Protein AF-A0A4P5YI33-F1 (afdb_monomer)

pLDDT: mean 90.99, std 12.39, range [32.12, 98.88]

Structure (mmCIF, N/CA/C/O backbone):
data_AF-A0A4P5YI33-F1
#
_entry.id   AF-A0A4P5YI33-F1
#
loop_
_atom_site.group_PDB
_atom_site.id
_atom_site.type_symbol
_atom_site.label_atom_id
_atom_site.label_alt_id
_atom_site.label_comp_id
_atom_site.label_asym_id
_atom_site.label_entity_id
_atom_site.label_seq_id
_atom_site.pdbx_PDB_ins_code
_atom_site.Cartn_x
_atom_site.Cartn_y
_atom_site.Cartn_z
_atom_site.occupancy
_atom_site.B_iso_or_equiv
_atom_site.auth_seq_id
_atom_site.auth_comp_id
_atom_site.auth_asym_id
_atom_site.auth_atom_id
_atom_site.pdbx_PDB_model_num
ATOM 1 N N . MET A 1 1 ? -6.991 -8.491 2.869 1.00 92.62 1 MET A N 1
ATOM 2 C CA . MET A 1 1 ? -7.625 -7.217 2.470 1.00 92.62 1 MET A CA 1
ATOM 3 C C . MET A 1 1 ? -8.832 -7.397 1.551 1.00 92.62 1 MET A C 1
ATOM 5 O O . MET A 1 1 ? -9.932 -7.175 2.029 1.00 92.62 1 MET A O 1
ATOM 9 N N . MET A 1 2 ? -8.688 -7.824 0.285 1.00 92.88 2 MET A N 1
ATOM 10 C CA . MET A 1 2 ? -9.818 -7.821 -0.671 1.00 92.88 2 MET A CA 1
ATOM 11 C C . MET A 1 2 ? -11.093 -8.555 -0.223 1.00 92.88 2 MET A C 1
ATOM 13 O O . MET A 1 2 ? -12.165 -7.988 -0.418 1.00 92.88 2 MET A O 1
ATOM 17 N N . PRO A 1 3 ? -11.028 -9.736 0.425 1.00 94.62 3 PRO A N 1
ATOM 18 C CA . PRO A 1 3 ? -12.228 -10.368 0.977 1.00 94.62 3 PRO A CA 1
ATOM 19 C C . PRO A 1 3 ? -12.963 -9.499 2.006 1.00 94.62 3 PRO A C 1
ATOM 21 O O . PRO A 1 3 ? -14.184 -9.412 1.958 1.00 94.62 3 PRO A O 1
ATOM 24 N N . VAL A 1 4 ? -12.231 -8.797 2.882 1.00 95.19 4 VAL A N 1
ATOM 25 C CA . VAL A 1 4 ? -12.812 -7.892 3.891 1.00 95.19 4 VAL A CA 1
ATOM 26 C C . VAL A 1 4 ? -13.527 -6.723 3.226 1.00 95.19 4 VAL A C 1
ATOM 28 O O . VAL A 1 4 ? -14.679 -6.452 3.559 1.00 95.19 4 VAL A O 1
ATOM 31 N N . LEU A 1 5 ? -12.868 -6.055 2.273 1.00 93.25 5 LEU A N 1
ATOM 32 C CA . LEU A 1 5 ? -13.466 -4.929 1.552 1.00 93.25 5 LEU A CA 1
ATOM 33 C C . LEU A 1 5 ? -14.713 -5.382 0.783 1.00 93.25 5 LEU A C 1
ATOM 35 O O . LEU A 1 5 ? -15.779 -4.799 0.942 1.00 93.25 5 LEU A O 1
ATOM 39 N N . ALA A 1 6 ? -14.616 -6.479 0.029 1.00 92.50 6 ALA A N 1
ATOM 40 C CA . ALA A 1 6 ? -15.727 -6.993 -0.762 1.00 92.50 6 ALA A CA 1
ATOM 41 C C . ALA A 1 6 ? -16.920 -7.459 0.088 1.00 92.50 6 ALA A C 1
ATOM 43 O O . ALA A 1 6 ? -18.059 -7.243 -0.319 1.00 92.50 6 ALA A O 1
ATOM 44 N N . ALA A 1 7 ? -16.689 -8.070 1.256 1.00 93.81 7 ALA A N 1
ATOM 45 C CA . ALA A 1 7 ? -17.765 -8.491 2.155 1.00 93.81 7 ALA A CA 1
ATOM 46 C C . ALA A 1 7 ? -18.615 -7.305 2.641 1.00 93.81 7 ALA A C 1
ATOM 48 O O . ALA A 1 7 ? -19.839 -7.416 2.725 1.00 93.81 7 ALA A O 1
ATOM 49 N N . HIS A 1 8 ? -17.990 -6.158 2.915 1.00 91.75 8 HIS A N 1
ATOM 50 C CA . HIS A 1 8 ? -18.690 -4.957 3.374 1.00 91.75 8 HIS A CA 1
ATOM 51 C C . HIS A 1 8 ? -19.254 -4.133 2.217 1.00 91.75 8 HIS A C 1
ATOM 53 O O . HIS A 1 8 ? -20.437 -3.802 2.239 1.00 91.75 8 HIS A O 1
ATOM 59 N N . ASP A 1 9 ? -18.460 -3.883 1.172 1.00 88.69 9 ASP A N 1
ATOM 60 C CA . ASP A 1 9 ? -18.882 -3.097 0.005 1.00 88.69 9 ASP A CA 1
ATOM 61 C C . ASP A 1 9 ? -20.081 -3.752 -0.716 1.00 88.69 9 ASP A C 1
ATOM 63 O O . ASP A 1 9 ? -20.906 -3.061 -1.308 1.00 88.69 9 ASP A O 1
ATOM 67 N N . ARG A 1 10 ? -20.215 -5.087 -0.634 1.00 88.81 10 ARG A N 1
ATOM 68 C CA . ARG A 1 10 ? -21.337 -5.857 -1.207 1.00 88.81 10 ARG A CA 1
ATOM 69 C C . ARG A 1 10 ? -22.386 -6.295 -0.181 1.00 88.81 10 ARG A C 1
ATOM 71 O O . ARG A 1 10 ? -23.269 -7.068 -0.538 1.00 88.81 10 ARG A O 1
ATOM 78 N N . GLN A 1 11 ? -22.267 -5.866 1.077 1.00 91.06 11 GLN A N 1
ATOM 79 C CA . GLN A 1 11 ? -23.202 -6.203 2.159 1.00 91.06 11 GLN A CA 1
ATOM 80 C C . GLN A 1 11 ? -23.473 -7.719 2.304 1.00 91.06 11 GLN A C 1
ATOM 82 O O . GLN A 1 11 ? -24.598 -8.155 2.539 1.00 91.06 11 GLN A O 1
ATOM 87 N N . ARG A 1 12 ? -22.432 -8.548 2.149 1.00 93.12 12 ARG A N 1
ATOM 88 C CA . ARG A 1 12 ? -22.510 -10.014 2.247 1.00 93.12 12 ARG A CA 1
ATOM 89 C C . ARG A 1 12 ? -22.400 -10.467 3.698 1.00 93.12 12 ARG A C 1
ATOM 91 O O . ARG A 1 12 ? -21.296 -10.641 4.211 1.00 93.12 12 ARG A O 1
ATOM 98 N N . SER A 1 13 ? -23.545 -10.630 4.358 1.00 92.25 13 SER A N 1
ATOM 99 C CA . SER A 1 13 ? -23.627 -10.990 5.781 1.00 92.25 13 SER A CA 1
ATOM 100 C C . SER A 1 13 ? -22.989 -12.344 6.105 1.00 92.25 13 SER A C 1
ATOM 102 O O . SER A 1 13 ? -22.348 -12.474 7.144 1.00 92.25 13 SER A O 1
ATOM 104 N N . ASP A 1 14 ? -23.097 -13.318 5.201 1.00 94.88 14 ASP A N 1
ATOM 105 C CA . ASP A 1 14 ? -22.432 -14.620 5.286 1.00 94.88 14 ASP A CA 1
ATOM 106 C C . ASP A 1 14 ? -20.904 -14.469 5.353 1.00 94.88 14 ASP A C 1
ATOM 108 O O . ASP A 1 14 ? -20.257 -14.975 6.265 1.00 94.88 14 ASP A O 1
ATOM 112 N N . TRP A 1 15 ? -20.325 -13.671 4.455 1.00 95.19 15 TRP A N 1
ATOM 113 C CA . TRP A 1 15 ? -18.875 -13.443 4.430 1.00 95.19 15 TRP A CA 1
ATOM 114 C C . TRP A 1 15 ? -18.398 -12.611 5.621 1.00 95.19 15 TRP A C 1
ATOM 116 O O . TRP A 1 15 ? -17.319 -12.850 6.161 1.00 95.19 15 TRP A O 1
ATOM 126 N N . GLN A 1 16 ? -19.193 -11.625 6.042 1.00 94.12 16 GLN A N 1
ATOM 127 C CA . GLN A 1 16 ? -18.911 -10.841 7.246 1.00 94.12 16 GLN A CA 1
ATOM 128 C C . GLN A 1 16 ? -18.913 -11.729 8.497 1.00 94.12 16 GLN A C 1
ATOM 130 O O . GLN A 1 16 ? -18.072 -11.537 9.376 1.00 94.12 16 GLN A O 1
ATOM 135 N N . HIS A 1 17 ? -19.813 -12.716 8.565 1.00 93.69 17 HIS A N 1
ATOM 136 C CA . HIS A 1 17 ? -19.846 -13.703 9.638 1.00 93.69 17 HIS A CA 1
ATOM 137 C C . HIS A 1 17 ? -18.589 -14.585 9.639 1.00 93.69 17 HIS A C 1
ATOM 139 O O . HIS A 1 17 ? -17.923 -14.667 10.668 1.00 93.69 17 HIS A O 1
ATOM 145 N N . ASP A 1 18 ? -18.191 -15.149 8.496 1.00 96.06 18 ASP A N 1
ATOM 146 C CA . ASP A 1 18 ? -16.979 -15.980 8.399 1.00 96.06 18 ASP A CA 1
ATOM 147 C C . ASP A 1 18 ? -15.707 -15.220 8.811 1.00 96.06 18 ASP A C 1
ATOM 149 O O . ASP A 1 18 ? -14.840 -15.749 9.515 1.00 96.06 18 ASP A O 1
ATOM 153 N N . LEU A 1 19 ? -15.600 -13.951 8.401 1.00 95.94 19 LEU A N 1
ATOM 154 C CA . LEU A 1 19 ? -14.509 -13.063 8.805 1.00 95.94 19 LEU A CA 1
ATOM 155 C C . LEU A 1 19 ? -14.532 -12.794 10.312 1.00 95.94 19 LEU A C 1
ATOM 157 O O . LEU A 1 19 ? -13.486 -12.842 10.959 1.00 95.94 19 LEU A O 1
ATOM 161 N N . ARG A 1 20 ? -15.714 -12.560 10.887 1.00 94.88 20 ARG A N 1
ATOM 162 C CA . ARG A 1 20 ? -15.874 -12.386 12.332 1.00 94.88 20 ARG A CA 1
ATOM 163 C C . ARG A 1 20 ? -15.426 -13.625 13.097 1.00 94.88 20 ARG A C 1
ATOM 165 O O . ARG A 1 20 ? -14.661 -13.500 14.046 1.00 94.88 20 ARG A O 1
ATOM 172 N N . GLU A 1 21 ? -15.840 -14.810 12.661 1.00 95.12 21 GLU A N 1
ATOM 173 C CA . GLU A 1 21 ? -15.419 -16.080 13.257 1.00 95.12 21 GLU A CA 1
ATOM 174 C C . GLU A 1 21 ? -13.904 -16.292 13.156 1.00 95.12 21 GLU A C 1
ATOM 176 O O . GLU A 1 21 ? -13.269 -16.757 14.104 1.00 95.12 21 GLU A O 1
ATOM 181 N N . HIS A 1 22 ? -13.290 -15.915 12.032 1.00 95.38 22 HIS A N 1
ATOM 182 C CA . HIS A 1 22 ? -11.836 -15.937 11.892 1.00 95.38 22 HIS A CA 1
ATOM 183 C C . HIS A 1 22 ? -11.145 -15.054 12.940 1.00 95.38 22 HIS A C 1
ATOM 185 O O . HIS A 1 22 ? -10.231 -15.519 13.625 1.00 95.38 22 HIS A O 1
ATOM 191 N N . TYR A 1 23 ? -11.605 -13.813 13.114 1.00 95.19 23 TYR A N 1
ATOM 192 C CA . TYR A 1 23 ? -11.025 -12.902 14.096 1.00 95.19 23 TYR A CA 1
ATOM 193 C C . TYR A 1 23 ? -11.325 -13.300 15.543 1.00 95.19 23 TYR A C 1
ATOM 195 O O . TYR A 1 23 ? -10.440 -13.170 16.383 1.00 95.19 23 TYR A O 1
ATOM 203 N N . ARG A 1 24 ? -12.497 -13.879 15.837 1.00 93.94 24 ARG A N 1
ATOM 204 C CA . ARG A 1 24 ? -12.803 -14.488 17.145 1.00 93.94 24 ARG A CA 1
ATOM 205 C C . ARG A 1 24 ? -11.791 -15.567 17.510 1.00 93.94 24 ARG A C 1
ATOM 207 O O . ARG A 1 24 ? -11.211 -15.512 18.590 1.00 93.94 24 ARG A O 1
ATOM 214 N N . ARG A 1 25 ? -11.510 -16.497 16.589 1.00 94.62 25 ARG A N 1
ATOM 215 C CA . ARG A 1 25 ? -10.494 -17.543 16.805 1.00 94.62 25 ARG A CA 1
ATOM 216 C C . ARG A 1 25 ? -9.111 -16.952 17.057 1.00 94.62 25 ARG A C 1
ATOM 218 O O . ARG A 1 25 ? -8.432 -17.376 17.985 1.00 94.62 25 ARG A O 1
ATOM 225 N N . PHE A 1 26 ? -8.718 -15.942 16.281 1.00 94.19 26 PHE A N 1
ATOM 226 C CA . PHE A 1 26 ? -7.463 -15.227 16.513 1.00 94.19 26 PHE A CA 1
ATOM 227 C C . PHE A 1 26 ? -7.418 -14.545 17.893 1.00 94.19 26 PHE A C 1
ATOM 229 O O . PHE A 1 26 ? -6.394 -14.576 18.567 1.00 94.19 26 PHE A O 1
ATOM 236 N N . MET A 1 27 ? -8.524 -13.960 18.357 1.00 94.19 27 MET A N 1
ATOM 237 C CA . MET A 1 27 ? -8.592 -13.338 19.683 1.00 94.19 27 MET A CA 1
ATOM 238 C C . MET A 1 27 ? -8.461 -14.343 20.831 1.00 94.19 27 MET A C 1
ATOM 240 O O . MET A 1 27 ? -7.960 -13.964 21.895 1.00 94.19 27 MET A O 1
ATOM 244 N N . SER A 1 28 ? -8.894 -15.590 20.618 1.00 92.75 28 SER A N 1
ATOM 245 C CA . SER A 1 28 ? -8.723 -16.705 21.556 1.00 92.75 28 SER A CA 1
ATOM 246 C C . SER A 1 28 ? -7.305 -17.286 21.546 1.00 92.75 28 SER A C 1
ATOM 248 O O . SER A 1 28 ? -6.841 -17.738 22.587 1.00 92.75 28 SER A O 1
ATOM 250 N N . ASP A 1 29 ? -6.608 -17.236 20.408 1.00 90.56 29 ASP A N 1
ATOM 251 C CA . ASP A 1 29 ? -5.218 -17.682 20.256 1.00 90.56 29 ASP A CA 1
ATOM 252 C C . ASP A 1 29 ? -4.348 -16.598 19.601 1.00 90.56 29 ASP A C 1
ATOM 254 O O . ASP A 1 29 ? -4.001 -16.623 18.417 1.00 90.56 29 ASP A O 1
ATOM 258 N N . ARG A 1 30 ? -3.982 -15.607 20.414 1.00 84.81 30 ARG A N 1
ATOM 259 C CA . ARG A 1 30 ? -3.219 -14.427 19.974 1.00 84.81 30 ARG A CA 1
ATOM 260 C C . ARG A 1 30 ? -1.759 -14.755 19.639 1.00 84.81 30 ARG A C 1
ATOM 262 O O . ARG A 1 30 ? -1.086 -13.942 18.999 1.00 84.81 30 ARG A O 1
ATOM 269 N N . ALA A 1 31 ? -1.271 -15.917 20.082 1.00 78.12 31 ALA A N 1
ATOM 270 C CA . ALA A 1 31 ? 0.088 -16.398 19.849 1.00 78.12 31 ALA A CA 1
ATOM 271 C C . ALA A 1 31 ? 0.270 -16.990 18.442 1.00 78.12 31 ALA A C 1
ATOM 273 O O . ALA A 1 31 ? 1.397 -17.077 17.965 1.00 78.12 31 ALA A O 1
ATOM 274 N N . ALA A 1 32 ? -0.823 -17.301 17.735 1.00 73.25 32 ALA A N 1
ATOM 275 C CA . ALA A 1 32 ? -0.792 -17.827 16.369 1.00 73.25 32 ALA A CA 1
ATOM 276 C C . ALA A 1 32 ? -0.101 -16.902 15.338 1.00 73.25 32 ALA A C 1
ATOM 278 O O . ALA A 1 32 ? 0.217 -17.336 14.232 1.00 73.25 32 ALA A O 1
ATOM 279 N N . LEU A 1 33 ? 0.151 -15.633 15.684 1.00 74.69 33 LEU A N 1
ATOM 280 C CA . LEU A 1 33 ? 0.927 -14.681 14.883 1.00 74.69 33 LEU A CA 1
ATOM 281 C C . LEU A 1 33 ? 2.338 -14.473 15.449 1.00 74.69 33 LEU A C 1
ATOM 283 O O . LEU A 1 33 ? 2.712 -13.343 15.782 1.00 74.69 33 LEU A O 1
ATOM 287 N N . ASP A 1 34 ? 3.130 -15.541 15.529 1.00 67.62 34 ASP A N 1
ATOM 288 C CA . ASP A 1 34 ? 4.576 -15.427 15.733 1.00 67.62 34 ASP A CA 1
ATOM 289 C C . ASP A 1 34 ? 5.257 -15.104 14.395 1.00 67.62 34 ASP A C 1
ATOM 291 O O . ASP A 1 34 ? 5.612 -15.967 13.592 1.00 67.62 34 ASP A O 1
ATOM 295 N N . SER A 1 35 ? 5.321 -13.813 14.081 1.00 73.44 35 SER A N 1
ATOM 296 C CA . SER A 1 35 ? 5.938 -13.323 12.853 1.00 73.44 35 SER A CA 1
ATOM 297 C C . SER A 1 35 ? 6.585 -11.965 13.099 1.00 73.44 35 SER A C 1
ATOM 299 O O . SER A 1 35 ? 6.146 -11.210 13.967 1.00 73.44 35 SER A O 1
ATOM 301 N N . GLY A 1 36 ? 7.636 -11.649 12.335 1.00 88.00 36 GLY A N 1
ATOM 302 C CA . GLY A 1 36 ? 8.317 -10.355 12.429 1.00 88.00 36 GLY A CA 1
ATOM 303 C C . GLY A 1 36 ? 7.350 -9.168 12.313 1.00 88.00 36 GLY A C 1
ATOM 304 O O . GLY A 1 36 ? 6.287 -9.284 11.699 1.00 88.00 36 GLY A O 1
ATOM 305 N N . LEU A 1 37 ? 7.740 -8.022 12.884 1.00 92.38 37 LEU A N 1
ATOM 306 C CA . LEU A 1 37 ? 6.891 -6.835 13.064 1.00 92.38 37 LEU A CA 1
ATOM 307 C C . LEU A 1 37 ? 6.057 -6.475 11.825 1.00 92.38 37 LEU A C 1
ATOM 309 O O . LEU A 1 37 ? 4.847 -6.296 11.934 1.00 92.38 37 LEU A O 1
ATOM 313 N N . LEU A 1 38 ? 6.675 -6.436 10.643 1.00 93.19 38 LEU A N 1
ATOM 314 C CA . LEU A 1 38 ? 5.987 -6.104 9.396 1.00 93.19 38 LEU A CA 1
ATOM 315 C C . LEU A 1 38 ? 4.840 -7.075 9.052 1.00 93.19 38 LEU A C 1
ATOM 317 O O . LEU A 1 38 ? 3.749 -6.639 8.689 1.00 93.19 38 LEU A O 1
ATOM 321 N N . ASN A 1 39 ? 5.051 -8.386 9.198 1.00 91.75 39 ASN A N 1
ATOM 322 C CA . ASN A 1 39 ? 4.010 -9.387 8.932 1.00 91.75 39 ASN A CA 1
ATOM 323 C C . ASN A 1 39 ? 2.851 -9.242 9.925 1.00 91.75 39 ASN A C 1
ATOM 325 O O . ASN A 1 39 ? 1.681 -9.320 9.537 1.00 91.75 39 ASN A O 1
ATOM 329 N N . ARG A 1 40 ? 3.178 -8.966 11.194 1.00 93.94 40 ARG A N 1
ATOM 330 C CA . ARG A 1 40 ? 2.188 -8.686 12.233 1.00 93.94 40 ARG A CA 1
ATOM 331 C C . ARG A 1 40 ? 1.369 -7.443 11.888 1.00 93.94 40 ARG A C 1
ATOM 333 O O . ARG A 1 40 ? 0.144 -7.518 11.884 1.00 93.94 40 ARG A O 1
ATOM 340 N N . LEU A 1 41 ? 2.016 -6.336 11.521 1.00 96.62 41 LEU A N 1
ATOM 341 C CA . LEU A 1 41 ? 1.346 -5.100 11.102 1.00 96.62 41 LEU A CA 1
ATOM 342 C C . LEU A 1 41 ? 0.446 -5.317 9.880 1.00 96.62 41 LEU A C 1
ATOM 344 O O . LEU A 1 41 ? -0.688 -4.847 9.862 1.00 96.62 41 LEU A O 1
ATOM 348 N N . GLN A 1 42 ? 0.886 -6.091 8.888 1.00 95.31 42 GLN A N 1
ATOM 349 C CA . GLN A 1 42 ? 0.063 -6.400 7.718 1.00 95.31 42 GLN A CA 1
ATOM 350 C C . GLN A 1 42 ? -1.227 -7.158 8.088 1.00 95.31 42 GLN A C 1
ATOM 352 O O . GLN A 1 42 ? -2.303 -6.859 7.549 1.00 95.31 42 GLN A O 1
ATOM 357 N N . TYR A 1 43 ? -1.143 -8.129 9.005 1.00 95.69 43 TYR A N 1
ATOM 358 C CA . TYR A 1 43 ? -2.322 -8.838 9.505 1.00 95.69 43 TYR A CA 1
ATOM 359 C C . TYR A 1 43 ? -3.231 -7.907 10.316 1.00 95.69 43 TYR A C 1
ATOM 361 O O . TYR A 1 43 ? -4.425 -7.806 10.019 1.00 95.69 43 TYR A O 1
ATOM 369 N N . LEU A 1 44 ? -2.659 -7.180 11.283 1.00 96.75 44 LEU A N 1
ATOM 370 C CA . LEU A 1 44 ? -3.390 -6.239 12.134 1.00 96.75 44 LEU A CA 1
ATOM 371 C C . LEU A 1 44 ? -4.078 -5.148 11.312 1.00 96.75 44 LEU A C 1
ATOM 373 O O . LEU A 1 44 ? -5.200 -4.781 11.632 1.00 96.75 44 LEU A O 1
ATOM 377 N N . ASN A 1 45 ? -3.483 -4.697 10.207 1.00 98.12 45 ASN A N 1
ATOM 378 C CA . ASN A 1 45 ? -4.130 -3.767 9.287 1.00 98.12 45 ASN A CA 1
ATOM 379 C C . ASN A 1 45 ? -5.398 -4.354 8.659 1.00 98.12 45 ASN A C 1
ATOM 381 O O . ASN A 1 45 ? -6.422 -3.682 8.587 1.00 98.12 45 ASN A O 1
ATOM 385 N N . THR A 1 46 ? -5.372 -5.622 8.241 1.00 97.44 46 THR A N 1
ATOM 386 C CA . THR A 1 46 ? -6.578 -6.268 7.698 1.00 97.44 46 THR A CA 1
ATOM 387 C C . THR A 1 46 ? -7.662 -6.409 8.774 1.00 97.44 46 THR A C 1
ATOM 389 O O . THR A 1 46 ? -8.835 -6.182 8.481 1.00 97.44 46 THR A O 1
ATOM 392 N N . PHE A 1 47 ? -7.275 -6.718 10.015 1.00 97.69 47 PHE A N 1
ATOM 393 C CA . PHE A 1 47 ? -8.206 -6.794 11.142 1.00 97.69 47 PHE A CA 1
ATOM 394 C C . PHE A 1 47 ? -8.777 -5.411 11.513 1.00 97.69 47 PHE A C 1
ATOM 396 O O . PHE A 1 47 ? -9.987 -5.259 11.648 1.00 97.69 47 PHE A O 1
ATOM 403 N N . ALA A 1 48 ? -7.948 -4.367 11.561 1.00 98.31 48 ALA A N 1
ATOM 404 C CA . ALA A 1 48 ? -8.390 -3.001 11.831 1.00 98.31 48 ALA A CA 1
ATOM 405 C C . ALA A 1 48 ? -9.391 -2.500 10.773 1.00 98.31 48 ALA A C 1
ATOM 407 O O . ALA A 1 48 ? -10.390 -1.869 11.121 1.00 98.31 48 ALA A O 1
ATOM 408 N N . VAL A 1 49 ? -9.173 -2.827 9.491 1.00 97.44 49 VAL A N 1
ATOM 409 C CA . VAL A 1 49 ? -10.141 -2.545 8.415 1.00 97.44 49 VAL A CA 1
ATOM 410 C C . VAL A 1 49 ? -11.451 -3.302 8.627 1.00 97.44 49 VAL A C 1
ATOM 412 O O . VAL A 1 49 ? -12.518 -2.725 8.451 1.00 97.44 49 VAL A O 1
ATOM 415 N N . PHE A 1 50 ? -11.402 -4.576 9.021 1.00 97.25 50 PHE A N 1
ATOM 416 C CA . PHE A 1 50 ? -12.618 -5.327 9.336 1.00 97.25 50 PHE A CA 1
ATOM 417 C C . PHE A 1 50 ? -13.420 -4.656 10.461 1.00 97.25 50 PHE A C 1
ATOM 419 O O . PHE A 1 50 ? -14.623 -4.445 10.300 1.00 97.25 50 PHE A O 1
ATOM 426 N N . LEU A 1 51 ? -12.762 -4.263 11.557 1.00 96.56 51 LEU A N 1
ATOM 427 C CA . LEU A 1 51 ? -13.419 -3.597 12.686 1.00 96.56 51 LEU A CA 1
ATOM 428 C C . LEU A 1 51 ? -14.040 -2.262 12.269 1.00 96.56 51 LEU A C 1
ATOM 430 O O . LEU A 1 51 ? -15.211 -2.026 12.553 1.00 96.56 51 LEU A O 1
ATOM 434 N N . SER A 1 52 ? -13.307 -1.420 11.535 1.00 95.62 52 SER A N 1
ATOM 435 C CA . SER A 1 52 ? -13.797 -0.100 11.109 1.00 95.62 52 SER A CA 1
ATOM 436 C C . SER A 1 52 ? -15.029 -0.162 10.196 1.00 95.62 52 SER A C 1
ATOM 438 O O . SER A 1 52 ? -15.821 0.790 10.139 1.00 95.62 52 SER A O 1
ATOM 440 N N . LEU A 1 53 ? -15.213 -1.285 9.497 1.00 93.94 53 LEU A N 1
ATOM 441 C CA . LEU A 1 53 ? -16.363 -1.554 8.637 1.00 93.94 53 LEU A CA 1
ATOM 442 C C . LEU A 1 53 ? -17.504 -2.305 9.354 1.00 93.94 53 LEU A C 1
ATOM 444 O O . LEU A 1 53 ? -18.643 -2.193 8.908 1.00 93.94 53 LEU A O 1
ATOM 448 N N . SER A 1 54 ? -17.233 -3.008 10.462 1.00 89.38 54 SER A N 1
ATOM 449 C CA . SER A 1 54 ? -18.200 -3.879 11.168 1.00 89.38 54 SER A CA 1
ATOM 450 C C . SER A 1 54 ? -18.981 -3.214 12.312 1.00 89.38 54 SER A C 1
ATOM 452 O O . SER A 1 54 ? -19.958 -3.779 12.809 1.00 89.38 54 SER A O 1
ATOM 454 N N . THR A 1 55 ? -18.547 -2.044 12.779 1.00 73.00 55 THR A N 1
ATOM 455 C CA . THR A 1 55 ? -19.189 -1.288 13.876 1.00 73.00 55 THR A CA 1
ATOM 456 C C . THR A 1 55 ? -20.570 -0.750 13.484 1.00 73.00 55 THR A C 1
ATOM 458 O O . THR A 1 55 ? -20.716 -0.228 12.375 1.00 73.00 55 THR A O 1
ATOM 461 N N . GLY A 1 56 ? -21.545 -0.820 14.401 1.00 65.69 56 GLY A N 1
ATOM 462 C CA . GLY A 1 56 ? -22.958 -0.488 14.152 1.00 65.69 56 GLY A CA 1
ATOM 463 C C . GLY A 1 56 ? -23.871 -1.717 14.014 1.00 65.69 56 GLY A C 1
ATOM 464 O O . GLY A 1 56 ? -24.911 -1.639 13.363 1.00 65.69 56 GLY A O 1
ATOM 465 N N . THR A 1 57 ? -23.473 -2.862 14.583 1.00 61.91 57 THR A N 1
ATOM 466 C CA . THR A 1 57 ? -24.242 -4.123 14.590 1.00 61.91 57 THR A CA 1
ATOM 467 C C . THR A 1 57 ? -24.488 -4.583 16.036 1.00 61.91 57 THR A C 1
ATOM 469 O O . THR A 1 57 ? -23.844 -4.087 16.948 1.00 61.91 57 THR A O 1
ATOM 472 N N . ASN A 1 58 ? -25.390 -5.545 16.283 1.00 55.94 58 ASN A N 1
ATOM 473 C CA . ASN A 1 58 ? -25.793 -6.024 17.630 1.00 55.94 58 ASN A CA 1
ATOM 474 C C . ASN A 1 58 ? -24.674 -6.680 18.495 1.00 55.94 58 ASN A C 1
ATOM 476 O O . ASN A 1 58 ? -24.966 -7.431 19.421 1.00 55.94 58 ASN A O 1
ATOM 480 N N . SER A 1 59 ? -23.393 -6.452 18.201 1.00 66.88 59 SER A N 1
ATOM 481 C CA . SER A 1 59 ? -22.226 -7.095 18.826 1.00 66.88 59 SER A CA 1
ATOM 482 C C . SER A 1 59 ? -21.176 -6.100 19.331 1.00 66.88 59 SER A C 1
ATOM 484 O O . SER A 1 59 ? -19.985 -6.410 19.339 1.00 66.88 59 SER A O 1
ATOM 486 N N . ASP A 1 60 ? -21.586 -4.890 19.702 1.00 77.69 60 ASP A N 1
ATOM 487 C CA . ASP A 1 60 ? -20.655 -3.790 19.977 1.00 77.69 60 ASP A CA 1
ATOM 488 C C . ASP A 1 60 ? -19.689 -4.057 21.145 1.00 77.69 60 ASP A C 1
ATOM 490 O O . ASP A 1 60 ? -18.575 -3.545 21.118 1.00 77.69 60 ASP A O 1
ATOM 494 N N . ASN A 1 61 ? -20.048 -4.893 22.128 1.00 86.12 61 ASN A N 1
ATOM 495 C CA . ASN A 1 61 ? -19.142 -5.229 23.239 1.00 86.12 61 ASN A CA 1
ATOM 496 C C . ASN A 1 61 ? -17.937 -6.058 22.780 1.00 86.12 61 ASN A C 1
ATOM 498 O O . ASN A 1 61 ? -16.802 -5.725 23.090 1.00 86.12 61 ASN A O 1
ATOM 502 N N . GLU A 1 62 ? -18.163 -7.098 21.981 1.00 89.56 62 GLU A N 1
ATOM 503 C CA . GLU A 1 62 ? -17.065 -7.919 21.467 1.00 89.56 62 GLU A CA 1
ATOM 504 C C . GLU A 1 62 ? -16.160 -7.120 20.518 1.00 89.56 62 GLU A C 1
ATOM 506 O O . GLU A 1 62 ? -14.936 -7.233 20.563 1.00 89.56 62 GLU A O 1
ATOM 511 N N . ILE A 1 63 ? -16.759 -6.287 19.660 1.00 91.62 63 ILE A N 1
ATOM 512 C CA . ILE A 1 63 ? -15.999 -5.414 18.761 1.00 91.62 63 ILE A CA 1
ATOM 513 C C . ILE A 1 63 ? -15.182 -4.405 19.584 1.00 91.62 63 ILE A C 1
ATOM 515 O O . ILE A 1 63 ? -14.035 -4.137 19.235 1.00 91.62 63 ILE A O 1
ATOM 519 N N . ARG A 1 64 ? -15.723 -3.881 20.692 1.00 94.56 64 ARG A N 1
ATOM 520 C CA . ARG A 1 64 ? -15.003 -2.985 21.609 1.00 94.56 64 ARG A CA 1
ATOM 521 C C . ARG A 1 64 ? -13.764 -3.656 22.201 1.00 94.56 64 ARG A C 1
ATOM 523 O O . ARG A 1 64 ? -12.687 -3.077 22.090 1.00 94.56 64 ARG A O 1
ATOM 530 N N . ASP A 1 65 ? -13.879 -4.884 22.705 1.00 94.38 65 ASP A N 1
ATOM 531 C CA . ASP A 1 65 ? -12.735 -5.644 23.238 1.00 94.38 65 ASP A CA 1
ATOM 532 C C . ASP A 1 65 ? -11.647 -5.863 22.169 1.00 94.38 65 ASP A C 1
ATOM 534 O O . ASP A 1 65 ? -10.445 -5.766 22.433 1.00 94.38 65 ASP A O 1
ATOM 538 N N . GLN A 1 66 ? -12.060 -6.133 20.927 1.00 96.19 66 GLN A N 1
ATOM 539 C CA . GLN A 1 66 ? -11.150 -6.278 19.787 1.00 96.19 66 GLN A CA 1
ATOM 540 C C . GLN A 1 66 ? -10.458 -4.957 19.430 1.00 96.19 66 GLN A C 1
ATOM 542 O O . GLN A 1 66 ? -9.254 -4.949 19.168 1.00 96.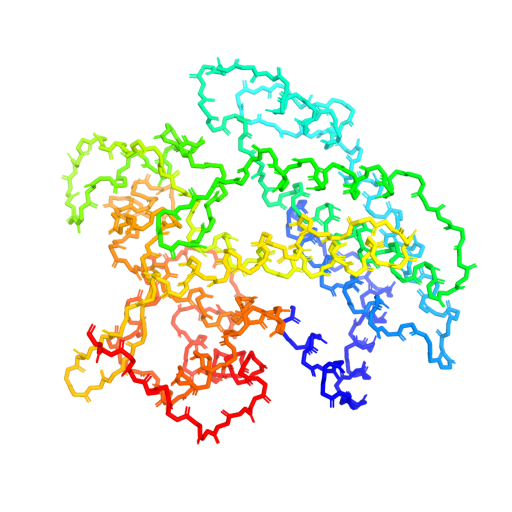19 66 GLN A O 1
ATOM 547 N N . VAL A 1 67 ? -11.188 -3.838 19.449 1.00 97.44 67 VAL A N 1
ATOM 548 C CA . VAL A 1 67 ? -10.628 -2.500 19.218 1.00 97.44 67 VAL A CA 1
ATOM 549 C C . VAL A 1 67 ? -9.618 -2.140 20.304 1.00 97.44 67 VAL A C 1
ATOM 551 O O . VAL A 1 67 ? -8.533 -1.676 19.969 1.00 97.44 67 VAL A O 1
ATOM 554 N N . GLU A 1 68 ? -9.914 -2.393 21.580 1.00 97.50 68 GLU A N 1
ATOM 555 C CA . GLU A 1 68 ? -8.980 -2.137 22.684 1.00 97.50 68 GLU A CA 1
ATOM 556 C C . GLU A 1 68 ? -7.701 -2.967 22.560 1.00 97.50 68 GLU A C 1
ATOM 558 O O . GLU A 1 68 ? -6.595 -2.433 22.696 1.00 97.50 68 GLU A O 1
ATOM 563 N N . TYR A 1 69 ? -7.832 -4.252 22.220 1.00 97.06 69 TYR A N 1
ATOM 564 C CA . TYR A 1 69 ? -6.677 -5.102 21.954 1.00 97.06 69 TYR A CA 1
ATOM 565 C C . TYR A 1 69 ? -5.815 -4.551 20.809 1.00 97.06 69 TYR A C 1
ATOM 567 O O . TYR A 1 69 ? -4.599 -4.424 20.960 1.00 97.06 69 TYR A O 1
ATOM 575 N N . LEU A 1 70 ? -6.426 -4.175 19.681 1.00 97.75 70 LEU A N 1
ATOM 576 C CA . LEU A 1 70 ? -5.687 -3.634 18.538 1.00 97.75 70 LEU A CA 1
ATOM 577 C C . LEU A 1 70 ? -5.072 -2.268 18.840 1.00 97.75 70 LEU A C 1
ATOM 579 O O . LEU A 1 70 ? -3.971 -1.998 18.369 1.00 97.75 70 LEU A O 1
ATOM 583 N N . THR A 1 71 ? -5.735 -1.432 19.641 1.00 98.62 71 THR A N 1
ATOM 584 C CA . THR A 1 71 ? -5.168 -0.179 20.150 1.00 98.62 71 THR A CA 1
ATOM 585 C C . THR A 1 71 ? -3.883 -0.458 20.933 1.00 98.62 71 THR A C 1
ATOM 587 O O . THR A 1 71 ? -2.860 0.163 20.652 1.00 98.62 71 THR A O 1
ATOM 590 N N . ALA A 1 72 ? -3.884 -1.431 21.848 1.00 98.06 72 ALA A N 1
ATOM 591 C CA . ALA A 1 72 ? -2.692 -1.784 22.622 1.00 98.06 72 ALA A CA 1
ATOM 592 C C . ALA A 1 72 ? -1.561 -2.375 21.754 1.00 98.06 72 ALA A C 1
ATOM 594 O O . ALA A 1 72 ? -0.386 -2.063 21.959 1.00 98.06 72 ALA A O 1
ATOM 595 N N . GLU A 1 73 ? -1.893 -3.218 20.773 1.00 97.12 73 GLU A N 1
ATOM 596 C CA . GLU A 1 73 ? -0.921 -3.751 19.807 1.00 97.12 73 GLU A CA 1
ATOM 597 C C . GLU A 1 73 ? -0.312 -2.652 18.934 1.00 97.12 73 GLU A C 1
ATOM 599 O O . GLU A 1 73 ? 0.898 -2.651 18.699 1.00 97.12 73 GLU A O 1
ATOM 604 N N . TRP A 1 74 ? -1.141 -1.711 18.479 1.00 98.44 74 TRP A N 1
ATOM 605 C CA . TRP A 1 74 ? -0.699 -0.571 17.693 1.00 98.44 74 TRP A CA 1
ATOM 606 C C . TRP A 1 74 ? 0.255 0.309 18.497 1.00 98.44 74 TRP A C 1
ATOM 608 O O . TR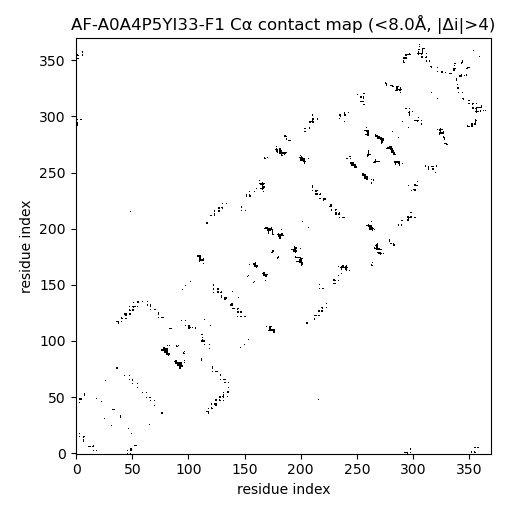P A 1 74 ? 1.359 0.547 18.025 1.00 98.44 74 TRP A O 1
ATOM 618 N N . HIS A 1 75 ? -0.104 0.697 19.726 1.00 98.69 75 HIS A N 1
ATOM 619 C CA . HIS A 1 75 ? 0.768 1.477 20.616 1.00 98.69 75 HIS A CA 1
ATOM 620 C C . HIS A 1 75 ? 2.125 0.810 20.818 1.00 98.69 75 HIS A C 1
ATOM 622 O O . HIS A 1 75 ? 3.169 1.444 20.666 1.00 98.69 75 HIS A O 1
ATOM 628 N N . ARG A 1 76 ? 2.121 -0.501 21.088 1.00 97.12 76 ARG A N 1
ATOM 629 C CA . ARG A 1 76 ? 3.360 -1.267 21.246 1.00 97.12 76 ARG A CA 1
ATOM 630 C C . ARG A 1 76 ? 4.228 -1.188 19.996 1.00 97.12 76 ARG A C 1
ATOM 632 O O . ARG A 1 76 ? 5.421 -0.960 20.121 1.00 97.12 76 ARG A O 1
ATOM 639 N N . ALA A 1 77 ? 3.653 -1.392 18.813 1.00 97.00 77 ALA A N 1
ATOM 640 C CA . ALA A 1 77 ? 4.397 -1.345 17.557 1.00 97.00 77 ALA A CA 1
ATOM 641 C C . ALA A 1 77 ? 4.863 0.074 17.194 1.00 97.00 77 ALA A C 1
ATOM 643 O O . ALA A 1 77 ? 5.970 0.245 16.690 1.00 97.00 77 ALA A O 1
ATOM 644 N N . TRP A 1 78 ? 4.026 1.077 17.454 1.00 98.38 78 TRP A N 1
ATOM 645 C CA . TRP A 1 78 ? 4.248 2.477 17.107 1.00 98.38 78 TRP A CA 1
ATOM 646 C C . TRP A 1 78 ? 5.393 3.096 17.912 1.00 98.38 78 TRP A C 1
ATOM 648 O O . TRP A 1 78 ? 6.202 3.838 17.355 1.00 98.38 78 TRP A O 1
ATOM 658 N N . PHE A 1 79 ? 5.509 2.728 19.191 1.00 98.38 79 PHE A N 1
ATOM 659 C CA . PHE A 1 79 ? 6.534 3.232 20.110 1.00 98.38 79 PHE A CA 1
ATOM 660 C C . PHE A 1 79 ? 7.684 2.249 20.383 1.00 98.38 79 PHE A C 1
ATOM 662 O O . PHE A 1 79 ? 8.599 2.572 21.138 1.00 98.38 79 PHE A O 1
ATOM 669 N N . LEU A 1 80 ? 7.683 1.057 19.772 1.00 97.12 80 LEU A N 1
ATOM 670 C CA . LEU A 1 80 ? 8.845 0.164 19.809 1.00 97.12 80 LEU A CA 1
ATOM 671 C C . LEU A 1 80 ? 10.044 0.858 19.144 1.00 97.12 80 LEU A C 1
ATOM 673 O O . LEU A 1 80 ? 9.845 1.452 18.082 1.00 97.12 80 LEU A O 1
ATOM 677 N N . PRO A 1 81 ? 11.280 0.741 19.681 1.00 97.94 81 PRO A N 1
ATOM 678 C CA . PRO A 1 81 ? 12.451 1.335 19.054 1.00 97.94 81 PRO A CA 1
ATOM 679 C C . PRO A 1 81 ? 12.552 0.991 17.566 1.00 97.94 81 PRO A C 1
ATOM 681 O O . PRO A 1 81 ? 12.703 -0.173 17.185 1.00 97.94 81 PRO A O 1
ATOM 684 N N . ALA A 1 82 ? 12.439 2.010 16.718 1.00 97.31 82 ALA A N 1
ATOM 685 C CA . ALA A 1 82 ? 12.222 1.809 15.295 1.00 97.31 82 ALA A CA 1
ATOM 686 C C . ALA A 1 82 ? 13.561 1.679 14.570 1.00 97.31 82 ALA A C 1
ATOM 688 O O . ALA A 1 82 ? 14.360 2.613 14.522 1.00 97.31 82 ALA A O 1
ATOM 689 N N . TRP A 1 83 ? 13.821 0.508 13.995 1.00 95.75 83 TRP A N 1
ATOM 690 C CA . TRP A 1 83 ? 15.040 0.247 13.232 1.00 95.75 83 TRP A CA 1
ATOM 691 C C . TRP A 1 83 ? 15.124 1.114 11.960 1.00 95.75 83 TRP A C 1
ATOM 693 O O . TRP A 1 83 ? 14.109 1.470 11.368 1.00 95.75 83 TRP A O 1
ATOM 703 N N . GLN A 1 84 ? 16.336 1.442 11.512 1.00 94.06 84 GLN A N 1
ATOM 704 C CA . GLN A 1 84 ? 16.583 2.153 10.256 1.00 94.06 84 GLN A CA 1
ATOM 705 C C . GLN A 1 84 ? 17.925 1.712 9.669 1.00 94.06 84 GLN A C 1
ATOM 707 O O . GLN A 1 84 ? 18.886 1.482 10.405 1.00 94.06 84 GLN A O 1
ATOM 712 N N . TRP A 1 85 ? 18.015 1.613 8.339 1.00 92.94 85 TRP A N 1
ATOM 713 C CA . TRP A 1 85 ? 19.255 1.213 7.670 1.00 92.94 85 TRP A CA 1
ATOM 714 C C . TRP A 1 85 ? 20.451 2.070 8.094 1.00 92.94 85 TRP A C 1
ATOM 716 O O . TRP A 1 85 ? 20.382 3.296 8.054 1.00 92.94 85 TRP A O 1
ATOM 726 N N . GLY A 1 86 ? 21.554 1.404 8.451 1.00 88.75 86 GLY A N 1
ATOM 727 C CA . GLY A 1 86 ? 22.835 2.046 8.753 1.00 88.75 86 GLY A CA 1
ATOM 728 C C . GLY A 1 86 ? 22.842 2.918 10.011 1.00 88.75 86 GLY A C 1
ATOM 729 O O . GLY A 1 86 ? 23.711 3.778 10.132 1.00 88.75 86 GLY A O 1
ATOM 730 N N . ARG A 1 87 ? 21.873 2.748 10.922 1.00 92.38 87 ARG A N 1
ATOM 731 C CA . ARG A 1 87 ? 21.722 3.576 12.128 1.00 92.38 87 ARG A CA 1
ATOM 732 C C . ARG A 1 87 ? 21.295 2.741 13.334 1.00 92.38 87 ARG A C 1
ATOM 734 O O . ARG A 1 87 ? 20.772 1.637 13.191 1.00 92.38 87 ARG A O 1
ATOM 741 N N . THR A 1 88 ? 21.488 3.298 14.526 1.00 95.31 88 THR A N 1
ATOM 742 C CA . THR A 1 88 ? 20.842 2.798 15.745 1.00 95.31 88 THR A CA 1
ATOM 743 C C . THR A 1 88 ? 19.325 3.004 15.662 1.00 95.31 88 THR A C 1
ATOM 745 O O . THR A 1 88 ? 18.896 3.997 15.067 1.00 95.31 88 THR A O 1
ATOM 748 N N . PRO A 1 89 ? 18.510 2.110 16.251 1.00 97.38 89 PRO A N 1
ATOM 749 C CA . PRO A 1 89 ? 17.064 2.304 16.313 1.00 97.38 89 PRO A CA 1
ATOM 750 C C . PRO A 1 89 ? 16.674 3.627 16.987 1.00 97.38 89 PRO A C 1
ATOM 752 O O . PRO A 1 89 ? 17.347 4.067 17.918 1.00 97.38 89 PRO A O 1
ATOM 755 N N . PHE A 1 90 ? 15.575 4.227 16.533 1.00 98.06 90 PHE A N 1
ATOM 756 C CA . PHE A 1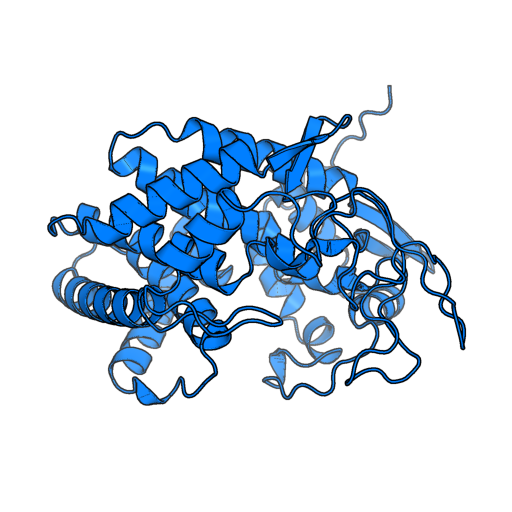 90 ? 14.983 5.429 17.123 1.00 98.06 90 PHE A CA 1
ATOM 757 C C . PHE A 1 90 ? 14.227 5.060 18.408 1.00 98.06 90 PHE A C 1
ATOM 759 O O . PHE A 1 90 ? 13.227 4.344 18.308 1.00 98.06 90 PHE A O 1
ATOM 766 N N . PRO A 1 91 ? 14.676 5.482 19.605 1.00 97.94 91 PRO A N 1
ATOM 767 C CA . PRO A 1 91 ? 14.071 5.069 20.875 1.00 97.94 91 PRO A CA 1
ATOM 768 C C . PRO A 1 91 ? 12.626 5.553 21.058 1.00 97.94 91 PRO A C 1
ATOM 770 O O . PRO A 1 91 ? 11.853 4.875 21.726 1.00 97.94 91 PRO A O 1
ATOM 773 N N . GLY A 1 92 ? 12.243 6.674 20.443 1.00 97.88 92 GLY A N 1
ATOM 774 C CA . GLY A 1 92 ? 10.876 7.198 20.390 1.00 97.88 92 GLY A CA 1
ATOM 775 C C . GLY A 1 92 ? 9.988 6.540 19.327 1.00 97.88 92 GLY A C 1
ATOM 776 O O . GLY A 1 92 ? 8.891 7.025 19.055 1.00 97.88 92 GLY A O 1
ATOM 777 N N . GLY A 1 93 ? 10.457 5.455 18.707 1.00 98.31 93 GLY A N 1
ATOM 778 C CA . GLY A 1 93 ? 9.694 4.633 17.776 1.00 98.31 93 GLY A CA 1
ATOM 779 C C . GLY A 1 93 ? 9.439 5.272 16.412 1.00 98.31 93 GLY A C 1
ATOM 780 O O . GLY A 1 93 ? 10.239 6.061 15.900 1.00 98.31 93 GLY A O 1
ATOM 781 N N . MET A 1 94 ? 8.332 4.878 15.780 1.00 98.50 94 MET A N 1
ATOM 782 C CA . MET A 1 94 ? 7.963 5.337 14.440 1.00 98.50 94 MET A CA 1
ATOM 783 C C . MET A 1 94 ? 7.771 6.859 14.349 1.00 98.50 94 MET A C 1
ATOM 785 O O . MET A 1 94 ? 8.233 7.416 13.354 1.00 98.50 94 MET A O 1
ATOM 789 N N . PRO A 1 95 ? 7.178 7.567 15.338 1.00 98.56 95 PRO A N 1
ATOM 790 C CA . PRO A 1 95 ? 7.074 9.029 15.298 1.00 98.56 95 PRO A CA 1
ATOM 791 C C . PRO A 1 95 ? 8.420 9.733 15.152 1.00 98.56 95 PRO A C 1
ATOM 793 O O . PRO A 1 95 ? 8.571 10.600 14.293 1.00 98.56 95 PRO A O 1
ATOM 796 N N . GLU A 1 96 ? 9.412 9.338 15.954 1.00 98.56 96 GLU A N 1
ATOM 797 C CA . GLU A 1 96 ? 10.758 9.913 15.890 1.00 98.56 96 GLU A CA 1
ATOM 798 C C . GLU A 1 96 ? 11.422 9.591 14.543 1.00 98.56 96 GLU A C 1
ATOM 800 O O . GLU A 1 96 ? 11.994 10.478 13.904 1.00 98.56 96 GLU A O 1
ATOM 805 N N . ARG A 1 97 ? 11.278 8.347 14.061 1.00 98.12 97 ARG A N 1
ATOM 806 C CA . ARG A 1 97 ? 11.790 7.921 12.749 1.00 98.12 97 ARG A CA 1
ATOM 807 C C . ARG A 1 97 ? 11.179 8.742 11.610 1.00 98.12 97 ARG A C 1
ATOM 809 O O . ARG A 1 97 ? 11.919 9.222 10.755 1.00 98.12 97 ARG A O 1
ATOM 816 N N . ILE A 1 98 ? 9.859 8.939 11.600 1.00 98.50 98 ILE A N 1
ATOM 817 C CA . ILE A 1 98 ? 9.153 9.753 10.594 1.00 98.50 98 ILE A CA 1
ATOM 818 C C . ILE A 1 98 ? 9.630 11.204 10.658 1.00 98.50 98 ILE A C 1
ATOM 820 O O . ILE A 1 98 ? 10.012 11.763 9.630 1.00 98.50 98 ILE A O 1
ATOM 824 N N . ALA A 1 99 ? 9.666 11.799 11.853 1.00 98.19 99 ALA A N 1
ATOM 825 C CA . ALA A 1 99 ? 10.123 13.172 12.036 1.00 98.19 99 ALA A CA 1
ATOM 826 C C . ALA A 1 99 ? 11.547 13.359 11.494 1.00 98.19 99 ALA A C 1
ATOM 828 O O . ALA A 1 99 ? 11.807 14.298 10.740 1.00 98.19 99 ALA A O 1
ATOM 829 N N . TRP A 1 100 ? 12.457 12.429 11.797 1.00 97.56 100 TRP A N 1
ATOM 830 C CA . TRP A 1 100 ? 13.818 12.441 11.268 1.00 97.56 100 TRP A CA 1
ATOM 831 C C . TRP A 1 100 ? 13.850 12.347 9.734 1.00 97.56 100 TRP A C 1
ATOM 833 O O . TRP A 1 100 ? 14.558 13.129 9.094 1.00 97.56 100 TRP A O 1
ATOM 843 N N . LYS A 1 101 ? 13.062 11.443 9.130 1.00 97.12 101 LYS A N 1
ATOM 844 C CA . LYS A 1 101 ? 12.990 11.271 7.665 1.00 97.12 101 LYS A CA 1
ATOM 845 C C . LYS A 1 101 ? 12.489 12.529 6.958 1.00 97.12 101 LYS A C 1
ATOM 847 O O . LYS A 1 101 ? 12.986 12.851 5.882 1.00 97.12 101 LYS A O 1
ATOM 852 N N . LEU A 1 102 ? 11.546 13.252 7.554 1.00 96.06 102 LEU A N 1
ATOM 853 C CA . LEU A 1 102 ? 10.976 14.465 6.965 1.00 96.06 102 LEU A CA 1
ATOM 854 C C . LEU A 1 102 ? 11.851 15.710 7.183 1.00 96.06 102 LEU A C 1
ATOM 856 O O . LEU A 1 102 ? 11.828 16.620 6.361 1.00 96.06 102 LEU A O 1
ATOM 860 N N . THR A 1 103 ? 12.649 15.751 8.253 1.00 95.38 103 THR A N 1
ATOM 861 C CA . THR A 1 103 ? 13.433 16.945 8.632 1.00 95.38 103 THR A CA 1
ATOM 862 C C . THR A 1 103 ? 14.917 16.869 8.292 1.00 95.38 103 THR A C 1
ATOM 864 O O . THR A 1 103 ? 15.596 17.890 8.348 1.00 95.38 103 THR A O 1
ATOM 867 N N . THR A 1 104 ? 15.442 15.696 7.928 1.00 92.12 104 THR A N 1
ATOM 868 C CA . THR A 1 104 ? 16.864 15.538 7.591 1.00 92.12 104 THR A CA 1
ATOM 869 C C . THR A 1 104 ? 17.091 15.741 6.095 1.00 92.12 104 THR A C 1
ATOM 871 O O . THR A 1 104 ? 16.791 14.836 5.316 1.00 92.12 104 THR A O 1
A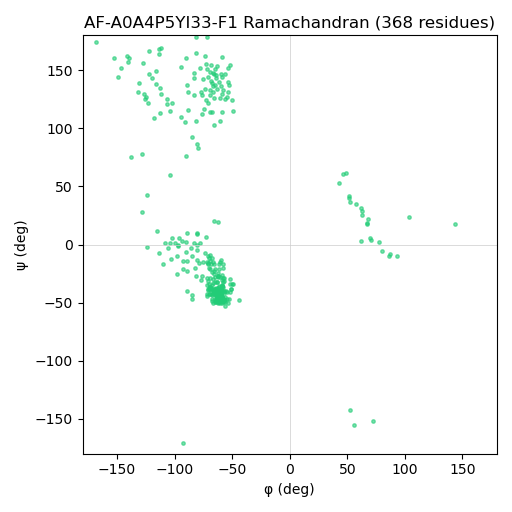TOM 874 N N . PRO A 1 105 ? 17.652 16.878 5.649 1.00 82.31 105 PRO A N 1
ATOM 875 C CA . PRO A 1 105 ? 18.029 17.040 4.253 1.00 82.31 105 PRO A CA 1
ATOM 876 C C . PRO A 1 105 ? 19.245 16.163 3.924 1.00 82.31 105 PRO A C 1
ATOM 878 O O . PRO A 1 105 ? 20.155 16.022 4.736 1.00 82.31 105 PRO A O 1
ATOM 881 N N . ASN A 1 106 ? 19.277 15.614 2.708 1.00 85.62 106 ASN A N 1
ATOM 882 C CA . ASN A 1 106 ? 20.468 15.016 2.086 1.00 85.62 106 ASN A CA 1
ATOM 883 C C . ASN A 1 106 ? 21.252 14.020 2.974 1.00 85.62 106 ASN A C 1
ATOM 885 O O . ASN A 1 106 ? 22.426 14.257 3.274 1.00 85.62 106 ASN A O 1
ATOM 889 N N . PRO A 1 107 ? 20.645 12.897 3.404 1.00 90.75 107 PRO A N 1
ATOM 890 C CA . PRO A 1 107 ? 21.394 11.818 4.047 1.00 90.75 107 PRO A CA 1
ATOM 891 C C . PRO A 1 107 ? 22.492 11.285 3.114 1.00 90.75 107 PRO A C 1
ATOM 893 O O . PRO A 1 107 ? 22.414 11.435 1.896 1.00 90.75 107 PRO A O 1
ATOM 896 N N . SER A 1 108 ? 23.482 10.589 3.680 1.00 92.19 108 SER A N 1
ATOM 897 C CA . SER A 1 108 ? 24.544 9.945 2.893 1.00 92.19 108 SER A CA 1
ATOM 898 C C . SER A 1 108 ? 24.016 8.939 1.871 1.00 92.19 108 SER A C 1
ATOM 900 O O . SER A 1 108 ? 24.625 8.783 0.817 1.00 92.19 108 SER A O 1
ATOM 902 N N . LEU A 1 109 ? 22.899 8.273 2.189 1.00 95.06 109 LEU A N 1
ATOM 903 C CA . LEU A 1 109 ? 22.135 7.459 1.255 1.00 95.06 109 LEU A CA 1
ATOM 904 C C . LEU A 1 109 ? 20.676 7.922 1.231 1.00 95.06 109 LEU A C 1
ATOM 906 O O . LEU A 1 109 ? 20.032 8.001 2.281 1.00 95.06 109 LEU A O 1
ATOM 910 N N . THR A 1 110 ? 20.146 8.218 0.045 1.00 95.00 110 THR A N 1
ATOM 911 C CA . THR A 1 110 ? 18.812 8.795 -0.165 1.00 95.00 110 THR A CA 1
ATOM 912 C C . THR A 1 110 ? 17.708 7.911 0.408 1.00 95.00 110 THR A C 1
ATOM 914 O O . THR A 1 110 ? 16.799 8.424 1.067 1.00 95.00 110 THR A O 1
ATOM 917 N N . TYR A 1 111 ? 17.855 6.584 0.314 1.00 95.69 111 TYR A N 1
ATOM 918 C CA . TYR A 1 111 ? 16.851 5.637 0.817 1.00 95.69 111 TYR A CA 1
ATOM 919 C C . TYR A 1 111 ? 16.734 5.601 2.336 1.00 95.69 111 TYR A C 1
ATOM 921 O O . TYR A 1 111 ? 15.791 5.012 2.865 1.00 95.69 111 TYR A O 1
ATOM 929 N N . TYR A 1 112 ? 17.631 6.260 3.075 1.00 96.25 112 TYR A N 1
ATOM 930 C CA . TYR A 1 112 ? 17.430 6.417 4.509 1.00 96.25 112 TYR A CA 1
ATOM 931 C C . TYR A 1 112 ? 16.162 7.218 4.825 1.00 96.25 112 TYR A C 1
ATOM 933 O O . TYR A 1 112 ? 15.535 6.969 5.851 1.00 96.25 112 TYR A O 1
ATOM 941 N N . ARG A 1 113 ? 15.733 8.114 3.931 1.00 95.56 113 ARG A N 1
ATOM 942 C CA . ARG A 1 113 ? 14.496 8.891 4.092 1.00 95.56 113 ARG A CA 1
ATOM 943 C C . ARG A 1 113 ? 13.235 8.192 3.587 1.00 95.56 113 ARG A C 1
ATOM 945 O O . ARG A 1 113 ? 12.149 8.744 3.739 1.00 95.56 113 ARG A O 1
ATOM 952 N N . ALA A 1 114 ? 13.356 7.000 3.007 1.00 96.94 114 ALA A N 1
ATOM 953 C CA . ALA A 1 114 ? 12.201 6.282 2.488 1.00 96.94 114 ALA A CA 1
ATOM 954 C C . ALA A 1 114 ? 11.199 5.989 3.613 1.00 96.94 114 ALA A C 1
ATOM 956 O O . ALA A 1 114 ? 11.567 5.403 4.634 1.00 96.94 114 ALA A O 1
ATOM 957 N N . ILE A 1 115 ? 9.942 6.382 3.434 1.00 97.88 115 ILE A N 1
ATOM 958 C CA . ILE A 1 115 ? 8.819 5.894 4.234 1.00 97.88 115 ILE A CA 1
ATOM 959 C C . ILE A 1 115 ? 8.560 4.456 3.776 1.00 97.88 115 ILE A C 1
ATOM 961 O O . ILE A 1 115 ? 8.421 4.207 2.580 1.00 97.88 115 ILE A O 1
ATOM 965 N N . ILE A 1 116 ? 8.581 3.499 4.703 1.00 96.75 116 ILE A N 1
ATOM 966 C CA . ILE A 1 116 ? 8.518 2.068 4.382 1.00 96.75 116 ILE A CA 1
ATOM 967 C C . ILE A 1 116 ? 7.198 1.463 4.859 1.00 96.75 116 ILE A C 1
ATOM 969 O O . ILE A 1 116 ? 6.455 2.076 5.626 1.00 96.75 116 ILE A O 1
ATOM 973 N N . ASP A 1 117 ? 6.929 0.224 4.431 1.00 96.69 117 ASP A N 1
ATOM 974 C CA . ASP A 1 117 ? 5.690 -0.492 4.757 1.00 96.69 117 ASP A CA 1
ATOM 975 C C . ASP A 1 117 ? 5.365 -0.475 6.267 1.00 96.69 117 ASP A C 1
ATOM 977 O O . ASP A 1 117 ? 4.197 -0.427 6.637 1.00 96.69 117 ASP A O 1
ATOM 981 N N . GLU A 1 118 ? 6.369 -0.503 7.154 1.00 97.12 118 GLU A N 1
ATOM 982 C CA . GLU A 1 118 ? 6.144 -0.443 8.605 1.00 97.12 118 GLU A CA 1
ATOM 983 C C . GLU A 1 118 ? 5.416 0.836 9.042 1.00 97.12 118 GLU A C 1
ATOM 985 O O . GLU A 1 118 ? 4.438 0.740 9.786 1.00 97.12 118 GLU A O 1
ATOM 990 N N . GLU A 1 119 ? 5.854 2.018 8.586 1.00 98.31 119 GLU A N 1
ATOM 991 C CA . GLU A 1 119 ? 5.142 3.257 8.910 1.00 98.31 119 GLU A CA 1
ATOM 992 C C . GLU A 1 119 ? 3.800 3.327 8.200 1.00 98.31 119 GLU A C 1
ATOM 994 O O . GLU A 1 119 ? 2.812 3.696 8.830 1.00 98.31 119 GLU A O 1
ATOM 999 N N . GLU A 1 120 ? 3.732 2.949 6.920 1.00 98.38 120 GLU A N 1
ATOM 1000 C CA . GLU A 1 120 ? 2.473 3.008 6.176 1.00 98.38 120 GLU A CA 1
ATOM 1001 C C . GLU A 1 120 ? 1.389 2.134 6.829 1.00 98.38 120 GLU A C 1
ATOM 1003 O O . GLU A 1 120 ? 0.261 2.594 7.029 1.00 98.38 120 GLU A O 1
ATOM 1008 N N . PHE A 1 121 ? 1.726 0.910 7.256 1.00 98.56 121 PHE A N 1
ATOM 1009 C CA . PHE A 1 121 ? 0.795 0.068 8.007 1.00 98.56 121 PHE A CA 1
ATOM 1010 C C . PHE A 1 121 ? 0.451 0.663 9.374 1.00 98.56 121 PHE A C 1
ATOM 1012 O O . PHE A 1 121 ? -0.722 0.647 9.749 1.00 98.56 121 PHE A O 1
ATOM 1019 N N . GLY A 1 122 ? 1.427 1.198 10.116 1.00 98.56 122 GLY A N 1
ATOM 1020 C CA . GLY A 1 122 ? 1.178 1.848 11.406 1.00 98.56 122 GLY A CA 1
ATOM 1021 C C . GLY A 1 122 ? 0.179 3.006 11.288 1.00 98.56 122 GLY A C 1
ATOM 1022 O O . GLY A 1 122 ? -0.807 3.059 12.025 1.00 98.56 122 GLY A O 1
ATOM 1023 N N . LEU A 1 123 ? 0.373 3.882 10.303 1.00 98.88 123 LEU A N 1
ATOM 1024 C CA . LEU A 1 123 ? -0.509 5.015 10.009 1.00 98.88 123 LEU A CA 1
ATOM 1025 C C . LEU A 1 123 ? -1.918 4.549 9.584 1.00 98.88 123 LEU A C 1
ATOM 1027 O O . LEU A 1 123 ? -2.935 5.115 10.004 1.00 98.88 123 LEU A O 1
ATOM 1031 N N . ALA A 1 124 ? -2.000 3.516 8.742 1.00 98.69 124 ALA A N 1
ATOM 1032 C CA . ALA A 1 124 ? -3.261 2.980 8.228 1.00 98.69 124 ALA A CA 1
ATOM 1033 C C . ALA A 1 124 ? -4.095 2.263 9.310 1.00 98.69 124 ALA A C 1
ATOM 1035 O O . ALA A 1 124 ? -5.321 2.438 9.376 1.00 98.69 124 ALA A O 1
ATOM 1036 N N . ILE A 1 125 ? -3.435 1.511 10.202 1.00 98.88 125 ILE A N 1
ATOM 1037 C CA . ILE A 1 125 ? -4.063 0.890 11.377 1.00 98.88 125 ILE A CA 1
ATOM 1038 C C . ILE A 1 125 ? -4.653 1.971 12.281 1.00 98.88 125 ILE A C 1
ATOM 1040 O O . ILE A 1 125 ? -5.841 1.889 12.595 1.00 98.88 125 ILE A O 1
ATOM 1044 N N . ALA A 1 126 ? -3.874 3.005 12.631 1.00 98.88 126 ALA A N 1
ATOM 1045 C CA . ALA A 1 126 ? -4.345 4.123 13.453 1.00 98.88 126 ALA A CA 1
ATOM 1046 C C . ALA A 1 126 ? -5.626 4.740 12.875 1.00 98.88 126 ALA A C 1
ATOM 1048 O O . ALA A 1 126 ? -6.627 4.891 13.569 1.00 98.88 126 ALA A O 1
ATOM 1049 N N . SER A 1 127 ? -5.634 4.994 11.564 1.00 98.81 127 SER A N 1
ATOM 1050 C CA . SER A 1 127 ? -6.787 5.569 10.862 1.00 98.81 127 SER A CA 1
ATOM 1051 C C . SER A 1 127 ? -8.029 4.676 10.942 1.00 98.81 127 SER A C 1
ATOM 1053 O O . SER A 1 127 ? -9.137 5.148 11.187 1.00 98.81 127 SER A O 1
ATOM 1055 N N . SER A 1 128 ? -7.858 3.363 10.803 1.00 98.62 128 SER A N 1
ATOM 1056 C CA . SER A 1 128 ? -8.981 2.422 10.914 1.00 98.62 128 SER A CA 1
ATOM 1057 C C . SER A 1 128 ? -9.509 2.316 12.343 1.00 98.62 128 SER A C 1
ATOM 1059 O O . SER A 1 128 ? -10.720 2.224 12.544 1.00 98.62 128 SER A O 1
ATOM 1061 N N . LEU A 1 129 ? -8.620 2.371 13.338 1.00 98.62 129 LEU A N 1
ATOM 1062 C CA . LEU A 1 129 ? -9.001 2.355 14.747 1.00 98.62 129 LEU A CA 1
ATOM 1063 C C . LEU A 1 129 ? -9.708 3.646 15.162 1.00 98.62 129 LEU A C 1
ATOM 1065 O O . LEU A 1 129 ? -10.690 3.551 15.890 1.00 98.62 129 LEU A O 1
ATOM 1069 N N . ILE A 1 130 ? -9.320 4.818 14.642 1.00 98.56 130 ILE A N 1
ATOM 1070 C CA . ILE A 1 130 ? -10.093 6.064 14.813 1.00 98.56 130 ILE A CA 1
ATOM 1071 C C . ILE A 1 130 ? -11.540 5.846 14.362 1.00 98.56 130 ILE A C 1
ATOM 1073 O O . ILE A 1 130 ? -12.475 6.130 15.112 1.00 98.56 130 ILE A O 1
ATOM 1077 N N . VAL A 1 131 ? -11.731 5.288 13.159 1.00 97.69 131 VAL A N 1
ATOM 1078 C CA . VAL A 1 131 ? -13.073 5.022 12.624 1.00 97.69 131 VAL A CA 1
ATOM 1079 C C . VAL A 1 131 ? -13.858 4.069 13.522 1.00 97.69 131 VAL A C 1
ATOM 1081 O O . VAL A 1 131 ? -15.003 4.364 13.869 1.00 97.69 131 VAL A O 1
ATOM 1084 N N . ALA A 1 132 ? -13.255 2.947 13.920 1.00 96.94 132 ALA A N 1
ATOM 1085 C CA . ALA A 1 132 ? -13.916 1.959 14.767 1.00 96.94 132 ALA A CA 1
ATOM 1086 C C . ALA A 1 132 ? -14.295 2.543 16.141 1.00 96.94 132 ALA A C 1
ATOM 1088 O O . ALA A 1 132 ? -15.443 2.428 16.568 1.00 96.94 132 ALA A O 1
ATOM 1089 N N . ARG A 1 133 ? -13.360 3.237 16.803 1.00 96.56 133 ARG A N 1
ATOM 1090 C CA . ARG A 1 133 ? -13.563 3.868 18.117 1.00 96.56 133 ARG A CA 1
ATOM 1091 C C . ARG A 1 133 ? -14.708 4.873 18.087 1.00 96.56 133 ARG A C 1
ATOM 1093 O O . ARG A 1 133 ? -15.618 4.787 18.908 1.00 96.56 133 ARG A O 1
ATOM 1100 N N . ARG A 1 134 ? -14.712 5.776 17.104 1.00 95.12 134 ARG A N 1
ATOM 1101 C CA . ARG A 1 134 ? -15.763 6.792 16.945 1.00 95.12 134 ARG A CA 1
ATOM 1102 C C . ARG A 1 134 ? -17.139 6.176 16.723 1.00 95.12 134 ARG A C 1
ATOM 1104 O O . ARG A 1 134 ? -18.094 6.594 17.371 1.00 95.12 134 ARG A O 1
ATOM 1111 N N . LYS A 1 135 ? -17.247 5.155 15.866 1.00 94.00 135 LYS A N 1
ATOM 1112 C CA . LYS A 1 135 ? -18.519 4.455 15.624 1.00 94.00 135 LYS A CA 1
ATOM 1113 C C . LYS A 1 135 ? -19.034 3.698 16.857 1.00 94.00 135 LYS A C 1
ATOM 1115 O O . LYS A 1 135 ? -20.238 3.518 16.981 1.00 94.00 135 LYS A O 1
ATOM 1120 N N . LEU A 1 136 ? -18.151 3.304 17.777 1.00 94.06 136 LEU A N 1
ATOM 1121 C CA . LEU A 1 136 ? -18.493 2.679 19.064 1.00 94.06 136 LEU A CA 1
ATOM 1122 C C . LEU A 1 136 ? -18.703 3.687 20.210 1.00 94.06 136 LEU A C 1
ATOM 1124 O O . LEU A 1 136 ? -18.886 3.271 21.359 1.00 94.06 136 LEU A O 1
ATOM 1128 N N . GLY A 1 137 ? -18.609 4.995 19.948 1.00 93.69 137 GLY A N 1
ATOM 1129 C CA . GLY A 1 137 ? -18.665 6.023 20.991 1.00 93.69 137 GLY A CA 1
ATOM 1130 C C . GLY A 1 137 ? -17.514 5.940 22.003 1.00 93.69 137 GLY A C 1
ATOM 1131 O O . GLY A 1 137 ? -17.675 6.335 23.153 1.00 93.69 137 GLY A O 1
ATOM 1132 N N . MET A 1 138 ? -16.367 5.378 21.613 1.00 94.81 138 MET A N 1
ATOM 1133 C CA . MET A 1 138 ? -15.150 5.373 22.429 1.00 94.81 138 MET A CA 1
ATOM 1134 C C . MET A 1 138 ? -14.453 6.733 22.351 1.00 94.81 138 MET A C 1
ATOM 1136 O O . MET A 1 138 ? -14.535 7.423 21.335 1.00 94.81 138 MET A O 1
ATOM 1140 N N . ALA A 1 139 ? -13.721 7.087 23.408 1.00 96.31 139 ALA A N 1
ATOM 1141 C CA . ALA A 1 139 ? -12.874 8.273 23.406 1.00 96.31 139 ALA A CA 1
ATOM 1142 C C . ALA A 1 139 ? -11.812 8.191 22.301 1.00 96.31 139 ALA A C 1
ATOM 1144 O O . ALA A 1 139 ? -11.290 7.110 22.000 1.00 96.31 139 ALA A O 1
ATOM 1145 N N . ASP A 1 140 ? -11.462 9.337 21.728 1.00 95.00 140 ASP A N 1
ATOM 1146 C CA . ASP A 1 140 ? -10.342 9.409 20.799 1.00 95.00 140 ASP A CA 1
ATOM 1147 C C . ASP A 1 140 ? -9.022 9.059 21.469 1.00 95.00 140 ASP A C 1
ATOM 1149 O O . ASP A 1 140 ? -8.830 9.259 22.668 1.00 95.00 140 ASP A O 1
ATOM 1153 N N . ASP A 1 141 ? -8.106 8.567 20.647 1.00 98.12 141 ASP A N 1
ATOM 1154 C CA . ASP A 1 141 ? -6.723 8.346 21.023 1.00 98.12 141 ASP A CA 1
ATOM 1155 C C . ASP A 1 141 ? -5.858 9.460 20.397 1.00 98.12 141 ASP A C 1
ATOM 1157 O O . ASP A 1 141 ? -5.804 9.564 19.163 1.00 98.12 141 ASP A O 1
ATOM 1161 N N . PRO A 1 142 ? -5.222 10.329 21.205 1.00 98.38 142 PRO A N 1
ATOM 1162 C CA . PRO A 1 142 ? -4.465 11.469 20.694 1.00 98.38 142 PRO A CA 1
ATOM 1163 C C . PRO A 1 142 ? -3.264 11.050 19.838 1.00 98.38 142 PRO A C 1
ATOM 1165 O O . PRO A 1 142 ? -2.954 11.738 18.864 1.00 98.38 142 PRO A O 1
ATOM 1168 N N . ASP A 1 143 ? -2.632 9.909 20.127 1.00 98.69 143 ASP A N 1
ATOM 1169 C CA . ASP A 1 143 ? -1.488 9.426 19.352 1.00 98.69 143 ASP A CA 1
ATOM 1170 C C . ASP A 1 143 ? -1.926 8.931 17.973 1.00 98.69 143 ASP A C 1
ATOM 1172 O O . ASP A 1 143 ? -1.230 9.147 16.979 1.00 98.69 143 ASP A O 1
ATOM 1176 N N . MET A 1 144 ? -3.116 8.330 17.871 1.00 98.75 144 MET A N 1
ATOM 1177 C CA . MET A 1 144 ? -3.684 7.947 16.575 1.00 98.75 144 MET A CA 1
ATOM 1178 C C . MET A 1 144 ? -4.059 9.170 15.736 1.00 98.75 144 MET A C 1
ATOM 1180 O O . MET A 1 144 ? -3.839 9.174 14.523 1.00 98.75 144 MET A O 1
ATOM 1184 N N . ILE A 1 145 ? -4.590 10.227 16.362 1.00 98.69 145 ILE A N 1
ATOM 1185 C CA . ILE A 1 145 ? -4.856 11.500 15.675 1.00 98.69 145 ILE A CA 1
ATOM 1186 C C . ILE A 1 145 ? -3.541 12.120 15.185 1.00 98.69 145 ILE A C 1
ATOM 1188 O O . ILE A 1 145 ? -3.463 12.565 14.038 1.00 98.69 145 ILE A O 1
ATOM 1192 N N . ALA A 1 146 ? -2.489 12.099 16.007 1.00 98.69 146 ALA A N 1
ATOM 1193 C CA . ALA A 1 146 ? -1.160 12.549 15.602 1.00 98.69 146 ALA A CA 1
ATOM 1194 C C . ALA A 1 146 ? -0.597 11.703 14.445 1.00 98.69 146 ALA A C 1
ATOM 1196 O O . ALA A 1 146 ? -0.024 12.249 13.503 1.00 98.69 146 ALA A O 1
ATOM 1197 N N . ALA A 1 147 ? -0.814 10.386 14.453 1.00 98.81 147 ALA A N 1
ATOM 1198 C CA . ALA A 1 147 ? -0.454 9.505 13.346 1.00 98.81 147 ALA A CA 1
ATOM 1199 C C . ALA A 1 147 ? -1.210 9.869 12.053 1.00 98.81 147 ALA A C 1
ATOM 1201 O O . ALA A 1 147 ? -0.598 9.968 10.992 1.00 98.81 147 ALA A O 1
ATOM 1202 N N . LEU A 1 148 ? -2.514 10.160 12.112 1.00 98.81 148 LEU A N 1
ATOM 1203 C CA . LEU A 1 148 ? -3.255 10.643 10.940 1.00 98.81 148 LEU A CA 1
ATOM 1204 C C . LEU A 1 148 ? -2.693 11.977 10.412 1.00 98.81 148 LEU A C 1
ATOM 1206 O O . LEU A 1 148 ? -2.576 12.157 9.198 1.00 98.81 148 LEU A O 1
ATOM 1210 N N . ALA A 1 149 ? -2.288 12.887 11.302 1.00 98.56 149 ALA A N 1
ATOM 1211 C CA . ALA A 1 149 ? -1.630 14.134 10.912 1.00 98.56 149 ALA A CA 1
ATOM 1212 C C . ALA A 1 149 ? -0.272 13.884 10.228 1.00 98.56 149 ALA A C 1
ATOM 1214 O O . ALA A 1 149 ? 0.029 14.518 9.213 1.00 98.56 149 ALA A O 1
ATOM 1215 N N . TRP A 1 150 ? 0.518 12.916 10.712 1.00 98.62 150 TRP A N 1
ATOM 1216 C CA . TRP A 1 150 ? 1.741 12.473 10.035 1.00 98.62 150 TRP A CA 1
ATOM 1217 C C . TRP A 1 150 ? 1.462 11.936 8.634 1.00 98.62 150 TRP A C 1
ATOM 1219 O O . TRP A 1 150 ? 2.153 12.332 7.698 1.00 98.62 150 TRP A O 1
ATOM 1229 N N . ALA A 1 151 ? 0.427 11.106 8.462 1.00 98.69 151 ALA A N 1
ATOM 1230 C CA . ALA A 1 151 ? 0.019 10.637 7.138 1.00 98.69 151 ALA A CA 1
ATOM 1231 C C . ALA A 1 151 ? -0.318 11.820 6.218 1.00 98.69 151 ALA A C 1
ATOM 1233 O O . ALA A 1 151 ? 0.160 11.879 5.087 1.00 98.69 151 ALA A O 1
ATOM 1234 N N . GLY A 1 152 ? -1.089 12.796 6.709 1.00 98.50 152 GLY A N 1
ATOM 1235 C CA . GLY A 1 152 ? -1.420 14.010 5.959 1.00 98.50 152 GLY A CA 1
ATOM 1236 C C . GLY A 1 152 ? -0.182 14.791 5.513 1.00 98.50 152 GLY A C 1
ATOM 1237 O O . GLY A 1 152 ? -0.132 15.258 4.378 1.00 98.50 152 GLY A O 1
ATOM 1238 N N . THR A 1 153 ? 0.831 14.888 6.375 1.00 98.38 153 THR A N 1
ATOM 1239 C CA . THR A 1 153 ? 2.116 15.525 6.053 1.00 98.38 153 THR A CA 1
ATOM 1240 C C . THR A 1 153 ? 2.906 14.741 5.015 1.00 98.38 153 THR A C 1
ATOM 1242 O O . THR A 1 153 ? 3.282 15.311 3.996 1.00 98.38 153 THR A O 1
ATOM 1245 N N . ILE A 1 154 ? 3.062 13.429 5.196 1.00 98.25 154 ILE A N 1
ATOM 1246 C CA . ILE A 1 154 ? 3.758 12.562 4.237 1.00 98.25 154 ILE A CA 1
ATOM 1247 C C . ILE A 1 154 ? 3.110 12.672 2.850 1.00 98.25 154 ILE A C 1
ATOM 1249 O O . ILE A 1 154 ? 3.778 12.997 1.876 1.00 98.25 154 ILE A O 1
ATOM 1253 N N . TYR A 1 155 ? 1.795 12.479 2.734 1.00 97.50 155 TYR A N 1
ATOM 1254 C CA . TYR A 1 155 ? 1.127 12.507 1.427 1.00 97.50 155 TYR A CA 1
ATOM 1255 C C . TYR A 1 155 ? 1.016 13.896 0.798 1.00 97.50 155 TYR A C 1
ATOM 1257 O O . TYR A 1 155 ? 0.698 13.989 -0.387 1.00 97.50 155 TYR A O 1
ATOM 1265 N N . ARG A 1 156 ? 1.227 14.969 1.561 1.00 97.00 156 ARG A N 1
ATOM 1266 C CA . ARG A 1 156 ? 1.285 16.331 1.026 1.00 97.00 156 ARG A CA 1
ATOM 1267 C C . ARG A 1 156 ? 2.681 16.667 0.515 1.00 97.00 156 ARG A C 1
ATOM 1269 O O . ARG A 1 156 ? 2.787 17.256 -0.556 1.00 97.00 156 ARG A O 1
ATOM 1276 N N . ASP A 1 157 ? 3.706 16.293 1.274 1.00 96.12 157 ASP A N 1
ATOM 1277 C CA . ASP A 1 157 ? 5.063 16.807 1.088 1.00 96.12 157 ASP A CA 1
ATOM 1278 C C . ASP A 1 157 ? 5.941 15.835 0.274 1.00 96.12 157 ASP A C 1
ATOM 1280 O O . ASP A 1 157 ? 6.864 16.258 -0.415 1.00 96.12 157 ASP A O 1
ATOM 1284 N N . GLU A 1 158 ? 5.620 14.537 0.285 1.00 96.12 158 GLU A N 1
ATOM 1285 C CA . GLU A 1 158 ? 6.418 13.475 -0.348 1.00 96.12 158 GLU A CA 1
ATOM 1286 C C . GLU A 1 158 ? 5.767 12.894 -1.623 1.00 96.12 158 GLU A C 1
ATOM 1288 O O . GLU A 1 158 ? 6.306 11.984 -2.255 1.00 96.12 158 GLU A O 1
ATOM 1293 N N . MET A 1 159 ? 4.600 13.401 -2.026 1.00 95.12 159 MET A N 1
ATOM 1294 C CA . MET A 1 159 ? 3.897 13.009 -3.253 1.00 95.12 159 MET A CA 1
ATOM 1295 C C . MET A 1 159 ? 4.098 14.061 -4.344 1.00 95.12 159 MET A C 1
ATOM 1297 O O . MET A 1 159 ? 3.719 15.219 -4.182 1.00 95.12 159 MET A O 1
ATOM 1301 N N . VAL A 1 160 ? 4.649 13.652 -5.486 1.00 97.19 160 VAL A N 1
ATOM 1302 C CA . VAL A 1 160 ? 5.025 14.562 -6.575 1.00 97.19 160 VAL A CA 1
ATOM 1303 C C . VAL A 1 160 ? 4.131 14.333 -7.787 1.00 97.19 160 VAL A C 1
ATOM 1305 O O . VAL A 1 160 ? 3.960 13.201 -8.239 1.00 97.19 160 VAL A O 1
ATOM 1308 N N . ALA A 1 161 ? 3.555 15.413 -8.317 1.00 96.94 161 ALA A N 1
ATOM 1309 C CA . ALA A 1 161 ? 2.754 15.363 -9.535 1.00 96.94 161 ALA A CA 1
ATOM 1310 C C . ALA A 1 161 ? 3.607 14.943 -10.742 1.00 96.94 161 ALA A C 1
ATOM 1312 O O . ALA A 1 161 ? 4.763 15.345 -10.873 1.00 96.94 161 ALA A O 1
ATOM 1313 N N . HIS A 1 162 ? 3.020 14.161 -11.639 1.00 95.94 162 HIS A N 1
ATOM 1314 C CA . HIS A 1 162 ? 3.655 13.678 -12.857 1.00 95.94 162 HIS A CA 1
ATOM 1315 C C . HIS A 1 162 ? 2.929 14.248 -14.098 1.00 95.94 162 HIS A C 1
ATOM 1317 O O . HIS A 1 162 ? 1.719 14.487 -14.032 1.00 95.94 162 HIS A O 1
ATOM 1323 N N . PRO A 1 163 ? 3.620 14.480 -15.236 1.00 92.9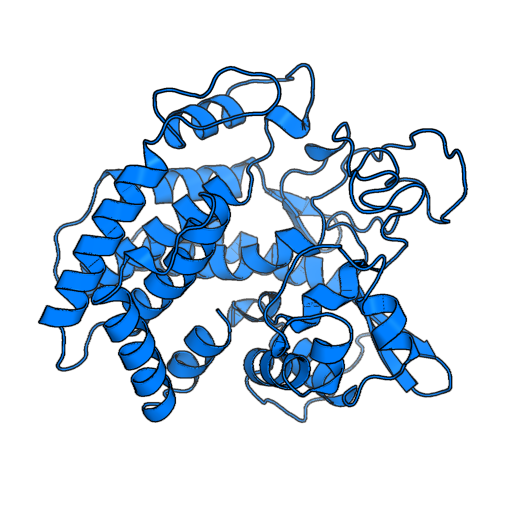4 163 PRO A N 1
ATOM 1324 C CA . PRO A 1 163 ? 3.019 15.105 -16.424 1.00 92.94 163 PRO A CA 1
ATOM 1325 C C . PRO A 1 163 ? 1.791 14.397 -17.021 1.00 92.94 163 PRO A C 1
ATOM 1327 O O . PRO A 1 163 ? 1.010 15.026 -17.724 1.00 92.94 163 PRO A O 1
ATOM 1330 N N . ASP A 1 164 ? 1.588 13.111 -16.729 1.00 90.94 164 ASP A N 1
ATOM 1331 C CA . ASP A 1 164 ? 0.411 12.329 -17.152 1.00 90.94 164 ASP A CA 1
ATOM 1332 C C . ASP A 1 164 ? -0.836 12.549 -16.266 1.00 90.94 164 ASP A C 1
ATOM 1334 O O . ASP A 1 164 ? -1.817 11.806 -16.363 1.00 90.94 164 ASP A O 1
ATOM 1338 N N . GLY A 1 165 ? -0.783 13.529 -15.357 1.00 91.44 165 GLY A N 1
ATOM 1339 C CA . GLY A 1 165 ? -1.816 13.790 -14.352 1.00 91.44 165 GLY A CA 1
ATOM 1340 C C . GLY A 1 165 ? -1.778 12.830 -13.158 1.00 91.44 165 GLY A C 1
ATOM 1341 O O . GLY A 1 165 ? -2.629 12.919 -12.271 1.00 91.44 165 GLY A O 1
ATOM 1342 N N . GLY A 1 166 ? -0.814 11.907 -13.128 1.00 95.38 166 GLY A N 1
ATOM 1343 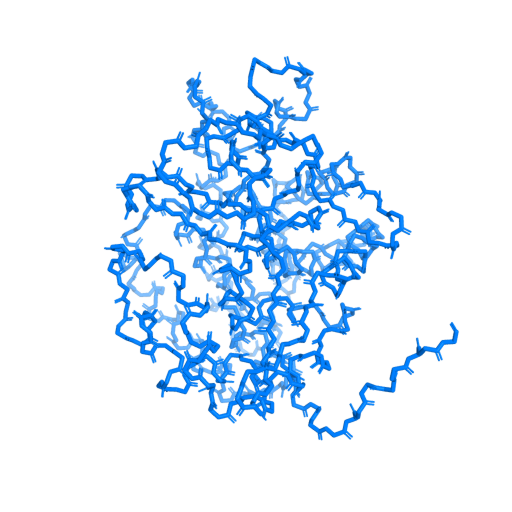C CA . GLY A 1 166 ? -0.572 10.996 -12.023 1.00 95.38 166 GLY A CA 1
ATOM 1344 C C . GLY A 1 166 ? 0.240 11.621 -10.888 1.00 95.38 166 GLY A C 1
ATOM 1345 O O . GLY A 1 166 ? 0.666 12.774 -10.944 1.00 95.38 166 GLY A O 1
ATOM 1346 N N . ILE A 1 167 ? 0.469 10.837 -9.836 1.00 96.50 167 ILE A N 1
ATOM 1347 C CA . ILE A 1 167 ? 1.325 11.195 -8.699 1.00 96.50 167 ILE A CA 1
ATOM 1348 C C . ILE A 1 167 ? 2.294 10.042 -8.418 1.00 96.50 167 ILE A C 1
ATOM 1350 O O . ILE A 1 167 ? 1.896 8.877 -8.460 1.00 96.50 167 ILE A O 1
ATOM 1354 N N . ILE A 1 168 ? 3.551 10.370 -8.115 1.00 97.12 168 ILE A N 1
ATOM 1355 C CA . ILE A 1 168 ? 4.595 9.426 -7.702 1.00 97.12 168 ILE A CA 1
ATOM 1356 C C . ILE A 1 168 ? 4.958 9.697 -6.242 1.00 97.12 168 ILE A C 1
ATOM 1358 O O . ILE A 1 168 ? 5.160 10.845 -5.849 1.00 97.12 168 ILE A O 1
ATOM 1362 N N . PHE A 1 169 ? 5.065 8.635 -5.447 1.00 97.50 169 PHE A N 1
ATOM 1363 C CA . PHE A 1 169 ? 5.510 8.722 -4.060 1.00 97.50 169 PHE A CA 1
ATOM 1364 C C . PHE A 1 169 ? 7.036 8.745 -3.985 1.00 97.50 169 PHE A C 1
ATOM 1366 O O . PHE A 1 169 ? 7.672 7.883 -4.580 1.00 97.50 169 PHE A O 1
ATOM 1373 N N . GLN A 1 170 ? 7.618 9.710 -3.274 1.00 96.81 170 GLN A N 1
ATOM 1374 C CA . GLN A 1 170 ? 9.057 9.820 -3.005 1.00 96.81 170 GLN A CA 1
ATOM 1375 C C . GLN A 1 170 ? 9.975 9.533 -4.218 1.00 96.81 170 GLN A C 1
ATOM 1377 O O . GLN A 1 170 ? 10.876 8.691 -4.124 1.00 96.81 170 GLN A O 1
ATOM 1382 N N . PRO A 1 171 ? 9.780 10.188 -5.383 1.00 97.38 171 PRO A N 1
ATOM 1383 C CA . PRO A 1 171 ? 10.613 9.928 -6.553 1.00 97.38 171 PRO A CA 1
ATOM 1384 C C . PRO A 1 171 ? 12.091 10.193 -6.246 1.00 97.38 171 PRO A C 1
ATOM 1386 O O . PRO A 1 171 ? 12.467 11.247 -5.739 1.00 97.38 171 PRO A O 1
ATOM 1389 N N . GLY A 1 172 ? 12.942 9.223 -6.570 1.00 96.75 172 GLY A N 1
ATOM 1390 C CA . GLY A 1 172 ? 14.387 9.287 -6.369 1.00 96.75 172 GLY A CA 1
ATOM 1391 C C . GLY A 1 172 ? 14.859 8.847 -4.985 1.00 96.75 172 GLY A C 1
ATOM 1392 O O . GLY A 1 172 ? 16.057 8.626 -4.831 1.00 96.75 172 GLY A O 1
ATOM 1393 N N . VAL A 1 173 ? 13.965 8.635 -4.008 1.00 96.88 173 VAL A N 1
ATOM 1394 C CA . VAL A 1 173 ? 14.374 8.224 -2.650 1.00 96.88 173 VAL A CA 1
ATOM 1395 C C . VAL A 1 173 ? 15.079 6.873 -2.644 1.00 96.88 173 VAL A C 1
ATOM 1397 O O . VAL A 1 173 ? 15.905 6.621 -1.787 1.00 96.88 173 VAL A O 1
ATOM 1400 N N . TYR A 1 174 ? 14.785 5.999 -3.606 1.00 97.06 174 TYR A N 1
ATOM 1401 C CA . TYR A 1 174 ? 15.397 4.676 -3.696 1.00 97.06 174 TYR A CA 1
ATOM 1402 C C . TYR A 1 174 ? 16.590 4.610 -4.653 1.00 97.06 174 TYR A C 1
ATOM 1404 O O . TYR A 1 174 ? 17.116 3.520 -4.862 1.00 97.06 174 TYR A O 1
ATOM 1412 N N . ARG A 1 175 ? 17.041 5.732 -5.231 1.00 95.38 175 ARG A N 1
ATOM 1413 C CA . ARG A 1 175 ? 18.051 5.749 -6.307 1.00 95.38 175 ARG A CA 1
ATOM 1414 C C . ARG A 1 175 ? 19.312 4.951 -5.972 1.00 95.38 175 ARG A C 1
ATOM 1416 O O . ARG A 1 175 ? 19.866 4.274 -6.834 1.00 95.38 175 ARG A O 1
ATOM 1423 N N . ASP A 1 176 ? 19.778 5.049 -4.735 1.00 94.69 176 ASP A N 1
ATOM 1424 C CA . ASP A 1 176 ? 20.989 4.391 -4.248 1.00 94.69 176 ASP A CA 1
ATOM 1425 C C . ASP A 1 176 ? 20.729 3.102 -3.456 1.00 94.69 176 ASP A C 1
ATOM 1427 O O . ASP A 1 176 ? 21.675 2.433 -3.028 1.00 94.69 176 ASP A O 1
ATOM 1431 N N . HIS A 1 177 ? 19.465 2.696 -3.304 1.00 95.62 177 HIS A N 1
ATOM 1432 C CA . HIS A 1 177 ? 19.121 1.436 -2.660 1.00 95.62 177 HIS A CA 1
ATOM 1433 C C . HIS A 1 177 ? 19.550 0.261 -3.541 1.00 95.62 177 HIS A C 1
ATOM 1435 O O . HIS A 1 177 ? 19.235 0.217 -4.728 1.00 95.62 177 HIS A O 1
ATOM 1441 N N . ARG A 1 178 ? 20.209 -0.748 -2.955 1.00 93.69 178 ARG A N 1
ATOM 1442 C CA . ARG A 1 178 ? 20.751 -1.911 -3.692 1.00 93.69 178 ARG A CA 1
ATOM 1443 C C . ARG A 1 178 ? 19.736 -2.593 -4.621 1.00 93.69 178 ARG A C 1
ATOM 1445 O O . ARG A 1 178 ? 20.080 -2.977 -5.729 1.00 93.69 178 ARG A O 1
ATOM 1452 N N . ASP A 1 179 ? 18.475 -2.686 -4.193 1.00 94.12 179 ASP A N 1
ATOM 1453 C CA . ASP A 1 179 ? 17.396 -3.318 -4.968 1.00 94.12 179 ASP A CA 1
ATOM 1454 C C . ASP A 1 179 ? 17.021 -2.521 -6.243 1.00 94.12 179 ASP A C 1
ATOM 1456 O O . ASP A 1 179 ? 16.371 -3.068 -7.131 1.00 94.12 179 ASP A O 1
ATOM 1460 N N . TYR A 1 180 ? 17.427 -1.250 -6.335 1.00 96.75 180 TYR A N 1
ATOM 1461 C CA . TYR A 1 180 ? 17.110 -0.294 -7.407 1.00 96.75 180 TYR A CA 1
ATOM 1462 C C . TYR A 1 180 ? 18.348 0.112 -8.226 1.00 96.75 180 TYR A C 1
ATOM 1464 O O . TYR A 1 180 ? 18.215 0.764 -9.259 1.00 96.75 180 TYR A O 1
ATOM 1472 N N . GLN A 1 181 ? 19.554 -0.299 -7.812 1.00 94.94 181 GLN A N 1
ATOM 1473 C CA . GLN A 1 181 ? 20.824 0.087 -8.446 1.00 94.94 181 GLN A CA 1
ATOM 1474 C C . GLN A 1 181 ? 20.951 -0.326 -9.920 1.00 94.94 181 GLN A C 1
ATOM 1476 O O . GLN A 1 181 ? 21.835 0.174 -10.609 1.00 94.94 181 GLN A O 1
ATOM 1481 N N . TYR A 1 182 ? 20.091 -1.222 -10.405 1.00 95.88 182 TYR A N 1
ATOM 1482 C CA . TYR A 1 182 ? 20.102 -1.744 -11.775 1.00 95.88 182 TYR A CA 1
ATOM 1483 C C . TYR A 1 182 ? 18.849 -1.359 -12.578 1.00 95.88 182 TYR A C 1
ATOM 1485 O O . TYR A 1 182 ? 18.650 -1.879 -13.675 1.00 95.88 182 TYR A O 1
ATOM 1493 N N . ALA A 1 183 ? 18.032 -0.428 -12.069 1.00 97.19 183 ALA A N 1
ATOM 1494 C CA . ALA A 1 183 ? 16.762 -0.022 -12.674 1.00 97.19 183 ALA A CA 1
ATOM 1495 C C . ALA A 1 183 ? 16.892 0.579 -14.090 1.00 97.19 183 ALA A C 1
ATOM 1497 O O . ALA A 1 183 ? 15.893 0.673 -14.798 1.00 97.19 183 ALA A O 1
ATOM 1498 N N . GLY A 1 184 ? 18.090 0.997 -14.511 1.00 97.38 184 GLY A N 1
ATOM 1499 C CA . GLY A 1 184 ? 18.364 1.494 -15.863 1.00 97.38 184 GLY A CA 1
ATOM 1500 C C . GLY A 1 184 ? 18.562 0.395 -16.912 1.00 97.38 184 GLY A C 1
ATOM 1501 O O . GLY A 1 184 ? 18.519 0.675 -18.108 1.00 97.38 184 GLY A O 1
ATOM 1502 N N . HIS A 1 185 ? 18.745 -0.863 -16.498 1.00 96.75 185 HIS A N 1
ATOM 1503 C CA . HIS A 1 185 ? 18.914 -1.986 -17.421 1.00 96.75 185 HIS A CA 1
ATOM 1504 C C . HIS A 1 185 ? 17.568 -2.596 -17.797 1.00 96.75 185 HIS A C 1
ATOM 1506 O O . HIS A 1 185 ? 16.774 -2.930 -16.926 1.00 96.75 185 HIS A O 1
ATOM 1512 N N . GLN A 1 186 ? 17.331 -2.801 -19.092 1.00 95.19 186 GLN A N 1
ATOM 1513 C CA . GLN A 1 186 ? 16.116 -3.456 -19.606 1.00 95.19 186 GLN A CA 1
ATOM 1514 C C . GLN A 1 186 ? 16.315 -4.944 -19.920 1.00 95.19 186 GLN A C 1
ATOM 1516 O O . GLN A 1 186 ? 15.357 -5.659 -20.196 1.00 95.19 186 GLN A O 1
ATOM 1521 N N . VAL A 1 187 ? 17.555 -5.429 -19.903 1.00 93.31 187 VAL A N 1
ATOM 1522 C CA . VAL A 1 187 ? 17.889 -6.811 -20.252 1.00 93.31 187 VAL A CA 1
ATOM 1523 C C . VAL A 1 187 ? 18.695 -7.415 -19.119 1.00 93.31 187 VAL A C 1
ATOM 1525 O O . VAL A 1 187 ? 19.681 -6.833 -18.671 1.00 93.31 187 VAL A O 1
ATOM 1528 N N . LEU A 1 188 ? 18.274 -8.591 -18.658 1.00 89.31 188 LEU A N 1
ATOM 1529 C CA . LEU A 1 188 ? 19.027 -9.357 -17.677 1.00 89.31 188 LEU A CA 1
ATOM 1530 C C . LEU A 1 188 ? 20.284 -9.925 -18.346 1.00 89.31 188 LEU A C 1
ATOM 1532 O O . LEU A 1 188 ? 20.192 -10.670 -19.320 1.00 89.31 188 LEU A O 1
ATOM 1536 N N . ALA A 1 189 ? 21.453 -9.587 -17.813 1.00 89.62 189 ALA A N 1
ATOM 1537 C CA . ALA A 1 189 ? 22.730 -10.135 -18.251 1.00 89.62 189 ALA A CA 1
ATOM 1538 C C . ALA A 1 189 ? 23.641 -10.390 -17.040 1.00 89.62 189 ALA A C 1
ATOM 1540 O O . ALA A 1 189 ? 23.447 -9.769 -15.993 1.00 89.62 189 ALA A O 1
ATOM 1541 N N . PRO A 1 190 ? 24.630 -11.291 -17.142 1.00 87.06 190 PRO A N 1
ATOM 1542 C CA . PRO A 1 190 ? 25.652 -11.450 -16.112 1.00 87.06 190 PRO A CA 1
ATOM 1543 C C . PRO A 1 190 ? 26.511 -10.186 -15.977 1.00 87.06 190 PRO A C 1
ATOM 1545 O O . PRO A 1 190 ? 26.827 -9.543 -16.977 1.00 87.06 190 PRO A O 1
ATOM 1548 N N . SER A 1 191 ? 26.953 -9.871 -14.757 1.00 87.06 191 SER A N 1
ATOM 1549 C CA . SER A 1 191 ? 27.965 -8.827 -14.506 1.00 87.06 191 SER A CA 1
ATOM 1550 C C . SER A 1 191 ? 27.613 -7.434 -15.022 1.00 87.06 191 SER A C 1
ATOM 1552 O O . SER A 1 191 ? 28.498 -6.670 -15.408 1.00 87.06 191 SER A O 1
ATOM 1554 N N . LEU A 1 192 ? 26.329 -7.076 -14.973 1.00 90.94 192 LEU A N 1
ATOM 1555 C CA . LEU A 1 192 ? 25.904 -5.708 -15.248 1.00 90.94 192 LEU A CA 1
ATOM 1556 C C . LEU A 1 192 ? 26.561 -4.737 -14.250 1.00 90.94 192 LEU A C 1
ATOM 1558 O O . LEU A 1 192 ? 26.599 -5.035 -13.052 1.00 90.94 192 LEU A O 1
ATOM 1562 N N . PRO A 1 193 ? 27.070 -3.576 -14.699 1.00 94.00 193 PRO A N 1
ATOM 1563 C CA . PRO A 1 193 ? 27.429 -2.492 -13.793 1.00 94.00 193 PRO A CA 1
ATOM 1564 C C . PRO A 1 193 ? 26.155 -1.822 -13.248 1.00 94.00 193 PRO A C 1
ATOM 1566 O O . PRO A 1 193 ? 25.122 -1.857 -13.922 1.00 94.00 193 PRO A O 1
ATOM 1569 N N . PRO A 1 194 ? 26.187 -1.176 -12.068 1.00 94.88 194 PRO A N 1
ATOM 1570 C CA . PRO A 1 194 ? 25.070 -0.356 -11.607 1.00 94.88 194 PRO A CA 1
ATOM 1571 C C . PRO A 1 194 ? 24.660 0.689 -12.654 1.00 94.88 194 PRO A C 1
ATOM 1573 O O . PRO A 1 194 ? 25.503 1.338 -13.272 1.00 94.88 194 PRO A O 1
ATOM 1576 N N . SER A 1 195 ? 23.354 0.853 -12.836 1.00 96.75 195 SER A N 1
ATOM 1577 C CA . SER A 1 195 ? 22.728 1.874 -13.676 1.00 96.75 195 SER A CA 1
ATOM 1578 C C . SER A 1 195 ? 21.520 2.433 -12.912 1.00 96.75 195 SER A C 1
ATOM 1580 O O . SER A 1 195 ? 20.381 2.025 -13.158 1.00 96.75 195 SER A O 1
ATOM 1582 N N . PRO A 1 196 ? 21.758 3.275 -11.886 1.00 96.75 196 PRO A N 1
ATOM 1583 C CA . PRO A 1 196 ? 20.683 3.873 -11.110 1.00 96.75 196 PRO A CA 1
ATOM 1584 C C . PRO A 1 196 ? 19.916 4.886 -11.963 1.00 96.75 196 PRO A C 1
ATOM 1586 O O . PRO A 1 196 ? 20.484 5.554 -12.824 1.00 96.75 196 PRO A O 1
ATOM 1589 N N . VAL A 1 197 ? 18.622 5.020 -11.687 1.00 97.75 197 VAL A N 1
ATOM 1590 C CA . VAL A 1 197 ? 17.732 5.948 -12.389 1.00 97.75 197 VAL A CA 1
ATOM 1591 C C . VAL A 1 197 ? 17.399 7.123 -11.474 1.00 97.75 197 VAL A C 1
ATOM 1593 O O . VAL A 1 197 ? 16.907 6.937 -10.357 1.00 97.75 197 VAL A O 1
ATOM 1596 N N . ASP A 1 198 ? 17.646 8.340 -11.953 1.00 96.69 198 ASP A N 1
ATOM 1597 C CA . ASP A 1 198 ? 17.231 9.560 -11.262 1.00 96.69 198 ASP A CA 1
ATOM 1598 C C . ASP A 1 198 ? 15.703 9.653 -11.196 1.00 96.69 198 ASP A C 1
ATOM 1600 O O . ASP A 1 198 ? 14.998 9.352 -12.157 1.00 96.69 198 ASP A O 1
ATOM 1604 N N . GLY A 1 199 ? 15.169 10.049 -10.038 1.00 96.38 199 GLY A N 1
ATOM 1605 C CA . GLY A 1 199 ? 13.719 10.145 -9.851 1.00 96.38 199 GLY A CA 1
ATOM 1606 C C . GLY A 1 199 ? 12.983 8.796 -9.882 1.00 96.38 199 GLY A C 1
ATOM 1607 O O . GLY A 1 199 ? 11.764 8.778 -10.055 1.00 96.38 199 GLY A O 1
ATOM 1608 N N . ILE A 1 200 ? 13.683 7.663 -9.719 1.00 97.88 200 ILE A N 1
ATOM 1609 C CA . ILE A 1 200 ? 13.054 6.336 -9.661 1.00 97.88 200 ILE A CA 1
ATOM 1610 C C . ILE A 1 200 ? 11.990 6.285 -8.556 1.00 97.88 200 ILE A C 1
ATOM 1612 O O . ILE A 1 200 ? 12.253 6.625 -7.403 1.00 97.88 200 ILE A O 1
ATOM 1616 N N . GLY A 1 201 ? 10.767 5.907 -8.920 1.00 97.25 201 GLY A N 1
ATOM 1617 C CA . GLY A 1 201 ? 9.676 5.737 -7.965 1.00 97.25 201 GLY A CA 1
ATOM 1618 C C . GLY A 1 201 ? 9.759 4.370 -7.278 1.00 97.25 201 GLY A C 1
ATOM 1619 O O . GLY A 1 201 ? 10.443 3.481 -7.791 1.00 97.25 201 GLY A O 1
ATOM 1620 N N . PRO A 1 202 ? 9.039 4.166 -6.164 1.00 96.88 202 PRO A N 1
ATOM 1621 C CA . PRO A 1 202 ? 8.897 2.865 -5.530 1.00 96.88 202 PRO A CA 1
ATOM 1622 C C . PRO A 1 202 ? 8.397 1.811 -6.517 1.00 96.88 202 PRO A C 1
ATOM 1624 O O . PRO A 1 202 ? 7.687 2.121 -7.483 1.00 96.88 202 PRO A O 1
ATOM 1627 N N . ASP A 1 203 ? 8.758 0.560 -6.270 1.00 96.75 203 ASP A N 1
ATOM 1628 C CA . ASP A 1 203 ? 8.312 -0.556 -7.083 1.00 96.75 203 ASP A CA 1
ATOM 1629 C C . ASP A 1 203 ? 6.798 -0.798 -6.952 1.00 96.75 203 ASP A C 1
ATOM 1631 O O . ASP A 1 203 ? 6.181 -0.598 -5.900 1.00 96.75 203 ASP A O 1
ATOM 1635 N N . THR A 1 204 ? 6.184 -1.268 -8.036 1.00 95.56 204 THR A N 1
ATOM 1636 C CA . THR A 1 204 ? 4.732 -1.485 -8.107 1.00 95.56 204 THR A CA 1
ATOM 1637 C C . THR A 1 204 ? 4.247 -2.570 -7.141 1.00 95.56 204 THR A C 1
ATOM 1639 O O . THR A 1 204 ? 3.081 -2.562 -6.737 1.00 95.56 204 THR A O 1
ATOM 1642 N N . SER A 1 205 ? 5.143 -3.458 -6.694 1.00 92.38 205 SER A N 1
ATOM 1643 C CA . SER A 1 205 ? 4.821 -4.537 -5.761 1.00 92.38 205 SER A CA 1
ATOM 1644 C C . SER A 1 205 ? 4.649 -4.073 -4.317 1.00 92.38 205 SER A C 1
ATOM 1646 O O . SER A 1 205 ? 3.881 -4.699 -3.598 1.00 92.38 205 SER A O 1
ATOM 1648 N N . HIS A 1 206 ? 5.276 -2.984 -3.871 1.00 92.50 206 HIS A N 1
ATOM 1649 C CA . HIS A 1 206 ? 4.997 -2.400 -2.548 1.00 92.50 206 HIS A CA 1
ATOM 1650 C C . HIS A 1 206 ? 3.865 -1.370 -2.644 1.00 92.50 206 HIS A C 1
ATOM 1652 O O . HIS A 1 206 ? 2.927 -1.395 -1.844 1.00 92.50 206 HIS A O 1
ATOM 1658 N N . SER A 1 207 ? 3.866 -0.579 -3.719 1.00 95.50 207 SER A N 1
ATOM 1659 C CA . SER A 1 207 ? 2.886 0.477 -3.995 1.00 95.50 207 SER A CA 1
ATOM 1660 C C . SER A 1 207 ? 1.431 0.020 -4.139 1.00 95.50 207 SER A C 1
ATOM 1662 O O . SER A 1 207 ? 0.521 0.822 -3.938 1.00 95.50 207 SER A O 1
ATOM 1664 N N . HIS A 1 208 ? 1.163 -1.257 -4.440 1.00 93.00 208 HIS A N 1
ATOM 1665 C CA . HIS A 1 208 ? -0.214 -1.749 -4.615 1.00 93.00 208 HIS A CA 1
ATOM 1666 C C . HIS A 1 208 ? -1.133 -1.550 -3.402 1.00 93.00 208 HIS A C 1
ATOM 1668 O O . HIS A 1 208 ? -2.355 -1.637 -3.535 1.00 93.00 208 HIS A O 1
ATOM 1674 N N . ARG A 1 209 ? -0.566 -1.294 -2.219 1.00 93.38 209 ARG A N 1
ATOM 1675 C CA . ARG A 1 209 ? -1.317 -1.123 -0.971 1.00 93.38 209 ARG A CA 1
ATOM 1676 C C . ARG A 1 209 ? -1.746 0.316 -0.712 1.00 93.38 209 ARG A C 1
ATOM 1678 O O . ARG A 1 209 ? -2.735 0.524 -0.013 1.00 93.38 209 ARG A O 1
ATOM 1685 N N . THR A 1 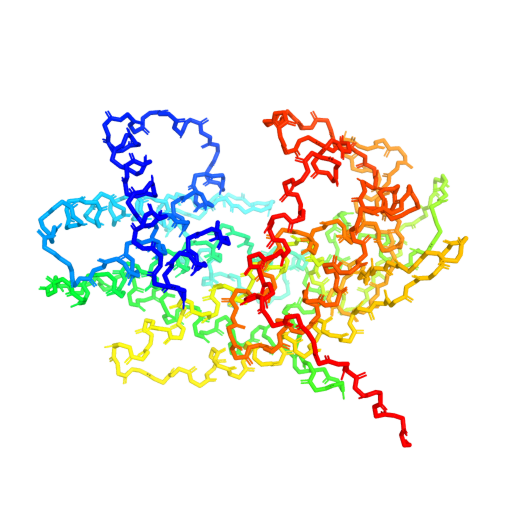210 ? -1.065 1.291 -1.309 1.00 95.00 210 THR A N 1
ATOM 1686 C CA . THR A 1 210 ? -1.227 2.719 -1.006 1.00 95.00 210 THR A CA 1
ATOM 1687 C C . THR A 1 210 ? -2.665 3.206 -1.209 1.00 95.00 210 THR A C 1
ATOM 1689 O O . THR A 1 210 ? -3.168 3.988 -0.407 1.00 95.00 210 THR A O 1
ATOM 1692 N N . LEU A 1 211 ? -3.392 2.700 -2.215 1.00 94.44 211 LEU A N 1
ATOM 1693 C CA . LEU A 1 211 ? -4.801 3.075 -2.421 1.00 94.44 211 LEU A CA 1
ATOM 1694 C C . LEU A 1 211 ? -5.719 2.628 -1.275 1.00 94.44 211 LEU A C 1
ATOM 1696 O O . LEU A 1 211 ? -6.688 3.322 -0.965 1.00 94.44 211 LEU A O 1
ATOM 1700 N N . VAL A 1 212 ? -5.411 1.503 -0.625 1.00 94.62 212 VAL A N 1
ATOM 1701 C CA . VAL A 1 212 ? -6.134 1.044 0.567 1.00 94.62 212 VAL A CA 1
ATOM 1702 C C . VAL A 1 212 ? -5.800 1.940 1.760 1.00 94.62 212 VAL A C 1
ATOM 1704 O O . VAL A 1 212 ? -6.717 2.380 2.450 1.00 94.62 212 VAL A O 1
ATOM 1707 N N . PHE A 1 213 ? -4.523 2.282 1.957 1.00 97.38 213 PHE A N 1
ATOM 1708 C CA . PHE A 1 213 ? -4.101 3.188 3.032 1.00 97.38 213 PHE A CA 1
ATOM 1709 C C . PHE A 1 213 ? -4.775 4.558 2.909 1.00 97.38 213 PHE A C 1
ATOM 1711 O O . PHE A 1 213 ? -5.384 5.040 3.862 1.00 97.38 213 PHE A O 1
ATOM 1718 N N . LEU A 1 214 ? -4.783 5.141 1.708 1.00 96.69 214 LEU A N 1
ATOM 1719 C CA . LEU A 1 214 ? -5.454 6.414 1.440 1.00 96.69 214 LEU A CA 1
ATOM 1720 C C . LEU A 1 214 ? -6.959 6.352 1.728 1.00 96.69 214 LEU A C 1
ATOM 1722 O O . LEU A 1 214 ? -7.486 7.289 2.321 1.00 96.69 214 LEU A O 1
ATOM 1726 N N . ARG A 1 215 ? -7.643 5.241 1.403 1.00 95.56 215 ARG A N 1
ATOM 1727 C CA . ARG A 1 215 ? -9.053 5.033 1.787 1.00 95.56 215 ARG A CA 1
ATOM 1728 C C . ARG A 1 215 ? -9.229 5.079 3.309 1.00 95.56 215 ARG A C 1
ATOM 1730 O O . ARG A 1 215 ? -10.142 5.746 3.789 1.00 95.56 215 ARG A O 1
ATOM 1737 N N . GLN A 1 216 ? -8.358 4.409 4.065 1.00 97.62 216 GLN A N 1
ATOM 1738 C CA . GLN A 1 216 ? -8.409 4.399 5.533 1.00 97.62 216 GLN A CA 1
ATOM 1739 C C . GLN A 1 216 ? -8.202 5.811 6.109 1.00 97.62 216 GLN A C 1
ATOM 1741 O O . GLN A 1 216 ? -8.974 6.237 6.968 1.00 97.62 216 GLN A O 1
ATOM 1746 N N . HIS A 1 217 ? -7.220 6.562 5.597 1.00 98.38 217 HIS A N 1
ATOM 1747 C CA . HIS A 1 217 ? -6.961 7.946 6.010 1.00 98.38 217 HIS A CA 1
ATOM 1748 C C . HIS A 1 217 ? -8.124 8.888 5.678 1.00 98.38 217 HIS A C 1
ATOM 1750 O O . HIS A 1 217 ? -8.536 9.672 6.530 1.00 98.38 217 HIS A O 1
ATOM 1756 N N . THR A 1 218 ? -8.698 8.784 4.472 1.00 97.56 218 THR A N 1
ATOM 1757 C CA . THR A 1 218 ? -9.874 9.568 4.065 1.00 97.56 218 THR A CA 1
ATOM 1758 C C . THR A 1 218 ? -11.044 9.342 5.016 1.00 97.56 218 THR A C 1
ATOM 1760 O O . THR A 1 218 ? -11.623 10.314 5.497 1.00 97.56 218 THR A O 1
ATOM 1763 N N . MET A 1 219 ? -11.364 8.081 5.329 1.00 96.69 219 MET A N 1
ATOM 1764 C CA . MET A 1 219 ? -12.467 7.756 6.237 1.00 96.69 219 MET A CA 1
ATOM 1765 C C . MET A 1 219 ? -12.238 8.320 7.645 1.00 96.69 219 MET A C 1
ATOM 1767 O O . MET A 1 219 ? -13.165 8.866 8.240 1.00 96.69 219 MET A O 1
ATOM 1771 N N . ALA A 1 220 ? -11.013 8.215 8.171 1.00 98.38 220 ALA A N 1
ATOM 1772 C CA . ALA A 1 220 ? -10.668 8.749 9.486 1.00 98.38 220 ALA A CA 1
ATOM 1773 C C . ALA A 1 220 ? -10.785 10.279 9.533 1.00 98.38 220 ALA A C 1
ATOM 1775 O O . ALA A 1 220 ? -11.445 10.814 10.422 1.00 98.38 220 ALA A O 1
ATOM 1776 N N . ALA A 1 221 ? -10.209 10.977 8.549 1.00 98.38 221 ALA A N 1
ATOM 1777 C CA . ALA A 1 221 ? -10.258 12.435 8.469 1.00 98.38 221 ALA A CA 1
ATOM 1778 C C . ALA A 1 221 ? -11.700 12.951 8.365 1.00 98.38 221 ALA A C 1
ATOM 1780 O O . ALA A 1 221 ? -12.092 13.829 9.129 1.00 98.38 221 ALA A O 1
ATOM 1781 N N . GLN A 1 222 ? -12.516 12.352 7.491 1.00 97.19 222 GLN A N 1
ATOM 1782 C CA . GLN A 1 222 ? -13.928 12.717 7.342 1.00 97.19 222 GLN A CA 1
ATOM 1783 C C . GLN A 1 222 ? -14.715 12.528 8.641 1.00 97.19 222 GLN A C 1
ATOM 1785 O O . GLN A 1 222 ? -15.495 13.400 9.017 1.00 97.19 222 GLN A O 1
ATOM 1790 N N . LEU A 1 223 ? -14.499 11.415 9.348 1.00 96.12 223 LEU A N 1
ATOM 1791 C CA . LEU A 1 223 ? -15.212 11.132 10.593 1.00 96.12 223 LEU A CA 1
ATOM 1792 C C . LEU A 1 223 ? -14.800 12.065 11.742 1.00 96.12 223 LEU A C 1
ATOM 1794 O O . LEU A 1 223 ? -15.615 12.355 12.615 1.00 96.12 223 LEU A O 1
ATOM 1798 N N . LEU A 1 224 ? -13.561 12.561 11.727 1.00 96.81 224 LEU A N 1
ATOM 1799 C CA . LEU A 1 224 ? -13.079 13.591 12.649 1.00 96.81 224 LEU A CA 1
ATOM 1800 C C . LEU A 1 224 ? -13.498 15.016 12.246 1.00 96.81 224 LEU A C 1
ATOM 1802 O O . LEU A 1 224 ? -13.197 15.958 12.977 1.00 96.81 224 LEU A O 1
ATOM 1806 N N . GLY A 1 225 ? -14.154 15.202 11.095 1.00 96.62 225 GLY A N 1
ATOM 1807 C CA . GLY A 1 225 ? -14.457 16.528 10.549 1.00 96.62 225 GLY A CA 1
ATOM 1808 C C . GLY A 1 225 ? -13.216 17.303 10.084 1.00 96.62 225 GLY A C 1
ATOM 1809 O O . GLY A 1 225 ? -13.247 18.529 10.017 1.00 96.62 225 GLY A O 1
ATOM 1810 N N . GLN A 1 226 ? -12.117 16.604 9.792 1.00 96.62 226 GLN A N 1
ATOM 1811 C CA . GLN A 1 226 ? -10.873 17.174 9.273 1.00 96.62 226 GLN A CA 1
ATOM 1812 C C . GLN A 1 226 ? -10.869 17.201 7.737 1.00 96.62 226 GLN A C 1
ATOM 1814 O O . GLN A 1 226 ? -11.597 16.452 7.079 1.00 96.62 226 GLN A O 1
ATOM 1819 N N . ASP A 1 227 ? -10.014 18.042 7.148 1.00 95.94 227 ASP A N 1
ATOM 1820 C CA . ASP A 1 227 ? -9.854 18.104 5.694 1.00 95.94 227 ASP A CA 1
ATOM 1821 C C . ASP A 1 227 ? -9.223 16.811 5.141 1.00 95.94 227 ASP A C 1
ATOM 1823 O O . ASP A 1 227 ? -8.058 16.499 5.385 1.00 95.94 227 ASP A O 1
ATOM 1827 N N . ALA A 1 228 ? -10.001 16.066 4.353 1.00 97.31 228 ALA A N 1
ATOM 1828 C CA . ALA A 1 228 ? -9.571 14.835 3.692 1.00 97.31 228 ALA A CA 1
ATOM 1829 C C . ALA A 1 228 ? -9.053 15.055 2.255 1.00 97.31 228 ALA A C 1
ATOM 1831 O O . ALA A 1 228 ? -8.723 14.084 1.563 1.00 97.31 228 ALA A O 1
ATOM 1832 N N . THR A 1 229 ? -8.988 16.304 1.780 1.00 96.62 229 THR A N 1
ATOM 1833 C CA . THR A 1 229 ? -8.685 16.653 0.381 1.00 96.62 229 THR A CA 1
ATOM 1834 C C . THR A 1 229 ? -7.332 16.119 -0.069 1.00 96.62 229 THR A C 1
ATOM 1836 O O . THR A 1 229 ? -7.225 15.613 -1.188 1.00 96.62 229 THR A O 1
ATOM 1839 N N . VAL A 1 230 ? -6.311 16.172 0.795 1.00 96.94 230 VAL A N 1
ATOM 1840 C CA . VAL A 1 230 ? -4.981 15.630 0.476 1.00 96.94 230 VAL A CA 1
ATOM 1841 C C . VAL A 1 230 ? -5.062 14.141 0.134 1.00 96.94 230 VAL A C 1
ATOM 1843 O O . VAL A 1 230 ? -4.596 13.741 -0.928 1.00 96.94 230 VAL A O 1
ATOM 1846 N N . PHE A 1 231 ? -5.740 13.333 0.953 1.00 97.19 231 PHE A N 1
ATOM 1847 C CA . PHE A 1 231 ? -5.846 11.890 0.737 1.00 97.19 231 PHE A CA 1
ATOM 1848 C C . PHE A 1 231 ? -6.667 11.559 -0.514 1.00 97.19 231 PHE A C 1
ATOM 1850 O O . PHE A 1 231 ? -6.260 10.717 -1.314 1.00 97.19 231 PHE A O 1
ATOM 1857 N N . ILE A 1 232 ? -7.785 12.262 -0.730 1.00 95.44 232 ILE A N 1
ATOM 1858 C CA . ILE A 1 232 ? -8.661 12.056 -1.895 1.00 95.44 232 ILE A CA 1
ATOM 1859 C C . ILE A 1 232 ? -7.925 12.405 -3.195 1.00 95.44 232 ILE A C 1
ATOM 1861 O O . ILE A 1 232 ? -7.947 11.629 -4.154 1.00 95.44 232 ILE A O 1
ATOM 1865 N N . ARG A 1 233 ? -7.250 13.562 -3.239 1.00 94.56 233 ARG A N 1
ATOM 1866 C CA . ARG A 1 233 ? -6.473 13.997 -4.408 1.00 94.56 233 ARG A CA 1
ATOM 1867 C C . ARG A 1 233 ? -5.323 13.035 -4.687 1.00 94.56 233 ARG A C 1
ATOM 1869 O O . ARG A 1 233 ? -5.158 12.620 -5.833 1.00 94.56 233 ARG A O 1
ATOM 1876 N N . THR A 1 234 ? -4.577 12.649 -3.652 1.00 95.06 234 THR A N 1
ATOM 1877 C CA . THR A 1 234 ? -3.470 11.698 -3.781 1.00 95.06 234 THR A CA 1
ATOM 1878 C C . THR A 1 234 ? -3.963 10.351 -4.291 1.00 95.06 234 THR A C 1
ATOM 1880 O O . THR A 1 234 ? -3.362 9.800 -5.206 1.00 95.06 234 THR A O 1
ATOM 1883 N N . ALA A 1 235 ? -5.100 9.847 -3.808 1.00 95.12 235 ALA A N 1
ATOM 1884 C CA . ALA A 1 235 ? -5.634 8.575 -4.282 1.00 95.12 235 ALA A CA 1
ATOM 1885 C C . ALA A 1 235 ? -6.048 8.612 -5.756 1.00 95.12 235 ALA A C 1
ATOM 1887 O O . ALA A 1 235 ? -5.769 7.667 -6.493 1.00 95.12 235 ALA A O 1
ATOM 1888 N N . ARG A 1 236 ? -6.661 9.712 -6.211 1.00 94.25 236 ARG A N 1
ATOM 1889 C CA . ARG A 1 236 ? -7.007 9.900 -7.628 1.00 94.25 236 ARG A CA 1
ATOM 1890 C C . ARG A 1 236 ? -5.761 9.966 -8.508 1.00 94.25 236 ARG A C 1
ATOM 1892 O O . ARG A 1 236 ? -5.698 9.253 -9.506 1.00 94.25 236 ARG A O 1
ATOM 1899 N N . GLY A 1 237 ? -4.765 10.765 -8.121 1.00 95.12 237 GLY A N 1
ATOM 1900 C CA . GLY A 1 237 ? -3.509 10.884 -8.866 1.00 95.12 237 GLY A CA 1
ATOM 1901 C C . GLY A 1 237 ? -2.702 9.584 -8.873 1.00 95.12 237 GLY A C 1
ATOM 1902 O O . GLY A 1 237 ? -2.161 9.193 -9.901 1.00 95.12 237 GLY A O 1
ATOM 1903 N N . PHE A 1 238 ? -2.674 8.848 -7.765 1.00 95.19 238 PHE A N 1
ATOM 1904 C CA . PHE A 1 238 ? -1.970 7.570 -7.688 1.00 95.19 238 PHE A CA 1
ATOM 1905 C C . PHE A 1 238 ? -2.671 6.468 -8.496 1.00 95.19 238 PHE A C 1
ATOM 1907 O O . PHE A 1 238 ? -2.019 5.692 -9.193 1.00 95.19 238 PHE A O 1
ATOM 1914 N N . ALA A 1 239 ? -4.009 6.432 -8.483 1.00 94.94 239 ALA A N 1
ATOM 1915 C CA . ALA A 1 239 ? -4.777 5.530 -9.338 1.00 94.94 239 ALA A CA 1
ATOM 1916 C C . ALA A 1 239 ? -4.610 5.871 -10.826 1.00 94.94 239 ALA A C 1
ATOM 1918 O O . ALA A 1 239 ? -4.437 4.966 -11.642 1.00 94.94 239 ALA A O 1
ATOM 1919 N N . GLN A 1 240 ? -4.610 7.163 -11.180 1.00 94.62 240 GLN A N 1
ATOM 1920 C CA . GLN A 1 240 ? -4.284 7.615 -12.533 1.00 94.62 240 GLN A CA 1
ATOM 1921 C C . GLN A 1 240 ? -2.886 7.162 -12.933 1.00 94.62 240 GLN A C 1
ATOM 1923 O O . GLN A 1 240 ? -2.716 6.609 -14.017 1.00 94.62 240 GLN A O 1
ATOM 1928 N N . ARG A 1 241 ? -1.910 7.314 -12.032 1.00 94.88 241 ARG A N 1
ATOM 1929 C CA . ARG A 1 241 ? -0.551 6.879 -12.306 1.00 94.88 241 ARG A CA 1
ATOM 1930 C C . ARG A 1 241 ? -0.503 5.393 -12.621 1.00 94.88 241 ARG A C 1
ATOM 1932 O O . ARG A 1 241 ? 0.034 5.033 -13.657 1.00 94.88 241 ARG A O 1
ATOM 1939 N N . PHE A 1 242 ? -1.116 4.553 -11.786 1.00 95.44 242 PHE A N 1
ATOM 1940 C CA . PHE A 1 242 ? -1.165 3.110 -12.019 1.00 95.44 242 PHE A CA 1
ATOM 1941 C C . PHE A 1 242 ? -1.765 2.752 -13.384 1.00 95.44 242 PHE A C 1
ATOM 1943 O O . PHE A 1 242 ? -1.209 1.895 -14.061 1.00 95.44 242 PHE A O 1
ATOM 1950 N N . ARG A 1 243 ? -2.823 3.437 -13.848 1.00 94.75 243 ARG A N 1
ATOM 1951 C CA . ARG A 1 243 ? -3.378 3.198 -15.196 1.00 94.75 243 ARG A CA 1
ATOM 1952 C C . ARG A 1 243 ? -2.346 3.396 -16.302 1.00 94.75 243 ARG A C 1
ATOM 1954 O O . ARG A 1 243 ? -2.293 2.584 -17.217 1.00 94.75 243 ARG A O 1
ATOM 1961 N N . CYS A 1 244 ? -1.518 4.432 -16.199 1.00 95.25 244 CYS A N 1
ATOM 1962 C CA . CYS A 1 244 ? -0.459 4.715 -17.169 1.00 95.25 244 CYS A CA 1
ATOM 1963 C C . CYS A 1 244 ? 0.689 3.692 -17.135 1.00 95.25 244 CYS A C 1
ATOM 1965 O O . CYS A 1 244 ? 1.515 3.674 -18.041 1.00 95.25 244 CYS A O 1
ATOM 1967 N N . LEU A 1 245 ? 0.768 2.862 -16.090 1.00 95.88 245 LEU A N 1
ATOM 1968 C CA . LEU A 1 245 ? 1.765 1.796 -15.959 1.00 95.88 245 LEU A CA 1
ATOM 1969 C C . LEU A 1 245 ? 1.295 0.467 -16.562 1.00 95.88 245 LEU A C 1
ATOM 1971 O O . LEU A 1 245 ? 2.107 -0.448 -16.719 1.00 95.88 245 LEU A O 1
ATOM 1975 N N . LEU A 1 246 ? -0.003 0.342 -16.859 1.00 95.44 246 LEU A N 1
ATOM 1976 C CA . LEU A 1 246 ? -0.607 -0.875 -17.383 1.00 95.44 246 LEU A CA 1
ATOM 1977 C C . LEU A 1 246 ? -0.302 -1.040 -18.870 1.00 95.44 246 LEU A C 1
ATOM 1979 O O . LEU A 1 246 ? -0.544 -0.149 -19.678 1.00 95.44 246 LEU A O 1
ATOM 1983 N N . ASN A 1 247 ? 0.152 -2.234 -19.232 1.00 95.00 247 ASN A N 1
ATOM 1984 C CA . ASN A 1 247 ? 0.410 -2.634 -20.605 1.00 95.00 247 ASN A CA 1
ATOM 1985 C C . ASN A 1 247 ? -0.403 -3.884 -20.938 1.00 95.00 247 ASN A C 1
ATOM 1987 O O . ASN A 1 247 ? -0.239 -4.934 -20.302 1.00 95.00 247 ASN A O 1
ATOM 1991 N N . GLU A 1 248 ? -1.244 -3.785 -21.963 1.00 94.00 248 GLU A N 1
ATOM 1992 C CA . GLU A 1 248 ? -1.891 -4.944 -22.569 1.00 94.00 248 GLU A CA 1
ATOM 1993 C C . GLU A 1 248 ? -0.870 -5.686 -23.444 1.00 94.00 248 GLU A C 1
ATOM 1995 O O . GLU A 1 248 ? -0.195 -5.090 -24.283 1.00 94.00 248 GLU A O 1
ATOM 2000 N N . ARG A 1 249 ? -0.733 -6.998 -23.244 1.00 93.12 249 ARG A N 1
ATOM 2001 C CA . ARG A 1 249 ? 0.162 -7.860 -24.021 1.00 93.12 249 ARG A CA 1
ATOM 2002 C C . ARG A 1 249 ? -0.633 -8.978 -24.674 1.00 93.12 249 ARG A C 1
ATOM 2004 O O . ARG A 1 249 ? -1.581 -9.503 -24.098 1.00 93.12 249 ARG A O 1
ATOM 2011 N N . THR A 1 250 ? -0.204 -9.390 -25.861 1.00 90.75 250 THR A N 1
ATOM 2012 C CA . THR A 1 250 ? -0.744 -10.566 -26.550 1.00 90.75 250 THR A CA 1
ATOM 2013 C C . THR A 1 250 ? 0.400 -11.500 -26.907 1.00 90.75 250 THR A C 1
ATOM 2015 O O . THR A 1 250 ? 1.349 -11.088 -27.569 1.00 90.75 250 THR A O 1
ATOM 2018 N N . LEU A 1 251 ? 0.309 -12.765 -26.489 1.00 86.06 251 LEU A N 1
ATOM 2019 C CA . LEU A 1 251 ? 1.231 -13.817 -26.922 1.00 86.06 251 LEU A CA 1
ATOM 2020 C C . LEU A 1 251 ? 0.437 -15.047 -27.357 1.00 86.06 251 LEU A C 1
ATOM 2022 O O . LEU A 1 251 ? -0.461 -15.493 -26.643 1.00 86.06 251 LEU A O 1
ATOM 2026 N N . ASN A 1 252 ? 0.759 -15.587 -28.535 1.00 85.25 252 ASN A N 1
ATOM 2027 C CA . ASN A 1 252 ? 0.061 -16.727 -29.144 1.00 85.25 252 ASN A CA 1
ATOM 2028 C C . ASN A 1 252 ? -1.468 -16.533 -29.199 1.00 85.25 252 ASN A C 1
ATOM 2030 O O . ASN A 1 252 ? -2.234 -17.431 -28.857 1.00 85.25 252 ASN A O 1
ATOM 2034 N N . GLY A 1 253 ? -1.913 -15.321 -29.554 1.00 83.94 253 GLY A N 1
ATOM 2035 C CA . GLY A 1 253 ? -3.335 -14.966 -29.641 1.00 83.94 253 GLY A CA 1
ATOM 2036 C C . GLY A 1 253 ? -4.065 -14.855 -28.297 1.00 83.94 253 GLY A C 1
ATOM 2037 O O . GLY A 1 253 ? -5.271 -14.625 -28.289 1.00 83.94 253 GLY A O 1
ATOM 2038 N N . ARG A 1 254 ? -3.372 -15.000 -27.157 1.00 89.88 254 ARG A N 1
ATOM 2039 C CA . ARG A 1 254 ? -3.961 -14.839 -25.821 1.00 89.88 254 ARG A CA 1
ATOM 2040 C C . ARG A 1 254 ? -3.497 -13.532 -25.195 1.00 89.88 254 ARG A C 1
ATOM 2042 O O . ARG A 1 254 ? -2.301 -13.308 -24.998 1.00 89.88 254 ARG A O 1
ATOM 2049 N N . ARG A 1 255 ? -4.474 -12.688 -24.882 1.00 94.50 255 ARG A N 1
ATOM 2050 C CA . ARG A 1 255 ? -4.291 -11.409 -24.203 1.00 94.50 255 ARG A CA 1
ATOM 2051 C C . ARG A 1 255 ? -4.023 -11.607 -22.708 1.00 94.50 255 ARG A C 1
ATOM 2053 O O . ARG A 1 255 ? -4.640 -12.468 -22.084 1.00 94.50 255 ARG A O 1
ATOM 2060 N N . PHE A 1 256 ? -3.143 -10.794 -22.136 1.00 94.81 256 PHE A N 1
ATOM 2061 C CA . PHE A 1 256 ? -2.917 -10.676 -20.696 1.00 94.81 256 PHE A CA 1
ATOM 2062 C C . PHE A 1 256 ? -2.402 -9.278 -20.335 1.00 94.81 256 PHE A C 1
ATOM 2064 O O . PHE A 1 256 ? -1.886 -8.553 -21.183 1.00 94.81 256 PHE A O 1
ATOM 2071 N N . TRP A 1 257 ? -2.532 -8.897 -19.066 1.00 96.06 257 TRP A N 1
ATOM 2072 C CA . TRP A 1 257 ? -2.071 -7.597 -18.575 1.00 96.06 257 TRP A CA 1
ATOM 2073 C C . TRP A 1 257 ? -0.669 -7.676 -17.985 1.00 96.06 257 TRP A C 1
ATOM 2075 O O . TRP A 1 257 ? -0.267 -8.700 -17.444 1.00 96.06 257 TRP A O 1
ATOM 2085 N N . SER A 1 258 ? 0.063 -6.576 -18.026 1.00 95.75 258 SER A N 1
ATOM 2086 C CA . SER A 1 258 ? 1.315 -6.390 -17.293 1.00 95.75 258 SER A CA 1
ATOM 2087 C C . SER A 1 258 ? 1.379 -4.972 -16.735 1.00 95.75 258 SER A C 1
ATOM 2089 O O . SER A 1 258 ? 0.663 -4.095 -17.207 1.00 95.75 258 SER A O 1
ATOM 2091 N N . THR A 1 259 ? 2.221 -4.747 -15.736 1.00 95.75 259 THR A N 1
ATOM 2092 C CA . THR A 1 259 ? 2.648 -3.410 -15.308 1.00 95.75 259 THR A CA 1
ATOM 2093 C C . THR A 1 259 ? 4.134 -3.260 -15.590 1.00 95.75 259 THR A C 1
ATOM 2095 O O . THR A 1 259 ? 4.819 -4.261 -15.786 1.00 95.75 259 THR A O 1
ATOM 2098 N N . VAL A 1 260 ? 4.641 -2.033 -15.576 1.00 96.38 260 VAL A N 1
ATOM 2099 C CA . VAL A 1 260 ? 6.077 -1.800 -15.386 1.00 96.38 260 VAL A CA 1
ATOM 2100 C C . VAL A 1 260 ? 6.493 -2.044 -13.929 1.00 96.38 260 VAL A C 1
ATOM 2102 O O . VAL A 1 260 ? 5.648 -2.049 -13.021 1.00 96.38 260 VAL A O 1
ATOM 2105 N N . ASN A 1 261 ? 7.790 -2.223 -13.688 1.00 97.00 261 ASN A N 1
ATOM 2106 C CA . ASN A 1 261 ? 8.321 -2.496 -12.351 1.00 97.00 261 ASN A CA 1
ATOM 2107 C C . ASN A 1 261 ? 8.269 -1.299 -11.389 1.00 97.00 261 ASN A C 1
ATOM 2109 O O . ASN A 1 261 ? 8.079 -1.507 -10.191 1.00 97.00 261 ASN A O 1
ATOM 2113 N N . TYR A 1 262 ? 8.394 -0.060 -11.871 1.00 98.06 262 TYR A N 1
ATOM 2114 C CA . TYR A 1 262 ? 8.492 1.121 -11.006 1.00 98.06 262 TYR A CA 1
ATOM 2115 C C . TYR A 1 262 ? 7.369 2.124 -11.242 1.00 98.06 262 TYR A C 1
ATOM 2117 O O . TYR A 1 262 ? 6.980 2.406 -12.374 1.00 98.06 262 TYR A O 1
ATOM 2125 N N . THR A 1 263 ? 6.895 2.757 -10.170 1.00 97.50 263 THR A N 1
ATOM 2126 C CA . THR A 1 263 ? 5.832 3.771 -10.261 1.00 97.50 263 THR A CA 1
ATOM 2127 C C . THR A 1 263 ? 6.250 5.030 -11.021 1.00 97.50 263 THR A C 1
ATOM 2129 O O . THR A 1 263 ? 5.387 5.749 -11.520 1.00 97.50 263 THR A O 1
ATOM 2132 N N . SER A 1 264 ? 7.550 5.274 -11.225 1.00 96.88 264 SER A N 1
ATOM 2133 C CA . SER A 1 264 ? 8.033 6.333 -12.126 1.00 96.88 264 SER A CA 1
ATOM 2134 C C . SER A 1 264 ? 7.976 5.973 -13.611 1.00 96.88 264 SER A C 1
ATOM 2136 O O . SER A 1 264 ? 8.287 6.816 -14.442 1.00 96.88 264 SER A O 1
ATOM 2138 N N . GLY A 1 265 ? 7.490 4.784 -13.982 1.00 96.69 265 GLY A N 1
ATOM 2139 C CA . GLY A 1 265 ? 7.278 4.398 -15.386 1.00 96.69 265 GLY A CA 1
ATOM 2140 C C . GLY A 1 265 ? 8.458 3.662 -16.005 1.00 96.69 265 GLY A C 1
ATOM 2141 O O . GLY A 1 265 ? 8.332 3.102 -17.088 1.00 96.69 265 GLY A O 1
ATOM 2142 N N . HIS A 1 266 ? 9.588 3.631 -15.302 1.00 96.88 266 HIS A N 1
ATOM 2143 C CA . HIS A 1 266 ? 10.728 2.819 -15.685 1.00 96.88 266 HIS A CA 1
ATOM 2144 C C . HIS A 1 266 ? 10.380 1.338 -15.525 1.00 96.88 266 HIS A C 1
ATOM 2146 O O . HIS A 1 266 ? 9.733 0.938 -14.554 1.00 96.88 266 HIS A O 1
ATOM 2152 N N . ASP A 1 267 ? 10.838 0.526 -16.473 1.00 96.88 267 ASP A N 1
ATOM 2153 C CA . ASP A 1 267 ? 10.595 -0.916 -16.499 1.00 96.88 267 ASP A CA 1
ATOM 2154 C C . ASP A 1 267 ? 11.901 -1.710 -16.565 1.00 96.88 267 ASP A C 1
ATOM 2156 O O . ASP A 1 267 ? 12.053 -2.625 -17.366 1.00 96.88 267 ASP A O 1
ATOM 2160 N N . GLY A 1 268 ? 12.899 -1.293 -15.787 1.00 96.62 268 GLY A N 1
ATOM 2161 C CA . GLY A 1 268 ? 14.180 -1.989 -15.733 1.00 96.62 268 GLY A CA 1
ATOM 2162 C C . GLY A 1 268 ? 14.267 -3.043 -14.634 1.00 96.62 268 GLY A C 1
ATOM 2163 O O . GLY A 1 268 ? 13.277 -3.377 -13.975 1.00 96.62 268 GLY A O 1
ATOM 2164 N N . LEU A 1 269 ? 15.478 -3.566 -14.439 1.00 95.75 269 LEU A N 1
ATOM 2165 C CA . LEU A 1 269 ? 15.747 -4.653 -13.502 1.00 95.75 269 LEU A CA 1
ATOM 2166 C C . LEU A 1 269 ? 15.531 -4.235 -12.044 1.00 95.75 269 LEU A C 1
ATOM 2168 O O . LEU A 1 269 ? 16.120 -3.261 -11.579 1.00 95.75 269 LEU A O 1
ATOM 2172 N N . TYR A 1 270 ? 14.793 -5.053 -11.295 1.00 94.69 270 TYR A N 1
ATOM 2173 C CA . TYR A 1 270 ? 14.579 -4.898 -9.856 1.00 94.69 270 TYR A CA 1
ATOM 2174 C C . TYR A 1 270 ? 15.165 -6.076 -9.075 1.00 94.69 270 TYR A C 1
ATOM 2176 O O . TYR A 1 270 ? 15.022 -7.233 -9.471 1.00 94.69 270 TYR A O 1
ATOM 2184 N N . ARG A 1 271 ? 15.817 -5.804 -7.935 1.00 91.69 271 ARG A N 1
ATOM 2185 C CA . ARG A 1 271 ? 16.436 -6.836 -7.073 1.00 91.69 271 ARG A CA 1
ATOM 2186 C C . ARG A 1 271 ? 17.391 -7.777 -7.822 1.00 91.69 271 ARG A C 1
ATOM 2188 O O . ARG A 1 271 ? 17.472 -8.966 -7.520 1.00 91.69 271 ARG A O 1
ATOM 2195 N N . TYR A 1 272 ? 18.132 -7.243 -8.787 1.00 89.00 272 TYR A N 1
ATOM 2196 C CA . TYR A 1 272 ? 19.232 -7.967 -9.416 1.00 89.00 272 TYR A CA 1
ATOM 2197 C C . TYR A 1 272 ? 20.321 -8.270 -8.377 1.00 89.00 272 TYR A C 1
ATOM 2199 O O . TYR A 1 272 ? 20.680 -7.392 -7.590 1.00 89.00 272 TYR A O 1
ATOM 2207 N N . ARG A 1 273 ? 20.826 -9.511 -8.345 1.00 82.06 273 ARG A N 1
ATOM 2208 C CA . ARG A 1 273 ? 21.815 -9.976 -7.350 1.00 82.06 273 ARG A CA 1
ATOM 2209 C C . ARG A 1 273 ? 21.330 -9.947 -5.902 1.00 82.06 273 ARG A C 1
ATOM 2211 O O . ARG A 1 273 ? 22.119 -9.809 -4.966 1.00 82.06 273 ARG A O 1
ATOM 2218 N N . TYR A 1 274 ? 20.024 -10.096 -5.694 1.00 71.38 274 TYR A N 1
ATOM 2219 C CA . TYR A 1 274 ? 19.467 -10.193 -4.352 1.00 71.38 274 TYR A CA 1
ATOM 2220 C C . TYR A 1 274 ? 19.812 -11.543 -3.703 1.00 71.38 274 TYR A C 1
ATOM 2222 O O . TYR A 1 274 ? 19.953 -12.565 -4.371 1.00 71.38 274 TYR A O 1
ATOM 2230 N N . VAL A 1 275 ? 19.912 -11.556 -2.368 1.00 63.34 275 VAL A N 1
ATOM 2231 C CA . VAL A 1 275 ? 20.364 -12.712 -1.561 1.00 63.34 275 VAL A CA 1
ATOM 2232 C C . VAL A 1 275 ? 19.605 -14.005 -1.893 1.00 63.34 275 VAL A C 1
ATOM 2234 O O . VAL A 1 275 ? 20.160 -15.092 -1.791 1.00 63.34 275 VAL A O 1
ATOM 2237 N N . THR A 1 276 ? 18.345 -13.898 -2.322 1.00 58.81 276 THR A N 1
ATOM 2238 C CA . THR A 1 276 ? 17.501 -15.052 -2.665 1.00 58.81 276 THR A CA 1
ATOM 2239 C C . THR A 1 276 ? 17.445 -15.385 -4.160 1.00 58.81 276 THR A C 1
ATOM 2241 O O . THR A 1 276 ? 16.730 -16.318 -4.511 1.00 58.81 276 THR A O 1
ATOM 2244 N N . THR A 1 277 ? 18.117 -14.632 -5.041 1.00 58.44 277 THR A N 1
ATOM 2245 C CA . THR A 1 277 ? 18.007 -14.770 -6.509 1.00 58.44 277 THR A CA 1
ATOM 2246 C C . THR A 1 277 ? 19.337 -15.013 -7.236 1.00 58.44 277 THR A C 1
ATOM 2248 O O . THR A 1 277 ? 19.309 -15.248 -8.440 1.00 58.44 277 THR A O 1
ATOM 2251 N N . SER A 1 278 ? 20.495 -15.042 -6.555 1.00 67.69 278 SER A N 1
ATOM 2252 C CA . SER A 1 278 ? 21.822 -15.194 -7.206 1.00 67.69 278 SER A CA 1
ATOM 2253 C C . SER A 1 278 ? 22.016 -14.155 -8.331 1.00 67.69 278 SER A C 1
ATOM 2255 O O . SER A 1 278 ? 21.532 -13.045 -8.180 1.00 67.69 278 SER A O 1
ATOM 2257 N N . GLU A 1 279 ? 22.657 -14.466 -9.464 1.00 66.75 279 GLU A N 1
ATOM 2258 C CA . GLU A 1 279 ? 22.824 -13.586 -10.651 1.00 66.75 279 GLU A CA 1
ATOM 2259 C C . GLU A 1 279 ? 21.504 -13.239 -11.390 1.00 66.75 279 GLU A C 1
ATOM 2261 O O . GLU A 1 279 ? 21.505 -12.862 -12.562 1.00 66.75 279 GLU A O 1
ATOM 2266 N N . SER A 1 280 ? 20.356 -13.377 -10.725 1.00 78.56 280 SER A N 1
ATOM 2267 C CA . SER A 1 280 ? 19.027 -13.074 -11.252 1.00 78.56 280 SER A CA 1
ATOM 2268 C C . SER A 1 280 ? 18.385 -11.886 -10.526 1.00 78.56 280 SER A C 1
ATOM 2270 O O . SER A 1 280 ? 18.850 -11.420 -9.481 1.00 78.56 280 SER A O 1
ATOM 2272 N N . GLY A 1 281 ? 17.294 -11.393 -11.095 1.00 87.81 281 GLY A N 1
ATOM 2273 C CA . GLY A 1 281 ? 16.452 -10.309 -10.610 1.00 87.81 281 GLY A CA 1
ATOM 2274 C C . GLY A 1 281 ? 15.161 -10.281 -11.418 1.00 87.81 281 GLY A C 1
ATOM 2275 O O . GLY A 1 281 ? 15.012 -11.043 -12.370 1.00 87.81 281 GLY A O 1
ATOM 2276 N N . TYR A 1 282 ? 14.230 -9.422 -11.025 1.00 92.81 282 TYR A N 1
ATOM 2277 C CA . TYR A 1 282 ? 12.998 -9.205 -11.773 1.00 92.81 282 TYR A CA 1
ATOM 2278 C C . TYR A 1 282 ? 13.330 -8.382 -13.017 1.00 92.81 282 TYR A C 1
ATOM 2280 O O . TYR A 1 282 ? 13.788 -7.245 -12.902 1.00 92.81 282 TYR A O 1
ATOM 2288 N N . GLY A 1 283 ? 13.127 -8.966 -14.191 1.00 94.81 283 GLY A N 1
ATOM 2289 C CA . GLY A 1 283 ? 13.182 -8.294 -15.482 1.00 94.81 283 GLY A CA 1
ATOM 2290 C C . GLY A 1 283 ? 11.984 -7.368 -15.725 1.00 94.81 283 GLY A C 1
ATOM 2291 O O . GLY A 1 283 ? 11.080 -7.290 -14.885 1.00 94.81 283 GLY A O 1
ATOM 2292 N N . PRO A 1 284 ? 11.956 -6.669 -16.874 1.00 95.44 284 PRO A N 1
ATOM 2293 C CA . PRO A 1 284 ? 10.855 -5.786 -17.249 1.00 95.44 284 PRO A CA 1
ATOM 2294 C C . PRO A 1 284 ? 9.484 -6.460 -17.122 1.00 95.44 284 PRO A C 1
ATOM 2296 O O . PRO A 1 284 ? 9.225 -7.520 -17.698 1.00 95.44 284 PRO A O 1
ATOM 2299 N N . GLY A 1 285 ? 8.607 -5.834 -16.348 1.00 95.12 285 GLY A N 1
ATOM 2300 C CA . GLY A 1 285 ? 7.246 -6.266 -16.076 1.00 95.12 285 GLY A CA 1
ATOM 2301 C C . GLY A 1 285 ? 7.086 -7.512 -15.207 1.00 95.12 285 GLY A C 1
ATOM 2302 O O . GLY A 1 285 ? 5.955 -7.957 -15.009 1.00 95.12 285 GLY A O 1
ATOM 2303 N N . GLU A 1 286 ? 8.147 -8.084 -14.643 1.00 95.00 286 GLU A N 1
ATOM 2304 C CA . GLU A 1 286 ? 8.046 -9.300 -13.820 1.00 95.00 286 GLU A CA 1
ATOM 2305 C C . GLU A 1 286 ? 7.430 -9.058 -12.427 1.00 95.00 286 GLU A C 1
ATOM 2307 O O . GLU A 1 286 ? 7.085 -10.008 -11.727 1.00 95.00 286 GLU A O 1
ATOM 2312 N N . LEU A 1 287 ? 7.179 -7.801 -12.030 1.00 94.50 287 LEU A N 1
ATOM 2313 C CA . LEU A 1 287 ? 6.342 -7.484 -10.859 1.00 94.50 287 LEU A CA 1
ATOM 2314 C C . LEU A 1 287 ? 4.827 -7.549 -11.137 1.00 94.50 287 LEU A C 1
ATOM 2316 O O . LEU A 1 287 ? 4.013 -7.376 -10.220 1.00 94.50 287 LEU A O 1
ATOM 2320 N N . SER A 1 288 ? 4.429 -7.870 -12.373 1.00 95.94 288 SER A N 1
ATOM 2321 C CA . SER A 1 288 ? 3.029 -7.915 -12.821 1.00 95.94 288 SER A CA 1
ATOM 2322 C C . SER A 1 288 ? 2.127 -8.852 -12.027 1.00 95.94 288 SER A C 1
ATOM 2324 O O . SER A 1 288 ? 0.935 -8.573 -11.882 1.00 95.94 288 SER A O 1
ATOM 2326 N N . GLY A 1 289 ? 2.675 -9.928 -11.455 1.00 94.56 289 GLY A N 1
ATOM 2327 C CA . GLY A 1 289 ? 1.895 -10.871 -10.654 1.00 94.56 289 GLY A CA 1
ATOM 2328 C C . GLY A 1 289 ? 1.196 -10.213 -9.461 1.00 94.56 289 GLY A C 1
ATOM 2329 O O . GLY A 1 289 ? 0.107 -10.637 -9.075 1.00 94.56 289 GLY A O 1
ATOM 2330 N N . THR A 1 290 ? 1.751 -9.126 -8.916 1.00 93.69 290 THR A N 1
ATOM 2331 C CA . THR A 1 290 ? 1.168 -8.414 -7.765 1.00 93.69 290 THR A CA 1
ATOM 2332 C C . THR A 1 290 ? -0.170 -7.743 -8.061 1.00 93.69 290 THR A C 1
ATOM 2334 O O . THR A 1 290 ? -0.978 -7.582 -7.145 1.00 93.69 290 THR A O 1
ATOM 2337 N N . MET A 1 291 ? -0.474 -7.440 -9.329 1.00 94.75 291 MET A N 1
ATOM 2338 C CA . MET A 1 291 ? -1.783 -6.907 -9.719 1.00 94.75 291 MET A CA 1
ATOM 2339 C C . MET A 1 291 ? -2.912 -7.869 -9.339 1.00 94.75 291 MET A C 1
ATOM 2341 O O . MET A 1 291 ? -3.967 -7.438 -8.887 1.00 94.75 291 MET A O 1
ATOM 2345 N N . THR A 1 292 ? -2.675 -9.182 -9.420 1.00 95.88 292 THR A N 1
ATOM 2346 C CA . THR A 1 292 ? -3.685 -10.202 -9.085 1.00 95.88 292 THR A CA 1
ATOM 2347 C C . THR A 1 292 ? -4.058 -10.247 -7.600 1.00 95.88 292 THR A C 1
ATOM 2349 O O . THR A 1 292 ? -5.061 -10.857 -7.242 1.00 95.88 292 THR A O 1
ATOM 2352 N N . LEU A 1 293 ? -3.303 -9.574 -6.720 1.00 94.50 293 LEU A N 1
ATOM 2353 C CA . LEU A 1 293 ? -3.663 -9.449 -5.305 1.00 94.50 293 LEU A CA 1
ATOM 2354 C C . LEU A 1 293 ? -4.897 -8.557 -5.103 1.00 94.50 293 LEU A C 1
ATOM 2356 O O . LEU A 1 293 ? -5.557 -8.653 -4.067 1.00 94.50 293 LEU A O 1
ATOM 2360 N N . GLY A 1 294 ? -5.211 -7.691 -6.071 1.00 92.31 294 GLY A N 1
ATOM 2361 C CA . GLY A 1 294 ? -6.444 -6.908 -6.101 1.00 92.31 294 GLY A CA 1
ATOM 2362 C C . GLY A 1 294 ? -6.408 -5.575 -5.349 1.00 92.31 294 GLY A C 1
ATOM 2363 O O . GLY A 1 294 ? -7.350 -4.797 -5.476 1.00 92.31 294 GLY A O 1
ATOM 2364 N N . TRP A 1 295 ? -5.352 -5.267 -4.584 1.00 92.56 295 TRP A N 1
ATOM 2365 C CA . TRP A 1 295 ? -5.356 -4.103 -3.677 1.00 92.56 295 TRP A CA 1
ATOM 2366 C C . TRP A 1 295 ? -5.377 -2.759 -4.410 1.00 92.56 295 TRP A C 1
ATOM 2368 O O . TRP A 1 295 ? -5.919 -1.799 -3.864 1.00 92.56 295 TRP A O 1
ATOM 2378 N N . TRP A 1 296 ? -4.917 -2.696 -5.667 1.00 90.88 296 TRP A N 1
ATOM 2379 C CA . TRP A 1 296 ? -5.115 -1.495 -6.484 1.00 90.88 296 TRP A CA 1
ATOM 2380 C C . TRP A 1 296 ? -6.608 -1.151 -6.651 1.00 90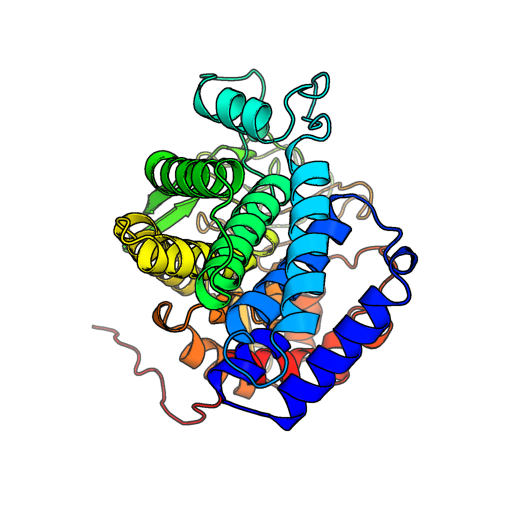.88 296 TRP A C 1
ATOM 2382 O O . TRP A 1 296 ? -6.967 0.007 -6.803 1.00 90.88 296 TRP A O 1
ATOM 2392 N N . GLY A 1 297 ? -7.506 -2.137 -6.569 1.00 86.06 297 GLY A N 1
ATOM 2393 C CA . GLY A 1 297 ? -8.957 -1.934 -6.621 1.00 86.06 297 GLY A CA 1
ATOM 2394 C C . GLY A 1 297 ? -9.576 -1.533 -5.280 1.00 86.06 297 GLY A C 1
ATOM 2395 O O . GLY A 1 297 ? -10.788 -1.374 -5.195 1.00 86.06 297 GLY A O 1
ATOM 2396 N N . GLY A 1 298 ? -8.776 -1.384 -4.219 1.00 78.88 298 GLY A N 1
ATOM 2397 C CA . GLY A 1 298 ? -9.258 -1.158 -2.855 1.00 78.88 298 GLY A CA 1
ATOM 2398 C C . GLY A 1 298 ? -9.897 0.212 -2.601 1.00 78.88 298 GLY A C 1
ATOM 2399 O O . GLY A 1 298 ? -10.549 0.391 -1.569 1.00 78.88 298 GLY A O 1
ATOM 2400 N N . ASN A 1 299 ? -9.753 1.155 -3.537 1.00 73.81 299 ASN A N 1
ATOM 2401 C CA . ASN A 1 299 ? -10.419 2.452 -3.508 1.00 73.81 299 ASN A CA 1
ATOM 2402 C C . ASN A 1 299 ? -11.443 2.565 -4.651 1.00 73.81 299 ASN A C 1
ATOM 2404 O O . ASN A 1 299 ? -11.063 2.628 -5.823 1.00 73.81 299 ASN A O 1
ATOM 2408 N N . ALA A 1 300 ? -12.733 2.627 -4.303 1.00 59.56 300 ALA A N 1
ATOM 2409 C CA . ALA A 1 300 ? -13.835 2.733 -5.261 1.00 59.56 300 ALA A CA 1
ATOM 2410 C C . ALA A 1 300 ? -13.732 3.990 -6.147 1.00 59.56 300 ALA A C 1
ATOM 2412 O O . ALA A 1 300 ? -13.988 3.915 -7.350 1.00 59.56 300 ALA A O 1
ATOM 2413 N N . ASP A 1 301 ? -13.253 5.105 -5.590 1.00 61.81 301 ASP A N 1
ATOM 2414 C CA . ASP A 1 301 ? -13.062 6.370 -6.315 1.00 61.81 301 ASP A CA 1
ATOM 2415 C C . ASP A 1 301 ? -11.841 6.343 -7.241 1.00 61.81 301 ASP A C 1
ATOM 2417 O O . ASP A 1 301 ? -11.687 7.192 -8.119 1.00 61.81 301 ASP A O 1
ATOM 2421 N N . GLY A 1 302 ? -10.965 5.352 -7.057 1.00 63.28 302 GLY A N 1
ATOM 2422 C CA . GLY A 1 302 ? -9.793 5.138 -7.892 1.00 63.28 302 GLY A CA 1
ATOM 2423 C C . GLY A 1 302 ? -10.148 4.643 -9.289 1.00 63.28 302 GLY A C 1
ATOM 2424 O O . GLY A 1 302 ? -9.304 4.739 -10.169 1.00 63.28 302 GLY A O 1
ATOM 2425 N N . GLY A 1 303 ? -11.370 4.144 -9.525 1.00 71.50 303 GLY A N 1
ATOM 2426 C CA . GLY A 1 303 ? -11.877 3.760 -10.849 1.00 71.50 303 GLY A CA 1
ATOM 2427 C C . GLY A 1 303 ? -11.092 2.634 -11.536 1.00 71.50 303 GLY A C 1
ATOM 24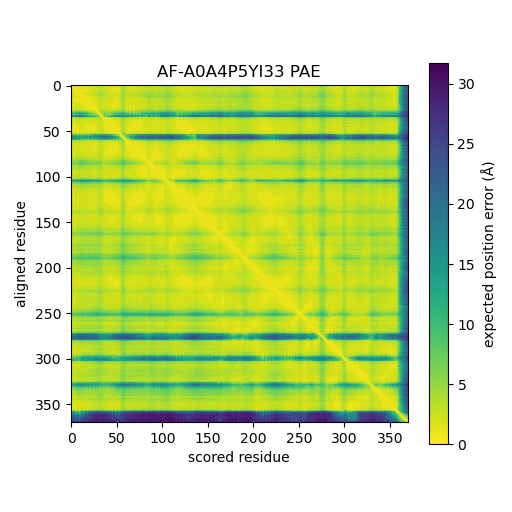28 O O . GLY A 1 303 ? -10.953 2.642 -12.757 1.00 71.50 303 GLY A O 1
ATOM 2429 N N . LEU A 1 304 ? -10.527 1.703 -10.764 1.00 88.56 304 LEU A N 1
ATOM 2430 C CA . LEU A 1 304 ? -9.770 0.553 -11.282 1.00 88.56 304 LEU A CA 1
ATOM 2431 C C . LEU A 1 304 ? -10.611 -0.730 -11.379 1.00 88.56 304 LEU A C 1
ATOM 2433 O O . LEU A 1 304 ? -10.117 -1.753 -11.843 1.00 88.56 304 LEU A O 1
ATOM 2437 N N . ALA A 1 305 ? -11.889 -0.678 -10.991 1.00 87.81 305 ALA A N 1
ATOM 2438 C CA . ALA A 1 305 ? -12.809 -1.810 -11.095 1.00 87.81 305 ALA A CA 1
ATOM 2439 C C . ALA A 1 305 ? -12.936 -2.328 -12.539 1.00 87.81 305 ALA A C 1
ATOM 2441 O O . ALA A 1 305 ? -12.935 -3.539 -12.746 1.00 87.81 305 ALA A O 1
ATOM 2442 N N . ASP A 1 306 ? -12.971 -1.427 -13.527 1.00 88.19 306 ASP A N 1
ATOM 2443 C CA . ASP A 1 306 ? -13.076 -1.794 -14.945 1.00 88.19 306 ASP A CA 1
ATOM 2444 C C . ASP A 1 306 ? -11.815 -2.520 -15.437 1.00 88.19 306 ASP A C 1
ATOM 2446 O O . ASP A 1 306 ? -11.927 -3.523 -16.139 1.00 88.19 306 ASP A O 1
ATOM 2450 N N . PHE A 1 307 ? -10.624 -2.096 -14.992 1.00 91.88 307 PHE A N 1
ATOM 2451 C CA . PHE A 1 307 ? -9.376 -2.825 -15.247 1.00 91.88 307 PHE A CA 1
ATOM 2452 C C . PHE A 1 307 ? -9.440 -4.248 -14.681 1.00 91.88 307 PHE A C 1
ATOM 2454 O O . PHE A 1 307 ? -9.139 -5.202 -15.389 1.00 91.88 307 PHE A O 1
ATOM 2461 N N . TYR A 1 308 ? -9.882 -4.420 -13.432 1.00 94.31 308 TYR A N 1
ATOM 2462 C CA . TYR A 1 308 ? -10.021 -5.757 -12.846 1.00 94.31 308 TYR A CA 1
ATOM 2463 C C . TYR A 1 308 ? -11.111 -6.595 -13.525 1.00 94.31 308 TYR A C 1
ATOM 2465 O O . TYR A 1 308 ? -10.969 -7.812 -13.631 1.00 94.31 308 TYR A O 1
ATOM 2473 N N . GLY A 1 309 ? -12.186 -5.963 -14.002 1.00 92.81 309 GLY A N 1
ATOM 2474 C CA . GLY A 1 309 ? -13.213 -6.612 -14.814 1.00 92.81 309 GLY A CA 1
ATOM 2475 C C . GLY A 1 309 ? -12.654 -7.118 -16.143 1.00 92.81 309 GLY A C 1
ATOM 2476 O O . GLY A 1 309 ? -12.927 -8.253 -16.528 1.00 92.81 309 GLY A O 1
ATOM 2477 N N . ASP A 1 310 ? -11.821 -6.320 -16.806 1.00 93.25 310 ASP A N 1
ATOM 2478 C CA . ASP A 1 310 ? -11.138 -6.727 -18.030 1.00 93.25 310 ASP A CA 1
ATOM 2479 C C . ASP A 1 310 ? -10.076 -7.807 -17.766 1.00 93.25 310 ASP A C 1
ATOM 2481 O O . ASP A 1 310 ? -10.037 -8.821 -18.463 1.00 93.25 310 ASP A O 1
ATOM 2485 N N . MET A 1 311 ? -9.288 -7.673 -16.696 1.00 94.81 311 MET A N 1
ATOM 2486 C CA . MET A 1 311 ? -8.308 -8.675 -16.271 1.00 94.81 311 MET A CA 1
ATOM 2487 C C . MET A 1 311 ? -8.965 -10.032 -15.989 1.00 94.81 311 MET A C 1
ATOM 2489 O O . MET A 1 311 ? -8.399 -11.071 -16.331 1.00 94.81 311 MET A O 1
ATOM 2493 N N . LEU A 1 312 ? -10.184 -10.048 -15.439 1.00 95.00 312 LEU A N 1
ATOM 2494 C CA . LEU A 1 312 ? -10.947 -11.277 -15.201 1.00 95.00 312 LEU A CA 1
ATOM 2495 C C . LEU A 1 312 ? -11.191 -12.072 -16.497 1.00 95.00 312 LEU A C 1
ATOM 2497 O O . LEU A 1 312 ? -11.209 -13.298 -16.460 1.00 95.00 312 LEU A O 1
ATOM 2501 N N . THR A 1 313 ? -11.302 -11.400 -17.649 1.00 93.88 313 THR A N 1
ATOM 2502 C CA . THR A 1 313 ? -11.477 -12.058 -18.961 1.00 93.88 313 THR A CA 1
ATOM 2503 C C . THR A 1 313 ? -10.226 -12.788 -19.452 1.00 93.88 313 THR A C 1
ATOM 2505 O O . THR A 1 313 ? -10.291 -13.532 -20.428 1.00 93.88 313 THR A O 1
ATOM 2508 N N . THR A 1 314 ? -9.086 -12.587 -18.786 1.00 94.88 314 THR A N 1
ATOM 2509 C CA . THR A 1 314 ? -7.820 -13.248 -19.130 1.00 94.88 314 THR A CA 1
ATOM 2510 C C . THR A 1 314 ? -7.637 -14.582 -18.399 1.00 94.88 314 THR A C 1
ATOM 2512 O O . THR A 1 314 ? -6.697 -15.313 -18.706 1.00 94.88 314 THR A O 1
ATOM 2515 N N . PHE A 1 315 ? -8.537 -14.931 -17.468 1.00 95.38 315 PHE A N 1
ATOM 2516 C CA . PHE A 1 315 ? -8.549 -16.232 -16.798 1.00 95.38 315 PHE A CA 1
ATOM 2517 C C . PHE A 1 315 ? -9.272 -17.310 -17.640 1.00 95.38 315 PHE A C 1
ATOM 2519 O O . PHE A 1 315 ? -10.283 -17.008 -18.275 1.00 95.38 315 PHE A O 1
ATOM 2526 N N . PRO A 1 316 ? -8.797 -18.575 -17.640 1.00 95.50 316 PRO A N 1
ATOM 2527 C CA . PRO A 1 316 ? -7.544 -19.026 -17.035 1.00 95.50 316 PRO A CA 1
ATOM 2528 C C . PRO A 1 316 ? -6.331 -18.430 -17.762 1.00 95.50 316 PRO A C 1
ATOM 2530 O O . PRO A 1 316 ? -6.294 -18.395 -18.997 1.00 95.50 316 PRO A O 1
ATOM 2533 N N . LEU A 1 317 ? -5.348 -17.970 -16.977 1.00 95.44 317 LEU A N 1
ATOM 2534 C CA . LEU A 1 317 ? -4.165 -17.276 -17.487 1.00 95.44 317 LEU A CA 1
ATOM 2535 C C . LEU A 1 317 ? -3.393 -18.160 -18.473 1.00 95.44 317 LEU A C 1
ATOM 2537 O O . LEU A 1 317 ? -3.296 -19.377 -18.315 1.00 95.44 317 LEU A O 1
ATOM 2541 N N . SER A 1 318 ? -2.821 -17.538 -19.504 1.00 95.00 318 SER A N 1
ATOM 2542 C CA . SER A 1 318 ? -1.909 -18.236 -20.409 1.00 95.00 318 SER A CA 1
ATOM 2543 C C . SER A 1 318 ? -0.607 -18.592 -19.684 1.00 95.00 318 SER A C 1
ATOM 2545 O O . SER A 1 318 ? -0.186 -17.895 -18.760 1.00 95.00 318 SER A O 1
ATOM 2547 N N . GLU A 1 319 ? 0.095 -19.631 -20.141 1.00 93.75 319 GLU A N 1
ATOM 2548 C CA . GLU A 1 319 ? 1.416 -19.960 -19.587 1.00 93.75 319 GLU A CA 1
ATOM 2549 C C . GLU A 1 319 ? 2.401 -18.790 -19.690 1.00 93.75 319 GLU A C 1
ATOM 2551 O O . GLU A 1 319 ? 3.268 -18.627 -18.839 1.00 93.75 319 GLU A O 1
ATOM 2556 N N . ALA A 1 320 ? 2.263 -17.964 -20.728 1.00 93.19 320 ALA A N 1
ATOM 2557 C CA . ALA A 1 320 ? 3.069 -16.769 -20.920 1.00 93.19 320 ALA A CA 1
ATOM 2558 C C . ALA A 1 320 ? 2.851 -15.743 -19.804 1.00 93.19 320 ALA A C 1
ATOM 2560 O O . ALA A 1 320 ? 3.820 -15.233 -19.244 1.00 93.19 320 ALA A O 1
ATOM 2561 N N . ALA A 1 321 ? 1.586 -15.491 -19.458 1.00 95.12 321 ALA A N 1
ATOM 2562 C CA . ALA A 1 321 ? 1.227 -14.619 -18.350 1.00 95.12 321 ALA A CA 1
ATOM 2563 C C . ALA A 1 321 ? 1.749 -15.185 -17.026 1.00 95.12 321 ALA A C 1
ATOM 2565 O O . ALA A 1 321 ? 2.374 -14.461 -16.262 1.00 95.12 321 ALA A O 1
ATOM 2566 N N . ILE A 1 322 ? 1.571 -16.491 -16.787 1.00 95.56 322 ILE A N 1
ATOM 2567 C CA . ILE A 1 322 ? 2.056 -17.151 -15.567 1.00 95.56 322 ILE A CA 1
ATOM 2568 C C . ILE A 1 322 ? 3.579 -17.039 -15.459 1.00 95.56 322 ILE A C 1
ATOM 2570 O O . ILE A 1 322 ? 4.074 -16.667 -14.401 1.00 95.56 322 ILE A O 1
ATOM 2574 N N . ARG A 1 323 ? 4.331 -17.301 -16.537 1.00 93.31 323 ARG A N 1
ATOM 2575 C CA . ARG A 1 323 ? 5.797 -17.155 -16.536 1.00 93.31 323 ARG A CA 1
ATOM 2576 C C . ARG A 1 323 ? 6.226 -15.734 -16.172 1.00 93.31 323 ARG A C 1
ATOM 2578 O O . ARG A 1 323 ? 7.067 -15.585 -15.293 1.00 93.31 323 ARG A O 1
ATOM 2585 N N . LEU A 1 324 ? 5.610 -14.715 -16.779 1.00 93.56 324 LEU A N 1
ATOM 2586 C CA . LEU A 1 324 ? 5.897 -13.316 -16.448 1.00 93.56 324 LEU A CA 1
ATOM 2587 C C . LEU A 1 324 ? 5.537 -12.993 -14.990 1.00 93.56 324 LEU A C 1
ATOM 2589 O O . LEU A 1 324 ? 6.295 -12.331 -14.294 1.00 93.56 324 LEU A O 1
ATOM 2593 N N . TYR A 1 325 ? 4.374 -13.449 -14.523 1.00 95.00 325 TYR A N 1
ATOM 2594 C CA . TYR A 1 325 ? 3.858 -13.112 -13.196 1.00 95.00 325 TYR A CA 1
ATOM 2595 C C . TYR A 1 325 ? 4.623 -13.783 -12.067 1.00 95.00 325 TYR A C 1
ATOM 2597 O O . TYR A 1 325 ? 4.645 -13.240 -10.968 1.00 95.00 325 TYR A O 1
ATOM 2605 N N . VAL A 1 326 ? 5.207 -14.956 -12.316 1.00 92.44 326 VAL A N 1
ATOM 2606 C CA . VAL A 1 326 ? 6.025 -15.671 -11.334 1.00 92.44 326 VAL A CA 1
ATOM 2607 C C . VAL A 1 326 ? 7.362 -14.960 -11.115 1.00 92.44 326 VAL A C 1
ATOM 2609 O O . VAL A 1 326 ? 7.822 -14.909 -9.972 1.00 92.44 326 VAL A O 1
ATOM 2612 N N . GLY A 1 327 ? 7.961 -14.410 -12.179 1.00 86.50 327 GLY A N 1
ATOM 2613 C CA . GLY A 1 327 ? 9.288 -13.792 -12.138 1.00 86.50 327 GLY A CA 1
ATOM 2614 C C . GLY A 1 327 ? 10.369 -14.747 -11.597 1.00 86.50 327 GLY A C 1
ATOM 2615 O O . GLY A 1 327 ? 10.200 -15.974 -11.644 1.00 86.50 327 GLY A O 1
ATOM 2616 N N . PRO A 1 328 ? 11.476 -14.233 -11.029 1.00 81.31 328 PRO A N 1
ATOM 2617 C CA . PRO A 1 328 ? 12.404 -15.043 -10.249 1.00 81.31 328 PRO A CA 1
ATOM 2618 C C . PRO A 1 328 ? 11.708 -15.529 -8.968 1.00 81.31 328 PRO A C 1
ATOM 2620 O O . PRO A 1 328 ? 11.520 -14.781 -8.003 1.00 81.31 328 PRO A O 1
ATOM 2623 N N . ASN A 1 329 ? 11.294 -16.798 -8.954 1.00 72.12 329 ASN A N 1
ATOM 2624 C CA . ASN A 1 329 ? 10.560 -17.373 -7.830 1.00 72.12 329 ASN A CA 1
ATOM 2625 C C . ASN A 1 329 ? 11.365 -17.253 -6.519 1.00 72.12 329 ASN A C 1
ATOM 2627 O O . ASN A 1 329 ? 12.552 -17.570 -6.463 1.00 72.12 329 ASN A O 1
ATOM 2631 N N . THR A 1 330 ? 10.720 -16.795 -5.445 1.00 71.12 330 THR A N 1
ATOM 2632 C CA . THR A 1 330 ? 11.383 -16.604 -4.146 1.00 71.12 330 THR A CA 1
ATOM 2633 C C . THR A 1 330 ? 11.447 -17.910 -3.361 1.00 71.12 330 THR A C 1
ATOM 2635 O O . THR A 1 330 ? 10.465 -18.645 -3.336 1.00 71.12 330 THR A O 1
ATOM 2638 N N . THR A 1 331 ? 12.491 -18.116 -2.560 1.00 70.38 331 THR A N 1
ATOM 2639 C CA . THR A 1 331 ? 12.618 -19.260 -1.630 1.00 70.38 331 THR A CA 1
ATOM 2640 C C . THR A 1 331 ? 11.716 -19.185 -0.387 1.00 70.38 331 THR A C 1
ATOM 2642 O O . THR A 1 331 ? 11.834 -20.002 0.524 1.00 70.38 331 THR A O 1
ATOM 2645 N N . ARG A 1 332 ? 10.816 -18.195 -0.304 1.00 75.06 332 ARG A N 1
ATOM 2646 C CA . ARG A 1 332 ? 9.948 -17.994 0.864 1.00 75.06 332 ARG A CA 1
ATOM 2647 C C . ARG A 1 332 ? 8.921 -19.120 0.969 1.00 75.06 332 ARG A C 1
ATOM 2649 O O . ARG A 1 332 ? 8.173 -19.355 0.021 1.00 75.06 332 ARG A O 1
ATOM 2656 N N . VAL A 1 333 ? 8.822 -19.732 2.148 1.00 79.94 333 VAL A N 1
ATOM 2657 C CA . VAL A 1 333 ? 7.742 -20.672 2.472 1.00 79.94 333 VAL A CA 1
ATOM 2658 C C . VAL A 1 333 ? 6.419 -19.908 2.500 1.00 79.94 333 VAL A C 1
ATOM 2660 O O . VAL A 1 333 ? 6.291 -18.884 3.170 1.00 79.94 333 VAL A O 1
ATOM 2663 N N . ARG A 1 334 ? 5.439 -20.389 1.736 1.00 84.19 334 ARG A N 1
ATOM 2664 C CA . ARG A 1 334 ? 4.092 -19.819 1.642 1.00 84.19 334 ARG A CA 1
ATOM 2665 C C . ARG A 1 334 ? 3.071 -20.920 1.890 1.00 84.19 334 ARG A C 1
ATOM 2667 O O . ARG A 1 334 ? 3.349 -22.095 1.658 1.00 84.19 334 ARG A O 1
ATOM 2674 N N . HIS A 1 335 ? 1.873 -20.527 2.319 1.00 88.44 335 HIS A N 1
ATOM 2675 C CA . HIS A 1 335 ? 0.732 -21.438 2.335 1.00 88.44 335 HIS A CA 1
ATOM 2676 C C . HIS A 1 335 ? 0.542 -22.050 0.931 1.00 88.44 335 HIS A C 1
ATOM 2678 O O . HIS A 1 335 ? 0.645 -21.296 -0.040 1.00 88.44 335 HIS A O 1
ATOM 2684 N N . PRO A 1 336 ? 0.214 -23.350 0.783 1.00 90.31 336 PRO A N 1
ATOM 2685 C CA . PRO A 1 336 ? 0.124 -24.008 -0.527 1.00 90.31 336 PRO A CA 1
ATOM 2686 C C . PRO A 1 336 ? -0.767 -23.287 -1.548 1.00 90.31 336 PRO A C 1
ATOM 2688 O O . PRO A 1 336 ? -0.453 -23.254 -2.736 1.00 90.31 336 PRO A O 1
ATOM 2691 N N . MET A 1 337 ? -1.843 -22.637 -1.090 1.00 90.75 337 MET A N 1
ATOM 2692 C CA . MET A 1 337 ? -2.726 -21.846 -1.963 1.00 90.75 337 MET A CA 1
ATOM 2693 C C . MET A 1 337 ? -2.100 -20.542 -2.490 1.00 90.75 337 MET A C 1
ATOM 2695 O O . MET A 1 337 ? -2.574 -20.003 -3.484 1.00 90.75 337 MET A O 1
ATOM 2699 N N . MET A 1 338 ? -1.051 -20.040 -1.833 1.00 90.25 338 MET A N 1
ATOM 2700 C CA . MET A 1 338 ? -0.346 -18.782 -2.126 1.00 90.25 338 MET A CA 1
ATOM 2701 C C . MET A 1 338 ? 1.024 -18.998 -2.783 1.00 90.25 338 MET A C 1
ATOM 2703 O O . MET A 1 338 ? 1.719 -18.034 -3.123 1.00 90.25 338 MET A O 1
ATOM 2707 N N . THR A 1 339 ? 1.440 -20.253 -2.944 1.00 91.12 339 THR A N 1
ATOM 2708 C CA . THR A 1 339 ? 2.711 -20.608 -3.574 1.00 91.12 339 THR A CA 1
ATOM 2709 C C . THR A 1 339 ? 2.630 -20.402 -5.080 1.00 91.12 339 THR A C 1
ATOM 2711 O O . THR A 1 339 ? 1.664 -20.803 -5.725 1.00 91.12 339 THR A O 1
ATOM 2714 N N . TRP A 1 340 ? 3.646 -19.766 -5.654 1.00 90.75 340 TRP A N 1
ATOM 2715 C CA . TRP A 1 340 ? 3.745 -19.554 -7.097 1.00 90.75 340 TRP A CA 1
ATOM 2716 C C . TRP A 1 340 ? 4.480 -20.742 -7.743 1.00 90.75 340 TRP A C 1
ATOM 2718 O O . TRP A 1 340 ? 5.472 -21.201 -7.169 1.00 90.75 340 TRP A O 1
ATOM 2728 N N . PRO A 1 341 ? 4.018 -21.267 -8.897 1.00 93.31 341 PRO A N 1
ATOM 2729 C CA . PRO A 1 341 ? 2.941 -20.750 -9.757 1.00 93.31 341 PRO A CA 1
ATOM 2730 C C . PRO A 1 341 ? 1.510 -21.172 -9.366 1.00 93.31 341 PRO A C 1
ATOM 2732 O O . PRO A 1 341 ? 0.558 -20.626 -9.917 1.00 93.31 341 PRO A O 1
ATOM 2735 N N . THR A 1 342 ? 1.329 -22.116 -8.435 1.00 93.44 342 THR A N 1
ATOM 2736 C CA . THR A 1 342 ? 0.026 -22.731 -8.089 1.00 93.44 342 THR A CA 1
ATOM 2737 C C . THR A 1 342 ? -1.095 -21.726 -7.805 1.00 93.44 342 THR A C 1
ATOM 2739 O O . THR A 1 342 ? -2.222 -21.935 -8.243 1.00 93.44 342 THR A O 1
ATOM 2742 N N . PHE A 1 343 ? -0.783 -20.612 -7.144 1.00 95.31 343 PHE A N 1
ATOM 2743 C CA . PHE A 1 343 ? -1.685 -19.486 -6.873 1.00 95.31 343 PHE A CA 1
ATOM 2744 C C . PHE A 1 343 ? -2.457 -18.972 -8.105 1.00 95.31 343 PHE A C 1
ATOM 2746 O O . PHE A 1 343 ? -3.606 -18.546 -7.987 1.00 95.31 343 PHE A O 1
ATOM 2753 N N . PHE A 1 344 ? -1.845 -19.024 -9.292 1.00 96.00 344 PHE A N 1
ATOM 2754 C CA . PHE A 1 344 ? -2.462 -18.564 -10.538 1.00 96.00 344 PHE A CA 1
ATOM 2755 C C . PHE A 1 344 ? -3.400 -19.602 -11.170 1.00 96.00 344 PHE A C 1
ATOM 2757 O O . PHE A 1 344 ? -4.272 -19.230 -11.951 1.00 96.00 344 PHE A O 1
ATOM 2764 N N . ASN A 1 345 ? -3.249 -20.881 -10.811 1.00 95.31 345 ASN A N 1
ATOM 2765 C CA . ASN A 1 345 ? -3.961 -22.007 -11.424 1.00 95.31 345 ASN A CA 1
ATOM 2766 C C . ASN A 1 345 ? -5.009 -22.647 -10.504 1.00 95.31 345 ASN A C 1
ATOM 2768 O O . ASN A 1 345 ? -5.872 -23.378 -10.976 1.00 95.31 345 ASN A O 1
ATOM 2772 N N . ASN A 1 346 ? -4.956 -22.385 -9.197 1.00 95.31 346 ASN A N 1
ATOM 2773 C CA . ASN A 1 346 ? -5.878 -22.957 -8.210 1.00 95.31 346 ASN A CA 1
ATOM 2774 C C . ASN A 1 346 ? -7.155 -22.116 -7.989 1.00 95.31 346 ASN A C 1
ATOM 2776 O O . ASN A 1 346 ? -7.884 -22.353 -7.030 1.00 95.31 346 ASN A O 1
ATOM 2780 N N . GLY A 1 347 ? -7.395 -21.104 -8.832 1.00 95.75 347 GLY A N 1
ATOM 2781 C CA . GLY A 1 347 ? -8.534 -20.184 -8.737 1.00 95.75 347 GLY A CA 1
ATOM 2782 C C . GLY A 1 347 ? -8.384 -19.060 -7.703 1.00 95.75 347 GLY A C 1
ATOM 2783 O O . GLY A 1 347 ? -9.229 -18.167 -7.657 1.00 95.75 347 GLY A O 1
ATOM 2784 N N . PHE A 1 348 ? -7.320 -19.038 -6.890 1.00 96.19 348 PHE A N 1
ATOM 2785 C CA . PHE A 1 348 ? -7.189 -18.043 -5.823 1.00 96.19 348 PHE A CA 1
ATOM 2786 C C . PHE A 1 348 ? -6.880 -16.639 -6.362 1.00 96.19 348 PHE A C 1
ATOM 2788 O O . PHE A 1 348 ? -7.520 -15.671 -5.950 1.00 96.19 348 PHE A O 1
ATOM 2795 N N . ALA A 1 349 ? -5.978 -16.521 -7.342 1.00 96.81 349 ALA A N 1
ATOM 2796 C CA . ALA A 1 349 ? -5.741 -15.260 -8.049 1.00 96.81 349 ALA A CA 1
ATOM 2797 C C . ALA A 1 349 ? -7.007 -14.743 -8.760 1.00 96.81 349 ALA A C 1
ATOM 2799 O O . ALA A 1 349 ? -7.337 -13.560 -8.662 1.00 96.81 349 ALA A O 1
ATOM 2800 N N . GLU A 1 350 ? -7.749 -15.633 -9.431 1.00 96.69 350 GLU A N 1
ATOM 2801 C CA . GLU A 1 350 ? -9.004 -15.283 -10.108 1.00 96.69 350 GLU A CA 1
ATOM 2802 C C . GLU A 1 350 ? -10.040 -14.749 -9.113 1.00 96.69 350 GLU A C 1
ATOM 2804 O O . GLU A 1 350 ? -10.686 -13.733 -9.370 1.00 96.69 350 GLU A O 1
ATOM 2809 N N . LEU A 1 351 ? -10.171 -15.396 -7.950 1.00 95.81 351 LEU A N 1
ATOM 2810 C CA . LEU A 1 351 ? -11.068 -14.951 -6.891 1.00 95.81 351 LEU A CA 1
ATOM 2811 C C . LEU A 1 351 ? -10.719 -13.531 -6.431 1.00 95.81 351 LEU A C 1
ATOM 2813 O O . LEU A 1 351 ? -11.611 -12.689 -6.353 1.00 95.81 351 LEU A O 1
ATOM 2817 N N . LEU A 1 352 ? -9.445 -13.230 -6.165 1.00 95.56 352 LEU A N 1
ATOM 2818 C CA . LEU A 1 352 ? -9.033 -11.891 -5.730 1.00 95.56 352 LEU A CA 1
ATOM 2819 C C . LEU A 1 352 ? -9.312 -10.822 -6.797 1.00 95.56 352 LEU A C 1
ATOM 2821 O O . LEU A 1 352 ? -9.860 -9.768 -6.467 1.00 95.56 352 LEU A O 1
ATOM 2825 N N . VAL A 1 353 ? -9.032 -11.115 -8.070 1.00 95.75 353 VAL A N 1
ATOM 2826 C CA . VAL A 1 353 ? -9.364 -10.237 -9.208 1.00 95.75 353 VAL A CA 1
ATOM 2827 C C . VAL A 1 353 ? -10.879 -10.031 -9.320 1.00 95.75 353 VAL A C 1
ATOM 2829 O O . VAL A 1 353 ? -11.354 -8.904 -9.468 1.00 95.75 353 VAL A O 1
ATOM 2832 N N . ARG A 1 354 ? -11.674 -11.093 -9.161 1.00 94.38 354 ARG A N 1
ATOM 2833 C CA . ARG A 1 354 ? -13.142 -11.027 -9.172 1.00 94.38 354 ARG A CA 1
ATOM 2834 C C . ARG A 1 354 ? -13.690 -10.194 -8.014 1.00 94.38 354 ARG A C 1
ATOM 2836 O O . ARG A 1 354 ? -14.654 -9.445 -8.203 1.00 94.38 354 ARG A O 1
ATOM 2843 N N . LEU A 1 355 ? -13.092 -10.285 -6.829 1.00 93.62 355 LEU A N 1
ATOM 2844 C CA . LEU A 1 355 ? -13.448 -9.438 -5.690 1.00 93.62 355 LEU A CA 1
ATOM 2845 C C . LEU A 1 355 ? -13.125 -7.965 -5.989 1.00 93.62 355 LEU A C 1
ATOM 2847 O O . LEU A 1 355 ? -14.010 -7.122 -5.835 1.00 93.62 355 LEU A O 1
ATOM 2851 N N . ALA A 1 356 ? -11.926 -7.685 -6.511 1.00 92.69 356 ALA A N 1
ATOM 2852 C CA . ALA A 1 356 ? -11.464 -6.344 -6.880 1.00 92.69 356 ALA A CA 1
ATOM 2853 C C . ALA A 1 356 ? -12.279 -5.686 -8.005 1.00 92.69 356 ALA A C 1
ATOM 2855 O O . ALA A 1 356 ? -12.488 -4.478 -7.987 1.00 92.69 356 ALA A O 1
ATOM 2856 N N . SER A 1 357 ? -12.802 -6.472 -8.948 1.00 90.81 357 SER A N 1
ATOM 2857 C CA . SER A 1 357 ? -13.644 -5.960 -10.041 1.00 90.81 357 SER A CA 1
ATOM 2858 C C . SER A 1 357 ? -15.001 -5.408 -9.586 1.00 90.81 357 SER A C 1
ATOM 2860 O O . SER A 1 357 ? -15.720 -4.805 -10.381 1.00 90.81 357 SER A O 1
ATOM 2862 N N . GLY A 1 358 ? -15.435 -5.709 -8.353 1.00 80.12 358 GLY A N 1
ATOM 2863 C CA . GLY A 1 358 ? -16.812 -5.445 -7.913 1.00 80.12 358 GLY A CA 1
ATOM 2864 C C . GLY A 1 358 ? -17.892 -6.198 -8.716 1.00 80.12 358 GLY A C 1
ATOM 2865 O O . GLY A 1 358 ? -19.072 -6.004 -8.457 1.00 80.12 358 GLY A O 1
ATOM 2866 N N . GLN A 1 359 ? -17.491 -7.045 -9.677 1.00 60.50 359 GLN A N 1
ATOM 2867 C CA . GLN A 1 359 ? -18.299 -7.657 -10.737 1.00 60.50 359 GLN A CA 1
ATOM 2868 C C . GLN A 1 359 ? -19.240 -6.691 -11.482 1.00 60.50 359 GLN A C 1
ATOM 2870 O O . GLN A 1 359 ? -20.442 -6.917 -11.581 1.00 60.50 359 GLN A O 1
ATOM 2875 N N . ARG A 1 360 ? -18.659 -5.673 -12.130 1.00 49.88 360 ARG A N 1
ATOM 2876 C CA . ARG A 1 360 ? -19.207 -5.084 -13.367 1.00 49.88 360 ARG A CA 1
ATOM 2877 C C . ARG A 1 360 ? -18.621 -5.814 -14.584 1.00 49.88 360 ARG A C 1
ATOM 2879 O O . ARG A 1 360 ? -17.716 -5.312 -15.236 1.00 49.88 360 ARG A O 1
ATOM 2886 N N . ALA A 1 361 ? -19.087 -7.021 -14.893 1.00 36.25 361 ALA A N 1
ATOM 2887 C CA . ALA A 1 361 ? -18.725 -7.660 -16.161 1.00 36.25 361 ALA A CA 1
ATOM 2888 C C . ALA A 1 361 ? -19.629 -7.094 -17.272 1.00 36.25 361 ALA A C 1
ATOM 2890 O O . ALA A 1 361 ? -20.813 -7.417 -17.299 1.00 36.25 361 ALA A O 1
ATOM 2891 N N . GLY A 1 362 ? -19.106 -6.230 -18.160 1.00 38.44 362 GLY A N 1
ATOM 2892 C CA . GLY A 1 362 ? -19.829 -5.878 -19.396 1.00 38.44 362 GLY A CA 1
ATOM 2893 C C . GLY A 1 362 ? -19.758 -4.449 -19.952 1.00 38.44 362 GLY A C 1
ATOM 2894 O O . GLY A 1 362 ? -20.595 -4.123 -20.789 1.00 38.44 362 GLY A O 1
ATOM 2895 N N . ARG A 1 363 ? -18.812 -3.580 -19.571 1.00 36.88 363 ARG A N 1
ATOM 2896 C CA . ARG A 1 363 ? -18.591 -2.316 -20.308 1.00 36.88 363 ARG A CA 1
ATOM 2897 C C . ARG A 1 363 ? -17.187 -2.286 -20.898 1.00 36.88 363 ARG A C 1
ATOM 2899 O O . ARG A 1 363 ? -16.211 -2.193 -20.167 1.00 36.88 363 ARG A O 1
ATOM 2906 N N . ARG A 1 364 ? -17.102 -2.403 -22.230 1.00 36.38 364 ARG A N 1
ATOM 2907 C CA . ARG A 1 364 ? -15.863 -2.178 -22.989 1.00 36.38 364 ARG A CA 1
ATOM 2908 C C . ARG A 1 364 ? -15.333 -0.787 -22.643 1.00 36.38 364 ARG A C 1
ATOM 2910 O O . ARG A 1 364 ? -16.071 0.187 -22.787 1.00 36.38 364 ARG A O 1
ATOM 2917 N N . LEU A 1 365 ? -14.070 -0.704 -22.229 1.00 41.56 365 LEU A N 1
ATOM 2918 C CA . LEU A 1 365 ? -13.316 0.544 -22.259 1.00 41.56 365 LEU A CA 1
ATOM 2919 C C . LEU A 1 365 ? -13.251 0.975 -23.728 1.00 41.56 365 LEU A C 1
ATOM 2921 O O . LEU A 1 365 ? -12.595 0.333 -24.547 1.00 41.56 365 LEU A O 1
ATOM 2925 N N . VAL A 1 366 ? -14.018 2.002 -24.086 1.00 32.56 366 VAL A N 1
ATOM 2926 C CA . VAL A 1 366 ? -13.889 2.650 -25.389 1.00 32.56 366 VAL A CA 1
ATOM 2927 C C . VAL A 1 366 ? -12.550 3.370 -25.356 1.00 32.56 366 VAL A C 1
ATOM 2929 O O . VAL A 1 366 ? -12.360 4.277 -24.549 1.00 32.56 366 VAL A O 1
ATOM 2932 N N . SER A 1 367 ? -11.609 2.929 -26.190 1.00 32.34 367 SER A N 1
ATOM 2933 C CA . SER A 1 367 ? -10.341 3.623 -26.383 1.00 32.34 367 SER A CA 1
ATOM 2934 C C . SER A 1 367 ? -10.631 5.041 -26.870 1.00 32.34 367 SER A C 1
ATOM 2936 O O . SER A 1 367 ? -11.130 5.226 -27.982 1.00 32.34 367 SER A O 1
ATOM 2938 N N . THR A 1 368 ? -10.315 6.048 -26.067 1.00 34.94 368 THR A N 1
ATOM 2939 C CA . THR A 1 368 ? -10.189 7.416 -26.565 1.00 34.94 368 THR A CA 1
ATOM 2940 C C . THR A 1 368 ? -8.824 7.546 -27.229 1.00 34.94 368 THR A C 1
ATOM 2942 O O . THR A 1 368 ? -7.867 7.983 -26.599 1.00 34.94 368 THR A O 1
ATOM 2945 N N . ASN A 1 369 ? -8.747 7.121 -28.490 1.00 32.12 369 ASN A N 1
ATOM 2946 C CA . ASN A 1 369 ? -7.765 7.651 -29.427 1.00 32.12 369 ASN A CA 1
ATOM 2947 C C . ASN A 1 369 ? -8.461 8.777 -30.194 1.00 32.12 369 ASN A C 1
ATOM 2949 O O . ASN A 1 369 ? -9.384 8.517 -30.968 1.00 32.12 369 ASN A O 1
ATOM 2953 N N . GLY A 1 370 ? -8.034 10.005 -29.918 1.00 34.06 370 GLY A N 1
ATOM 2954 C CA . GLY A 1 370 ? -8.232 11.185 -30.751 1.00 34.06 370 GLY A CA 1
ATOM 2955 C C . GLY A 1 370 ? -6.869 11.789 -31.022 1.00 34.06 370 GLY A C 1
ATOM 2956 O O . GLY A 1 370 ? -6.109 11.898 -30.032 1.00 34.06 370 GLY A O 1
#

Radius of gyration: 20.51 Å; Cα contacts (8 Å, |Δi|>4): 614; chains: 1; bounding box: 54×42×54 Å

Foldseek 3Di:
DLLLLLCLVVVPVVSLVVVVVVVVVCVVVVVVPPDPLLVVLVVLLSVLSNLLRVFPDPPLVVSVVVLVVSVVVLVCQQQPQADFPPDGGRNRHPVSQLVCLVPDPDDPALLSSDDASSLLSSLLSLLSSLSNCVSSVHDDDVVSVVSLVSVLVQLVPQWDQDPLLAIFGNFQSCQPPPQQQFLPAQDQDFPDDGDGDGRWGAWPLRVLQLLLSLVSSLSSCVSVVHDSPSSLSNNQRNLSLQVVQKDWDDDPNAIAIFGATTSVNRRAWGCQCPPFQHNFTQHGRLCRLSVLQLSSLNHVSSPCLVVLLVNLVRPLPDPVNLPSPCGRPGPDDDDPCPHPPNVSVVCNSSVSSCSSNSPPNDDDPDDPDD

Solvent-accessible surface area (backbone atoms only — not comparable to full-atom values): 19746 Å² total; per-residue (Å²): 95,54,68,58,52,40,22,59,81,65,68,34,62,68,54,48,47,55,51,48,53,52,50,51,53,41,71,76,44,68,71,80,67,80,53,61,70,60,62,42,40,57,51,49,32,41,51,27,48,45,46,39,70,57,58,87,51,104,52,58,67,64,53,47,56,52,50,54,51,49,52,55,53,47,53,51,62,43,48,36,61,30,75,48,85,98,55,78,52,29,72,64,0,44,64,48,46,52,52,48,38,78,68,54,76,85,57,99,50,48,40,67,48,52,86,47,69,62,57,54,35,52,34,28,28,32,15,17,44,52,39,27,31,54,64,68,72,44,78,85,56,70,68,38,53,50,35,44,52,49,49,55,48,47,58,59,74,41,44,42,81,39,98,88,64,14,38,30,56,46,56,27,27,42,29,73,32,72,51,33,24,35,32,61,36,71,68,90,60,81,89,68,72,81,32,54,36,87,50,33,22,54,42,43,67,70,53,36,49,51,37,38,38,30,45,28,43,28,53,25,26,51,75,72,72,43,88,32,62,61,37,54,52,46,33,42,18,35,36,46,30,53,58,76,36,53,41,85,44,71,58,96,90,44,59,39,80,35,29,36,28,23,61,58,63,47,37,17,24,36,36,54,61,32,95,73,47,51,91,34,41,28,46,53,26,20,49,29,40,54,64,38,62,16,39,66,30,56,23,79,86,36,66,36,29,62,57,29,31,55,55,51,70,32,60,82,63,50,71,68,51,50,56,41,30,46,38,70,68,68,84,69,90,58,61,76,69,67,29,80,68,50,17,66,74,72,49,50,32,56,50,32,21,48,44,26,11,73,69,59,80,85,75,82,82,75,79,86,82,129

Secondary structure (DSSP, 8-state):
-HHHHHHHHTT-HHHHHHHHHHHHHHHH-GGG----HHHHHHHHHHHHHHHHHH-SSTTHHHHHHHHHHHHHHHHHHHHS-B--TTS--BTTHHHHHHHHHHH--S-SSGGGG---HHHHHHHHHHHHHHHHHHHTTPPP-HHHHHHHHHHHHHHHHSEEE-TTS-EEESTTTTTTSGGGTTTT-SS--TTPPP---TTPPPBHHHHTTHHHHHHHHHHHHHHTT---HHHHHHHHHHHHHHHHHEEEEEETTEEEEEE-SBTTS----BSTT-TTTTT--B-TTGGGGGGGG-GGGG-GGG--HHHHHHHHTTPSPPHHHHHHHH-S-------GGGSTTHHHHSSHHHHHHHHHTTT-----------

Sequence (370 aa):
MMPVLAAHDRQRSDWQHDLREHYRRFMSDRAALDSGLLNRLQYLNTFAVFLSLSTGTNSDNEIRDQVEYLTAEWHRAWFLPAWQWGRTPFPGGMPERIAWKLTTPNPSLTYYRAIIDEEEFGLAIASSLIVARRKLGMADDPDMIAALAWAGTIYRDEMVAHPDGGIIFQPGVYRDHRDYQYAGHQVLAPSLPPSPVDGIGPDTSHSHRTLVFLRQHTMAAQLLGQDATVFIRTARGFAQRFRCLLNERTLNGRRFWSTVNYTSGHDGLYRYRYVTTSESGYGPGELSGTMTLGWWGGNADGGLADFYGDMLTTFPLSEAAIRLYVGPNTTRVRHPMMTWPTFFNNGFAELLVRLASGQRAGRRLVSTNG

Nearest PDB structures (foldseek):
  8hmm-assembly1_A  TM=5.010E-01  e=4.970E+00  Aspergillus oryzae
  8hhe-assembly2_B  TM=2.897E-01  e=4.125E+00  Bacillus thuringiensis YBT-1518

Mean predicted aligned error: 5.23 Å